Protein AF-A0AAN6ZZ85-F1 (afdb_monomer)

Secondary structure (DSSP, 8-state):
---------PPP-PPPHHHHHHHHHHHHHHHHHHHHHHTTSHHHHHTS-TTS-----S--SS----SS-SSHHHHHHIIIIITTSTTTTTS-HHIIIIIIHHHHHHHHHTTPPPHHHHTS--HHHHHHHHHHHHHHHHHHHHHH-B---PPP-TTS---TT-HHHHHHHHHHHHHHHHTSSHHHHHHHHHHH-S-GGGS-HHHHHHHHHHHHHHHHHHHIIIIISTTHHHHHHHHHHHHHHS-HHHHHHHHT-SSHHHHHHHHHHHHHSPPPHHHHHHHH---S---TT--HHHHHHHHHHHHHHHHHHHHHHHHHH--STTSPPHHHHHHHHHHHTS-HHHHHHHHHHHHHTT--HHHHHHHHHSTTTTTT--HHHHHHHHHHHHHHHHHHHHHHHHHHHHS-SS-HHHHHHHHHHHHTHHHHHHHHHHS-HHHHHHHHHHHHHHHHHHHSPEE----S-------------EEPPPHHHHHHHHHHHHHHHHHHHHHHHHH-HHHHHHHHHHHHHHGGGGBPP-PPPP-------PPP----------TT---HHHHHHHH-

Mean predicted aligned error: 9.8 Å

Nearest PDB structures (foldseek):
  1pw4-assembly1_A  TM=1.313E-01  e=7.975E-02  Escherichia coli
  8t4i-assembly1_B  TM=1.025E-01  e=1.871E+00  Homo sapiens

Organism: NCBI:txid669021

Sequence (564 aa):
MEAQKTPVLNAPETLTSSQLHALFDILTHHETYAEVELFKDPATISKYGYPFAPHATESSAAPSYAADSAAPLLAGVLRSIVLPFPGVRDLPPEFWHLRFQAVLEKLADGGLSESYDKGSLGTRKTLATAASAIHEAVSRGILGGVKNGESSDLHREYDRSKAQDLVRAWEDAVQELVYGNLIKEIFTCAAEKQSLEEHSPGIQAAADYVIIHLATLMHHVFVLSPEGPYLLKLLENVHRLLPYSMIKQTLRIGNAATMLSGMMRLLLTKMGVGAISNWVGLTQNADDGMNLLQRIVWLVLSWDAAEFRKSADAIEKAKGASSPSKEQLAAIKNYINKTRKEHDETRRASSENAGSIVITILERSKPGLSVSLTEPQHTQCLEYLSALLAVRDRDEISNSLCRQNPDLFTQAVKDAVTSFEPMIRAIHQQVDLREHVSAAEGLISDFISVSKAKKSTSGRLAPSEPNKGDGSETRAPSVEDYVLLLRNNRQLLYNWLHQLASQCPEIKDVFCAWAKDTIKVFRQPNQPVPETTEANQQPTPTDKTHRPGAAGALSDDLQHLFTS

Foldseek 3Di:
DDDDDDDDDPAPPQDDLVRLQVVLLVVLLVLLLVLLVCLLALVLQCQQFPLAHNPDDDDDPDGDTHPDHPRVLVSCCCVQPVCLPQLNVLFDSCLRHPQVSLLSSLLSQLNADDCQLLVHHDLVNLVSSLVSVVSSVVSLLLQQFFEQDDQADQADDADLVDPVSLVVLLSNLLNCLQPNCVLVQLLVCLQVDLDSCVSHNSVVSPVLSVLLVVLVSLCCQQPVDPCNVVVLVLLVLLLVLDPLVQLLVLLPPQQLVSSLVSVCCQFQPFDDQVVVCPSPVDDDDDDRGFGSPLVSLLVSLVVQLVVLVVLLVCLVPDDDPLHQDPLLLVLLVVVLPDHSVVVVVLSVVCVVVVHRSSLSSQCVSPNPSCVPHDPSNVVSSSSNSNSSSSSSSSVSSSCSQTVDVVNSNSVSVVSSCVSCSVVSSQCSNQDSVSVLSVLVSVLSVLSSVLSDFAFDPPDDDDDDDDDPDPDRDGHGRDSVSSSVSCVVSVSSVSNVSNSCSNRPVVVSVSVSVSSNSSSNSSHDDDDPDPPPDDDDDDDDPDDPPDDDRGSSPRPPVVSVVVSD

Structure (mmCIF, N/CA/C/O backbone):
data_AF-A0AAN6ZZ85-F1
#
_entry.id   AF-A0AAN6ZZ85-F1
#
loop_
_atom_site.group_PDB
_atom_site.id
_atom_site.type_symbol
_atom_site.label_atom_id
_atom_site.label_alt_id
_atom_site.label_comp_id
_atom_site.label_asym_id
_atom_site.label_entity_id
_atom_site.label_seq_id
_atom_site.pdbx_PDB_ins_code
_atom_site.Cartn_x
_atom_site.Cartn_y
_atom_site.Cartn_z
_atom_site.occupancy
_atom_site.B_iso_or_equiv
_atom_site.auth_seq_id
_atom_site.auth_comp_id
_atom_site.auth_asym_id
_atom_site.auth_atom_id
_atom_site.pdbx_PDB_model_num
ATOM 1 N N . MET A 1 1 ? 11.231 -76.231 5.339 1.00 41.56 1 MET A N 1
ATOM 2 C CA . MET A 1 1 ? 10.189 -75.269 5.748 1.00 41.56 1 MET A CA 1
ATOM 3 C C . MET A 1 1 ? 10.841 -74.256 6.665 1.00 41.56 1 MET A C 1
ATOM 5 O O . MET A 1 1 ? 10.906 -74.488 7.859 1.00 41.56 1 MET A O 1
ATOM 9 N N . GLU A 1 2 ? 11.344 -73.165 6.105 1.00 33.12 2 GLU A N 1
ATOM 10 C CA . GLU A 1 2 ? 11.575 -71.929 6.852 1.00 33.12 2 GLU A CA 1
ATOM 11 C C . GLU A 1 2 ? 10.921 -70.834 6.023 1.00 33.12 2 GLU A C 1
ATOM 13 O O . GLU A 1 2 ? 11.280 -70.606 4.868 1.00 33.12 2 GLU A O 1
ATOM 18 N N . ALA A 1 3 ? 9.842 -70.285 6.574 1.00 35.56 3 ALA A N 1
ATOM 19 C CA . ALA A 1 3 ? 9.058 -69.245 5.945 1.00 35.56 3 ALA A CA 1
ATOM 20 C C . ALA A 1 3 ? 9.892 -67.964 5.890 1.00 35.56 3 ALA A C 1
ATOM 22 O O . ALA A 1 3 ? 10.367 -67.455 6.906 1.00 35.56 3 ALA A O 1
ATOM 23 N N . GLN A 1 4 ? 10.060 -67.468 4.672 1.00 34.88 4 GLN A N 1
ATOM 24 C CA . GLN A 1 4 ? 10.690 -66.204 4.342 1.00 34.88 4 GLN A CA 1
ATOM 25 C C . GLN A 1 4 ? 9.892 -65.078 5.017 1.00 34.88 4 GLN A C 1
ATOM 27 O O . GLN A 1 4 ? 8.732 -64.839 4.685 1.00 34.88 4 GLN A O 1
ATOM 32 N N . LYS A 1 5 ? 10.495 -64.431 6.021 1.00 39.41 5 LYS A N 1
ATOM 33 C CA . LYS A 1 5 ? 9.934 -63.259 6.703 1.00 39.41 5 LYS A CA 1
ATOM 34 C C . LYS A 1 5 ? 9.816 -62.120 5.689 1.00 39.41 5 LYS A C 1
ATOM 36 O O . LYS A 1 5 ? 10.821 -61.553 5.267 1.00 39.41 5 LYS A O 1
ATOM 41 N N . THR A 1 6 ? 8.588 -61.808 5.297 1.00 36.91 6 THR A N 1
ATOM 42 C CA . THR A 1 6 ? 8.219 -60.598 4.561 1.00 36.91 6 THR A CA 1
ATOM 43 C C . THR A 1 6 ? 8.701 -59.370 5.350 1.00 36.91 6 THR A C 1
ATOM 45 O O . THR A 1 6 ? 8.502 -59.344 6.570 1.00 36.91 6 THR A O 1
ATOM 48 N N . PRO A 1 7 ? 9.335 -58.361 4.724 1.00 38.62 7 PRO A N 1
ATOM 49 C CA . PRO A 1 7 ? 9.667 -57.132 5.425 1.00 38.62 7 PRO A CA 1
ATOM 50 C C . PRO A 1 7 ? 8.365 -56.426 5.800 1.00 38.62 7 PRO A C 1
ATOM 52 O O . PRO A 1 7 ? 7.501 -56.200 4.953 1.00 38.62 7 PRO A O 1
ATOM 55 N N . VAL A 1 8 ? 8.223 -56.116 7.085 1.00 41.84 8 VAL A N 1
ATOM 56 C CA . VAL A 1 8 ? 7.162 -55.250 7.595 1.00 41.84 8 VAL A CA 1
ATOM 57 C C . VAL A 1 8 ? 7.364 -53.886 6.935 1.00 41.84 8 VAL A C 1
ATOM 59 O O . VAL A 1 8 ? 8.407 -53.264 7.119 1.00 41.84 8 VAL A O 1
ATOM 62 N N . LEU A 1 9 ? 6.402 -53.457 6.117 1.00 37.97 9 LEU A N 1
ATOM 63 C CA . LEU A 1 9 ? 6.291 -52.068 5.678 1.00 37.97 9 LEU A CA 1
ATOM 64 C C . LEU A 1 9 ? 6.208 -51.210 6.945 1.00 37.97 9 LEU A C 1
ATOM 66 O O . LEU A 1 9 ? 5.246 -51.329 7.704 1.00 37.97 9 LEU A O 1
ATOM 70 N N . ASN A 1 10 ? 7.248 -50.416 7.207 1.00 43.53 10 ASN A N 1
ATOM 71 C CA . ASN A 1 10 ? 7.229 -49.416 8.267 1.00 43.53 10 ASN A CA 1
ATOM 72 C C . ASN A 1 10 ? 5.995 -48.524 8.068 1.00 43.53 10 ASN A C 1
ATOM 74 O O . ASN A 1 10 ? 5.718 -48.097 6.947 1.00 43.53 10 ASN A O 1
ATOM 78 N N . ALA A 1 11 ? 5.252 -48.288 9.151 1.00 46.28 11 ALA A N 1
ATOM 79 C CA . ALA A 1 11 ? 4.158 -47.324 9.189 1.00 46.28 11 ALA A CA 1
ATOM 80 C C . ALA A 1 11 ? 4.624 -45.964 8.626 1.00 46.28 11 ALA A C 1
ATOM 82 O O . ALA A 1 11 ? 5.803 -45.634 8.796 1.00 46.28 11 ALA A O 1
ATOM 83 N N . PRO A 1 12 ? 3.744 -45.184 7.964 1.00 50.00 12 PRO A N 1
ATOM 84 C CA . PRO A 1 12 ? 4.106 -43.849 7.499 1.00 50.00 12 PRO A CA 1
ATOM 85 C C . PRO A 1 12 ? 4.652 -43.046 8.683 1.00 50.00 12 PRO A C 1
ATOM 87 O O . PRO A 1 12 ? 4.042 -43.022 9.754 1.00 50.00 12 PRO A O 1
ATOM 90 N N . GLU A 1 13 ? 5.837 -42.453 8.520 1.00 61.84 13 GLU A N 1
ATOM 91 C CA . GLU A 1 13 ? 6.448 -41.592 9.533 1.00 61.84 13 GLU A CA 1
ATOM 92 C C . GLU A 1 13 ? 5.530 -40.384 9.757 1.00 61.84 13 GLU A C 1
ATOM 94 O O . GLU A 1 13 ? 5.553 -39.410 9.008 1.00 61.84 13 GLU A O 1
ATOM 99 N N . THR A 1 14 ? 4.676 -40.458 10.776 1.00 74.44 14 THR A N 1
ATOM 100 C CA . THR A 1 14 ? 3.820 -39.344 11.176 1.00 74.44 14 THR A CA 1
ATOM 101 C C . THR A 1 14 ? 4.708 -38.191 11.630 1.00 74.44 14 THR A C 1
ATOM 103 O O . THR A 1 14 ? 5.501 -38.350 12.564 1.00 74.44 14 THR A O 1
ATOM 106 N N . LEU A 1 15 ? 4.586 -37.036 10.974 1.00 81.00 15 LEU A N 1
ATOM 107 C CA . LEU A 1 15 ? 5.349 -35.836 11.314 1.00 81.00 15 LEU A CA 1
ATOM 108 C C . LEU A 1 15 ? 5.127 -35.446 12.783 1.00 81.00 15 LEU A C 1
ATOM 110 O O . LEU A 1 15 ? 4.009 -35.482 13.299 1.00 81.00 15 LEU A O 1
ATOM 114 N N . THR A 1 16 ? 6.195 -35.028 13.462 1.00 85.19 16 THR A N 1
ATOM 115 C CA . THR A 1 16 ? 6.087 -34.462 14.815 1.00 85.19 16 THR A CA 1
ATOM 116 C C . THR A 1 16 ? 5.301 -33.148 14.791 1.00 85.19 16 THR A C 1
ATOM 118 O O . THR A 1 16 ? 5.272 -32.448 13.783 1.00 85.19 16 THR A O 1
ATOM 121 N N . SER A 1 17 ? 4.728 -32.743 15.926 1.00 77.00 17 SER A N 1
ATOM 122 C CA . SER A 1 17 ? 3.998 -31.467 16.049 1.00 77.00 17 SER A CA 1
ATOM 123 C C . SER A 1 17 ? 4.823 -30.249 15.598 1.00 77.00 17 SER A C 1
ATOM 125 O O . SER A 1 17 ? 4.325 -29.391 14.874 1.00 77.00 17 SER A O 1
ATOM 127 N N . SER A 1 18 ? 6.117 -30.202 15.937 1.00 80.62 18 SER A N 1
ATOM 128 C CA . SER A 1 18 ? 7.014 -29.133 15.478 1.00 80.62 18 SER A CA 1
ATOM 129 C C . SER A 1 18 ? 7.253 -29.171 13.967 1.00 80.62 18 SER A C 1
ATOM 131 O O . SER A 1 18 ? 7.325 -28.119 13.340 1.00 80.62 18 SER A O 1
ATOM 133 N N . GLN A 1 19 ? 7.352 -30.365 13.374 1.00 86.12 19 GLN A N 1
ATOM 134 C CA . GLN A 1 19 ? 7.463 -30.515 11.921 1.00 86.12 19 GLN A CA 1
ATOM 135 C C . GLN A 1 19 ? 6.162 -30.134 11.211 1.00 86.12 19 GLN A C 1
ATOM 137 O O . GLN A 1 19 ? 6.228 -29.476 10.182 1.00 86.12 19 GLN A O 1
ATOM 142 N N . LEU A 1 20 ? 4.996 -30.484 11.764 1.00 83.44 20 LEU A N 1
ATOM 143 C CA . LEU A 1 20 ? 3.693 -30.077 11.229 1.00 83.44 20 LEU A CA 1
ATOM 144 C C . LEU A 1 20 ? 3.513 -28.559 11.280 1.00 83.44 20 LEU A C 1
ATOM 146 O O . LEU A 1 20 ? 3.081 -27.969 10.296 1.00 83.44 20 LEU A O 1
ATOM 150 N N . HIS A 1 21 ? 3.898 -27.921 12.388 1.00 80.56 21 HIS A N 1
ATOM 151 C CA . HIS A 1 21 ? 3.869 -26.466 12.519 1.00 80.56 21 HIS A CA 1
ATOM 152 C C . HIS A 1 21 ? 4.791 -25.784 11.499 1.00 80.56 21 HIS A C 1
ATOM 154 O O . HIS A 1 21 ? 4.356 -24.904 10.761 1.00 80.56 21 HIS A O 1
ATOM 160 N N . ALA A 1 22 ? 6.040 -26.246 11.388 1.00 87.50 22 ALA A N 1
ATOM 161 C CA . ALA A 1 22 ? 6.978 -25.723 10.400 1.00 87.50 22 ALA A CA 1
ATOM 162 C C . ALA A 1 22 ? 6.487 -25.950 8.960 1.00 87.50 22 ALA A C 1
ATOM 164 O O . ALA A 1 22 ? 6.621 -25.068 8.117 1.00 87.50 22 ALA A O 1
ATOM 165 N N . LEU A 1 23 ? 5.894 -27.113 8.671 1.00 89.44 23 LEU A N 1
ATOM 166 C CA . LEU A 1 23 ? 5.309 -27.409 7.366 1.00 89.44 23 LEU A CA 1
ATOM 167 C C . LEU A 1 23 ? 4.128 -26.482 7.065 1.00 89.44 23 LEU A C 1
ATOM 169 O O . LEU A 1 23 ? 4.053 -25.950 5.964 1.00 89.44 23 LEU A O 1
ATOM 173 N N . PHE A 1 24 ? 3.240 -26.247 8.032 1.00 88.62 24 PHE A N 1
ATOM 174 C CA . PHE A 1 24 ? 2.144 -25.291 7.896 1.00 88.62 24 PHE A CA 1
ATOM 175 C C . PHE A 1 24 ? 2.664 -23.886 7.578 1.00 88.62 24 PHE A C 1
ATOM 177 O O . PHE A 1 24 ? 2.174 -23.250 6.642 1.00 88.62 24 PHE A O 1
ATOM 184 N N . ASP A 1 25 ? 3.697 -23.423 8.282 1.00 89.38 25 ASP A N 1
ATOM 185 C CA . ASP A 1 25 ? 4.319 -22.131 8.006 1.00 89.38 25 ASP A CA 1
ATOM 186 C C . ASP A 1 25 ? 4.907 -22.079 6.590 1.00 89.38 25 ASP A C 1
ATOM 188 O O . ASP A 1 25 ? 4.629 -21.144 5.839 1.00 89.38 25 ASP A O 1
ATOM 192 N N . ILE A 1 26 ? 5.653 -23.104 6.180 1.00 91.31 26 ILE A N 1
ATOM 193 C CA . ILE A 1 26 ? 6.253 -23.181 4.842 1.00 91.31 26 ILE A CA 1
ATOM 194 C C . ILE A 1 26 ? 5.171 -23.194 3.752 1.00 91.31 26 ILE A C 1
ATOM 196 O O . ILE A 1 26 ? 5.252 -22.422 2.798 1.00 91.31 26 ILE A O 1
ATOM 200 N N . LEU A 1 27 ? 4.141 -24.031 3.884 1.00 92.62 27 LEU A N 1
ATOM 201 C CA . LEU A 1 27 ? 3.080 -24.155 2.881 1.00 92.62 27 LEU A CA 1
ATOM 202 C C . LEU A 1 27 ? 2.245 -22.877 2.775 1.00 92.62 27 LEU A C 1
ATOM 204 O O . LEU A 1 27 ? 1.994 -22.410 1.669 1.00 92.62 27 LEU A O 1
ATOM 208 N N . THR A 1 28 ? 1.867 -22.271 3.904 1.00 92.19 28 THR A N 1
ATOM 209 C CA . THR A 1 28 ? 1.123 -20.999 3.902 1.00 92.19 28 THR A CA 1
ATOM 210 C C . THR A 1 28 ? 1.937 -19.858 3.303 1.00 92.19 28 THR A C 1
ATOM 212 O O . THR A 1 28 ? 1.373 -19.024 2.594 1.00 92.19 28 THR A O 1
ATOM 215 N N . HIS A 1 29 ? 3.255 -19.842 3.525 1.00 93.25 29 HIS A N 1
ATOM 216 C CA . HIS A 1 29 ? 4.163 -18.906 2.868 1.00 93.25 29 HIS A CA 1
ATOM 217 C C . HIS A 1 29 ? 4.175 -19.109 1.350 1.00 93.25 29 HIS A C 1
ATOM 219 O O . HIS A 1 29 ? 3.888 -18.178 0.596 1.00 93.25 29 HIS A O 1
ATOM 225 N N . HIS A 1 30 ? 4.454 -20.333 0.892 1.00 93.94 30 HIS A N 1
ATOM 226 C CA . HIS A 1 30 ? 4.508 -20.641 -0.537 1.00 93.94 30 HIS A CA 1
ATOM 227 C C . HIS A 1 30 ? 3.186 -20.343 -1.247 1.00 93.94 30 HIS A C 1
ATOM 229 O O . HIS A 1 30 ? 3.205 -19.703 -2.299 1.00 93.94 30 HIS A O 1
ATOM 235 N N . GLU A 1 31 ? 2.058 -20.740 -0.658 1.00 94.75 31 GLU A N 1
ATOM 236 C CA . GLU A 1 31 ? 0.735 -20.501 -1.230 1.00 94.75 31 GLU A CA 1
ATOM 237 C C . GLU A 1 31 ? 0.406 -19.005 -1.264 1.00 94.75 31 GLU A C 1
ATOM 239 O O . GLU A 1 31 ? 0.029 -18.488 -2.310 1.00 94.75 31 GLU A O 1
ATOM 244 N N . THR A 1 32 ? 0.648 -18.258 -0.177 1.00 94.88 32 THR A N 1
ATOM 245 C CA . THR A 1 32 ? 0.381 -16.806 -0.155 1.00 94.88 32 THR A CA 1
ATOM 246 C C . THR A 1 32 ? 1.167 -16.075 -1.247 1.00 94.88 32 THR A C 1
ATOM 248 O O . THR A 1 32 ? 0.633 -15.191 -1.920 1.00 94.88 32 THR A O 1
ATOM 251 N N . TYR A 1 33 ? 2.439 -16.428 -1.449 1.00 93.81 33 TYR A N 1
ATOM 252 C CA . TYR A 1 33 ? 3.242 -15.837 -2.520 1.00 93.81 33 TYR A CA 1
ATOM 253 C C . TYR A 1 33 ? 2.759 -16.255 -3.908 1.00 93.81 33 TYR A C 1
ATOM 255 O O . TYR A 1 33 ? 2.696 -15.401 -4.794 1.00 93.81 33 TYR A O 1
ATOM 263 N N . ALA A 1 34 ? 2.403 -17.528 -4.100 1.00 94.56 34 ALA A N 1
ATOM 264 C CA . ALA A 1 34 ? 1.853 -18.014 -5.360 1.00 94.56 34 ALA A CA 1
ATOM 265 C C . ALA A 1 34 ? 0.563 -17.263 -5.717 1.00 94.56 34 ALA A C 1
ATOM 267 O O . ALA A 1 34 ? 0.470 -16.704 -6.810 1.00 94.56 34 ALA A O 1
ATOM 268 N N . GLU A 1 35 ? -0.374 -17.145 -4.774 1.00 95.50 35 GLU A N 1
ATOM 269 C CA . GLU A 1 35 ? -1.628 -16.416 -4.959 1.00 95.50 35 GLU A CA 1
ATOM 270 C C . GLU A 1 35 ? -1.403 -14.942 -5.318 1.00 95.50 35 GLU A C 1
ATOM 272 O O . GLU A 1 35 ? -2.017 -14.436 -6.256 1.00 95.50 35 GLU A O 1
ATOM 277 N N . VAL A 1 36 ? -0.492 -14.242 -4.630 1.00 93.31 36 VAL A N 1
ATOM 278 C CA . VAL A 1 36 ? -0.159 -12.842 -4.952 1.00 93.31 36 VAL A CA 1
ATOM 279 C C . VAL A 1 36 ? 0.430 -12.717 -6.361 1.00 93.31 36 VAL A C 1
ATOM 281 O O . VAL A 1 36 ? 0.149 -11.746 -7.068 1.00 93.31 36 VAL A O 1
ATOM 284 N N . GLU A 1 37 ? 1.225 -13.688 -6.812 1.00 91.69 37 GLU A N 1
ATOM 285 C CA . GLU A 1 37 ? 1.765 -13.685 -8.172 1.00 91.69 37 GLU A CA 1
ATOM 286 C C . GLU A 1 37 ? 0.709 -13.977 -9.247 1.00 91.69 37 GLU A C 1
ATOM 288 O O . GLU A 1 37 ? 0.843 -13.459 -10.361 1.00 91.69 37 GLU A O 1
ATOM 293 N N . LEU A 1 38 ? -0.371 -14.700 -8.926 1.00 92.50 38 LEU A N 1
ATOM 294 C CA . LEU A 1 38 ? -1.482 -14.934 -9.856 1.00 92.50 38 LEU A CA 1
ATOM 295 C C . LEU A 1 38 ? -2.167 -13.631 -10.292 1.00 92.50 38 LEU A C 1
ATOM 297 O O . LEU A 1 38 ? -2.670 -13.561 -11.411 1.00 92.50 38 LEU A O 1
ATOM 301 N N . PHE A 1 39 ? -2.126 -12.561 -9.489 1.00 90.69 39 PHE A N 1
ATOM 302 C CA . PHE A 1 39 ? -2.691 -11.247 -9.851 1.00 90.69 39 PHE A CA 1
ATOM 303 C C . PHE A 1 39 ? -1.963 -10.542 -11.002 1.00 90.69 39 PHE A C 1
ATOM 305 O O . PHE A 1 39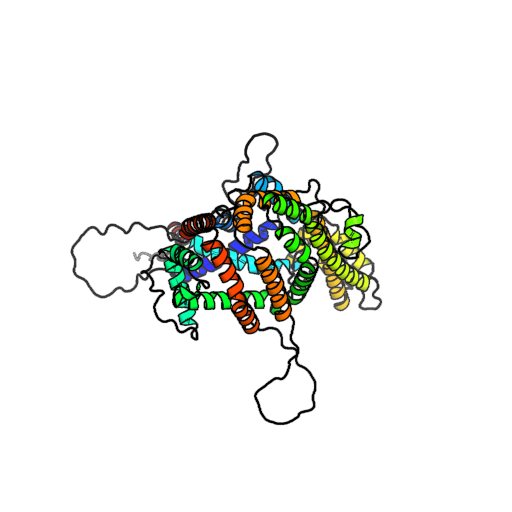 ? -2.410 -9.497 -11.476 1.00 90.69 39 PHE A O 1
ATOM 312 N N . LYS A 1 40 ? -0.851 -11.103 -11.494 1.00 88.38 40 LYS A N 1
ATOM 313 C CA . LYS A 1 40 ? -0.275 -10.695 -12.781 1.00 88.38 40 LYS A CA 1
ATOM 314 C C . LYS A 1 40 ? -1.224 -11.031 -13.940 1.00 88.38 40 LYS A C 1
ATOM 316 O O . LYS A 1 40 ? -1.145 -10.395 -14.988 1.00 88.38 40 LYS A O 1
ATOM 321 N N . ASP A 1 41 ? -2.059 -12.060 -13.812 1.00 89.12 41 ASP A N 1
ATOM 322 C CA . ASP A 1 41 ? -3.024 -12.495 -14.826 1.00 89.12 41 ASP A CA 1
ATOM 323 C C . ASP A 1 41 ? -4.410 -11.876 -14.555 1.00 89.12 41 ASP A C 1
ATOM 325 O O . ASP A 1 41 ? -4.966 -12.097 -13.474 1.00 89.12 41 ASP A O 1
ATOM 329 N N . PRO A 1 42 ? -4.997 -11.124 -15.509 1.00 86.88 42 PRO A N 1
ATOM 330 C CA . PRO A 1 42 ? -6.360 -10.598 -15.378 1.00 86.88 42 PRO A CA 1
ATOM 331 C C . PRO A 1 42 ? -7.396 -11.693 -15.072 1.00 86.88 42 PRO A C 1
ATOM 333 O O . PRO A 1 42 ? -8.344 -11.461 -14.320 1.00 86.88 42 PRO A O 1
ATOM 336 N N . ALA A 1 43 ? -7.207 -12.916 -15.585 1.00 88.88 43 ALA A N 1
ATOM 337 C CA . ALA A 1 43 ? -8.149 -14.012 -15.386 1.00 88.88 43 ALA A CA 1
ATOM 338 C C . ALA A 1 43 ? -8.287 -14.412 -13.909 1.00 88.88 43 ALA A C 1
ATOM 340 O O . ALA A 1 43 ? -9.358 -14.869 -13.502 1.00 88.88 43 ALA A O 1
ATOM 341 N N . THR A 1 44 ? -7.246 -14.211 -13.097 1.00 91.12 44 THR A N 1
ATOM 342 C CA . THR A 1 44 ? -7.263 -14.493 -11.655 1.00 91.12 44 THR A CA 1
ATOM 343 C C . THR A 1 44 ? -8.354 -13.703 -10.944 1.00 91.12 44 THR A C 1
ATOM 345 O O . THR A 1 44 ? -9.051 -14.257 -10.100 1.00 91.12 44 THR A O 1
ATOM 348 N N . ILE A 1 45 ? -8.565 -12.443 -11.329 1.00 91.50 45 ILE A N 1
ATOM 349 C CA . ILE A 1 45 ? -9.554 -11.559 -10.698 1.00 91.50 45 ILE A CA 1
ATOM 350 C C . ILE A 1 45 ? -10.968 -12.080 -10.979 1.00 91.50 45 ILE A C 1
ATOM 352 O O . ILE A 1 45 ? -11.772 -12.236 -10.063 1.00 91.50 45 ILE A O 1
ATOM 356 N N . SER A 1 46 ? -11.237 -12.471 -12.228 1.00 87.62 46 SER A N 1
ATOM 357 C CA . SER A 1 46 ? -12.522 -13.062 -12.625 1.00 87.62 46 SER A CA 1
ATOM 358 C C . SER A 1 46 ? -12.812 -14.421 -11.960 1.00 87.62 46 SER A C 1
ATOM 360 O O . SER A 1 46 ? -13.972 -14.800 -11.796 1.00 87.62 46 SER A O 1
ATOM 362 N N . LYS A 1 47 ? -11.765 -15.153 -11.553 1.00 91.12 47 LYS A N 1
ATOM 363 C CA . LYS A 1 47 ? -11.841 -16.464 -10.881 1.00 91.12 47 LYS A CA 1
ATOM 364 C C . LYS A 1 47 ? -11.669 -16.380 -9.361 1.00 91.12 47 LYS A C 1
ATOM 366 O O . LYS A 1 47 ? -11.646 -17.407 -8.692 1.00 91.12 47 LYS A O 1
ATOM 371 N N . TYR A 1 48 ? -11.553 -15.181 -8.799 1.00 92.94 48 TYR A N 1
ATOM 372 C CA . TYR A 1 48 ? -11.377 -14.980 -7.360 1.00 92.94 48 TYR A CA 1
ATOM 373 C C . TYR A 1 48 ? -12.652 -15.333 -6.562 1.00 92.94 48 TYR A C 1
ATOM 375 O O . TYR A 1 48 ? -12.607 -15.721 -5.394 1.00 92.94 48 TYR A O 1
ATOM 383 N N . GLY A 1 49 ? -13.823 -15.206 -7.192 1.00 91.25 49 GLY A N 1
ATOM 384 C CA . GLY A 1 49 ? -15.119 -15.359 -6.530 1.00 91.25 49 GLY A CA 1
ATOM 385 C C . GLY A 1 49 ? -15.489 -14.138 -5.685 1.00 91.25 49 GLY A C 1
ATOM 386 O O . GLY A 1 49 ? -14.881 -13.077 -5.809 1.00 91.25 49 GLY A O 1
ATOM 387 N N . TYR A 1 50 ? -16.497 -14.273 -4.815 1.00 91.94 50 TYR A N 1
ATOM 388 C CA . TYR A 1 50 ? -17.085 -13.137 -4.088 1.00 91.94 50 TYR A CA 1
ATOM 389 C C . TYR A 1 50 ? -16.016 -12.256 -3.405 1.00 91.94 50 TYR A C 1
ATOM 391 O O . TYR A 1 50 ? -15.190 -12.810 -2.664 1.00 91.94 50 TYR A O 1
ATOM 399 N N . PRO A 1 51 ? -16.021 -10.922 -3.627 1.00 93.06 51 PRO A N 1
ATOM 400 C CA . PRO A 1 51 ? -17.074 -10.117 -4.269 1.00 93.06 51 PRO A CA 1
ATOM 401 C C . PRO A 1 51 ? -16.879 -9.849 -5.779 1.00 93.06 51 PRO A C 1
ATOM 403 O O . PRO A 1 51 ? -17.626 -9.057 -6.356 1.00 93.06 51 PRO A O 1
ATOM 406 N N . PHE A 1 52 ? -15.903 -10.493 -6.422 1.00 93.31 52 PHE A N 1
ATOM 407 C CA . PHE A 1 52 ? -15.616 -10.379 -7.856 1.00 93.31 52 PHE A CA 1
ATOM 408 C C . PHE A 1 52 ? -16.349 -11.449 -8.662 1.00 93.31 52 PHE A C 1
ATOM 410 O O . PHE A 1 52 ? -16.492 -12.591 -8.222 1.00 93.31 52 PHE A O 1
ATOM 417 N N . ALA A 1 53 ? -16.819 -11.084 -9.850 1.00 89.50 53 ALA A N 1
ATOM 418 C CA . ALA A 1 53 ? -17.626 -11.965 -10.683 1.00 89.50 53 ALA A CA 1
ATOM 419 C C . ALA A 1 53 ? -16.833 -12.436 -11.911 1.00 89.50 53 ALA A C 1
ATOM 421 O O . ALA A 1 53 ? -16.061 -11.661 -12.482 1.00 89.50 53 ALA A O 1
ATOM 422 N N . PRO A 1 54 ? -17.049 -13.669 -12.396 1.00 85.88 54 PRO A N 1
ATOM 423 C CA . PRO A 1 54 ? -16.645 -14.033 -13.745 1.00 85.88 54 PRO A CA 1
ATOM 424 C C . PRO A 1 54 ? -17.260 -13.054 -14.751 1.00 85.88 54 PRO A C 1
ATOM 426 O O . PRO A 1 54 ? -18.351 -12.527 -14.521 1.00 85.88 54 PRO A O 1
ATOM 429 N N . HIS A 1 55 ? -16.589 -12.817 -15.880 1.00 77.44 55 HIS A N 1
ATOM 430 C CA . HIS A 1 55 ? -17.175 -12.008 -16.948 1.00 77.44 55 HIS A CA 1
ATOM 431 C C . HIS A 1 55 ? -18.456 -12.693 -17.440 1.00 77.44 55 HIS A C 1
ATOM 433 O O . HIS A 1 55 ? -18.399 -13.727 -18.107 1.00 77.44 55 HIS A O 1
ATOM 439 N N . ALA A 1 56 ? -19.617 -12.149 -17.080 1.00 59.69 56 ALA A N 1
ATOM 440 C CA . ALA A 1 56 ? -20.889 -12.668 -17.548 1.00 59.69 56 ALA A CA 1
ATOM 441 C C . ALA A 1 56 ? -21.035 -12.358 -19.045 1.00 59.69 56 ALA A C 1
ATOM 443 O O . ALA A 1 56 ? -21.016 -11.195 -19.451 1.00 59.69 56 ALA A O 1
ATOM 444 N N . THR A 1 57 ? -21.212 -13.392 -19.872 1.00 49.31 57 THR A N 1
ATOM 445 C CA . THR A 1 57 ? -21.889 -13.237 -21.165 1.00 49.31 57 THR A CA 1
ATOM 446 C C . THR A 1 57 ? -23.281 -12.677 -20.900 1.00 49.31 57 THR A C 1
ATOM 448 O O . THR A 1 57 ? -23.971 -13.156 -20.005 1.00 49.31 57 THR A O 1
ATOM 451 N N . GLU A 1 58 ? -23.629 -11.632 -21.643 1.00 48.91 58 GLU A N 1
ATOM 452 C CA . GLU A 1 58 ? -24.824 -10.796 -21.529 1.00 48.91 58 GLU A CA 1
ATOM 453 C C . GLU A 1 58 ? -26.073 -11.454 -20.905 1.00 48.91 58 GLU A C 1
ATOM 455 O O . GLU A 1 58 ? -26.484 -12.549 -21.278 1.00 48.91 58 GLU A O 1
ATOM 460 N N . SER A 1 59 ? -26.758 -10.663 -20.069 1.00 49.81 59 SER A N 1
ATOM 461 C CA . SER A 1 59 ? -28.133 -10.853 -19.574 1.00 49.81 59 SER A CA 1
ATOM 462 C C . SER A 1 59 ? -28.345 -11.826 -18.406 1.00 49.81 59 SER A C 1
ATOM 464 O O . SER A 1 59 ? -28.704 -12.980 -18.600 1.00 49.81 59 SER A O 1
ATOM 466 N N 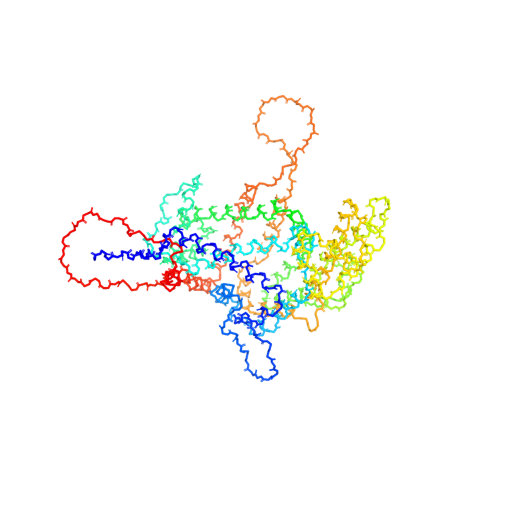. SER A 1 60 ? -28.282 -11.319 -17.167 1.00 48.94 60 SER A N 1
ATOM 467 C CA . SER A 1 60 ? -29.396 -11.364 -16.191 1.00 48.94 60 SER A CA 1
ATOM 468 C C . SER A 1 60 ? -28.987 -10.729 -14.848 1.00 48.94 60 SER A C 1
ATOM 470 O O . SER A 1 60 ? -27.807 -10.537 -14.571 1.00 48.94 60 SER A O 1
ATOM 472 N N . ALA A 1 61 ? -29.985 -10.321 -14.063 1.00 60.47 61 ALA A N 1
ATOM 473 C CA . ALA A 1 61 ? -29.860 -9.564 -12.823 1.00 60.47 61 ALA A CA 1
ATOM 474 C C . ALA A 1 61 ? -29.161 -10.356 -11.695 1.00 60.47 61 ALA A C 1
ATOM 476 O O . ALA A 1 61 ? -29.570 -11.468 -11.382 1.00 60.47 61 ALA A O 1
ATOM 477 N N . ALA A 1 62 ? -28.189 -9.704 -11.047 1.00 67.00 62 ALA A N 1
ATOM 478 C CA . ALA A 1 62 ? -27.283 -10.173 -9.987 1.00 67.00 62 ALA A CA 1
ATOM 479 C C . ALA A 1 62 ? -26.036 -10.965 -10.460 1.00 67.00 62 ALA A C 1
ATOM 481 O O . ALA A 1 62 ? -26.157 -11.927 -11.218 1.00 67.00 62 ALA A O 1
ATOM 482 N N . PRO A 1 63 ? -24.822 -10.581 -10.010 1.00 74.88 63 PRO A N 1
ATOM 483 C CA . PRO A 1 63 ? -23.591 -11.296 -10.345 1.00 74.88 63 PRO A CA 1
ATOM 484 C C . PRO A 1 63 ? -23.584 -12.708 -9.742 1.00 74.88 63 PRO A C 1
ATOM 486 O O . PRO A 1 63 ? -23.894 -12.896 -8.566 1.00 74.88 63 PRO A O 1
ATOM 489 N N . SER A 1 64 ? -23.178 -13.697 -10.540 1.00 82.25 64 SER A N 1
ATOM 490 C CA . SER A 1 64 ? -22.800 -15.021 -10.038 1.00 82.25 64 SER A CA 1
ATOM 491 C C . SER A 1 64 ? -21.330 -15.004 -9.631 1.00 82.25 64 SER A C 1
ATOM 493 O O . SER A 1 64 ? -20.509 -14.398 -10.313 1.00 82.25 64 SER A O 1
ATOM 495 N N . TYR A 1 65 ? -20.980 -15.699 -8.553 1.00 87.69 65 TYR A N 1
ATOM 496 C CA . TYR A 1 65 ? -19.612 -15.762 -8.039 1.00 87.69 65 TYR A CA 1
ATOM 497 C C . TYR A 1 65 ? -19.025 -17.159 -8.244 1.00 87.69 65 TYR A C 1
ATOM 499 O O . TYR A 1 65 ? -19.756 -18.149 -8.201 1.00 87.69 65 TYR A O 1
ATOM 507 N N . ALA A 1 66 ? -17.713 -17.250 -8.472 1.00 83.50 66 ALA A N 1
ATOM 508 C CA . ALA A 1 66 ? -17.028 -18.540 -8.504 1.00 83.50 66 ALA A CA 1
ATOM 509 C C . ALA A 1 66 ? -17.157 -19.241 -7.139 1.00 83.50 66 ALA A C 1
ATOM 511 O O . ALA A 1 66 ? -16.985 -18.596 -6.101 1.00 83.50 66 ALA A O 1
ATOM 512 N N . ALA A 1 67 ? -17.480 -20.540 -7.158 1.00 80.19 67 ALA A N 1
ATOM 513 C CA . ALA A 1 67 ? -17.603 -21.352 -5.947 1.00 80.19 67 ALA A CA 1
ATOM 514 C C . ALA A 1 67 ? -16.239 -21.524 -5.261 1.00 80.19 67 ALA A C 1
ATOM 516 O O . ALA A 1 67 ? -16.109 -21.251 -4.069 1.00 80.19 67 ALA A O 1
ATOM 517 N N . ASP A 1 68 ? -15.221 -21.867 -6.051 1.00 85.94 68 ASP A N 1
ATOM 518 C CA . ASP A 1 68 ? -13.834 -21.975 -5.609 1.00 85.94 68 ASP A CA 1
ATOM 519 C C . ASP A 1 68 ? -13.048 -20.731 -6.036 1.00 85.94 68 ASP A C 1
ATOM 521 O O . ASP A 1 68 ? -13.164 -20.267 -7.174 1.00 85.94 68 ASP A O 1
ATOM 525 N N . SER A 1 69 ? -12.258 -20.176 -5.114 1.00 91.00 69 SER A N 1
ATOM 526 C CA . SER A 1 69 ? -11.385 -19.033 -5.399 1.00 91.00 69 SER A CA 1
ATOM 527 C C . SER A 1 69 ? -10.084 -19.506 -6.038 1.00 91.00 69 SER A C 1
ATOM 529 O O . SER A 1 69 ? -9.456 -20.434 -5.536 1.00 91.00 69 SER A O 1
ATOM 531 N N . ALA A 1 70 ? -9.622 -18.808 -7.077 1.00 90.94 70 ALA A N 1
ATOM 532 C CA . ALA A 1 70 ? -8.257 -18.950 -7.594 1.00 90.94 70 ALA A CA 1
ATOM 533 C C . ALA A 1 70 ? -7.170 -18.483 -6.603 1.00 90.94 70 ALA A C 1
ATOM 535 O O . ALA A 1 70 ? -5.996 -18.759 -6.821 1.00 90.94 70 ALA A O 1
ATOM 536 N N . ALA A 1 71 ? -7.557 -17.760 -5.550 1.00 93.69 71 ALA A N 1
ATOM 537 C CA . ALA A 1 71 ? -6.690 -17.285 -4.478 1.00 93.69 71 ALA A CA 1
ATOM 538 C C . ALA A 1 71 ? -7.405 -17.461 -3.118 1.00 93.69 71 ALA A C 1
ATOM 540 O O . ALA A 1 71 ? -8.029 -16.514 -2.616 1.00 93.69 71 ALA A O 1
ATOM 541 N N . PRO A 1 72 ? -7.489 -18.696 -2.587 1.00 92.88 72 PRO A N 1
ATOM 542 C CA . PRO A 1 72 ? -8.296 -19.016 -1.410 1.00 92.88 72 PRO A CA 1
ATOM 543 C C . PRO A 1 72 ? -7.837 -18.330 -0.118 1.00 92.88 72 PRO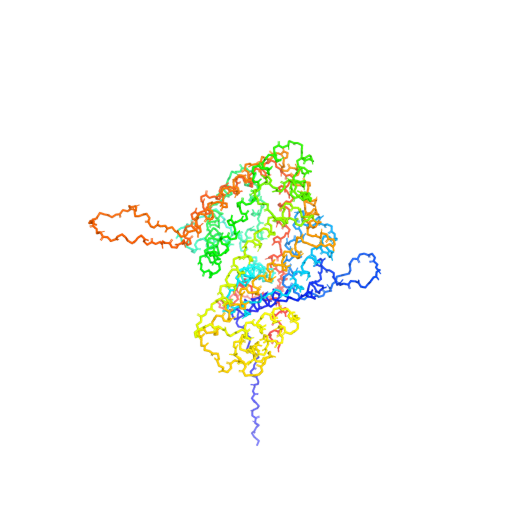 A C 1
ATOM 545 O O . PRO A 1 72 ? -8.701 -17.898 0.648 1.00 92.88 72 PRO A O 1
ATOM 548 N N . LEU A 1 73 ? -6.533 -18.168 0.128 1.00 93.50 73 LEU A N 1
ATOM 549 C CA . LEU A 1 73 ? -6.026 -17.460 1.306 1.00 93.50 73 LEU A CA 1
ATOM 550 C C . LEU A 1 73 ? -6.406 -15.979 1.244 1.00 93.50 73 LEU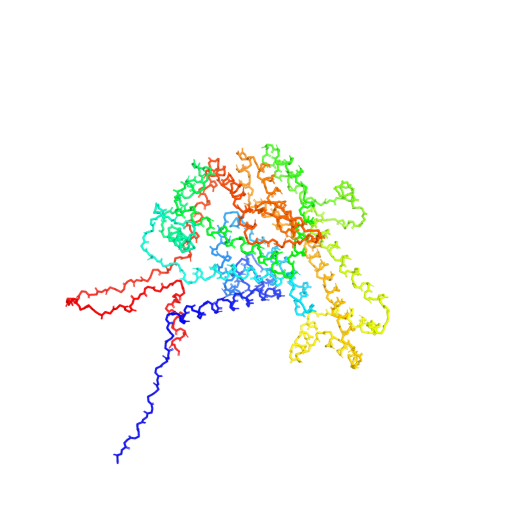 A C 1
ATOM 552 O O . LEU A 1 73 ? -6.998 -15.454 2.191 1.00 93.50 73 LEU A O 1
ATOM 556 N N . LEU A 1 74 ? -6.132 -15.315 0.113 1.00 94.12 74 LEU A N 1
ATOM 557 C CA . LEU A 1 74 ? -6.493 -13.909 -0.101 1.00 94.12 74 LEU A CA 1
ATOM 558 C C . LEU A 1 74 ? -8.002 -13.696 0.012 1.00 94.12 74 LEU A C 1
ATOM 560 O O . LEU A 1 74 ? -8.450 -12.750 0.666 1.00 94.12 74 LEU A O 1
ATOM 564 N N . ALA A 1 75 ? -8.794 -14.586 -0.587 1.00 93.44 75 ALA A N 1
ATOM 565 C CA . ALA A 1 75 ? -10.249 -14.527 -0.509 1.00 93.44 75 ALA A CA 1
ATOM 566 C C . ALA A 1 75 ? -10.760 -14.750 0.917 1.00 93.44 75 ALA A C 1
ATOM 568 O O . ALA A 1 75 ? -11.697 -14.072 1.340 1.00 93.44 75 ALA A O 1
ATOM 569 N N . GLY A 1 76 ? -10.137 -15.657 1.672 1.00 92.00 76 GLY A N 1
ATOM 570 C CA . GLY A 1 76 ? -10.446 -15.903 3.077 1.00 92.00 76 GLY A CA 1
ATOM 571 C C . GLY A 1 76 ? -10.271 -14.648 3.929 1.00 92.00 76 GLY A C 1
ATOM 572 O O . GLY A 1 76 ? -11.194 -14.271 4.656 1.00 92.00 76 GLY A O 1
ATOM 573 N N . VAL A 1 77 ? -9.141 -13.949 3.784 1.00 94.25 77 VAL A N 1
ATOM 574 C CA . VAL A 1 77 ? -8.876 -12.691 4.502 1.00 94.25 77 VAL A CA 1
ATOM 575 C C . VAL A 1 77 ? -9.832 -11.583 4.061 1.00 94.25 77 VAL A C 1
ATOM 577 O O . VAL A 1 77 ? -10.427 -10.921 4.915 1.00 94.25 77 VAL A O 1
ATOM 580 N N . LEU A 1 78 ? -10.046 -11.399 2.752 1.00 94.88 78 LEU A N 1
ATOM 581 C CA . LEU A 1 78 ? -10.983 -10.393 2.239 1.00 94.88 78 LEU A CA 1
ATOM 582 C C . LEU A 1 78 ? -12.386 -10.608 2.821 1.00 94.88 78 LEU A C 1
ATOM 584 O O . LEU A 1 78 ? -12.963 -9.683 3.388 1.00 94.88 78 LEU A O 1
ATOM 588 N N . ARG A 1 79 ? -12.920 -11.830 2.738 1.00 94.19 79 ARG A N 1
ATOM 589 C CA . ARG A 1 79 ? -14.287 -12.153 3.181 1.00 94.19 79 ARG A CA 1
ATOM 590 C C . ARG A 1 79 ? -14.459 -12.090 4.693 1.00 94.19 79 ARG A C 1
ATOM 592 O O . ARG A 1 79 ? -15.506 -11.647 5.152 1.00 94.19 79 ARG A O 1
ATOM 599 N N . SER A 1 80 ? -13.453 -12.521 5.448 1.00 93.38 80 SER A N 1
ATOM 600 C CA . SER A 1 80 ? -13.562 -12.656 6.904 1.00 93.38 80 SER A CA 1
ATOM 601 C C . SER A 1 80 ? -13.226 -11.368 7.651 1.00 93.38 80 SER A C 1
ATOM 603 O O . SER A 1 80 ? -13.771 -11.136 8.724 1.00 93.38 80 SER A O 1
ATOM 605 N N . ILE A 1 81 ? -12.340 -10.530 7.100 1.00 93.31 81 ILE A N 1
ATOM 606 C CA . ILE A 1 81 ? -11.812 -9.340 7.785 1.00 93.31 81 ILE A CA 1
ATOM 607 C C . ILE A 1 81 ? -12.262 -8.045 7.107 1.00 93.31 81 ILE A C 1
ATOM 609 O O . ILE A 1 81 ? -12.731 -7.123 7.774 1.00 93.31 81 ILE A O 1
ATOM 613 N N . VAL A 1 82 ? -12.112 -7.958 5.784 1.00 95.44 82 VAL A N 1
ATOM 614 C CA . VAL A 1 82 ? -12.250 -6.690 5.052 1.00 95.44 82 VAL A CA 1
ATOM 615 C C . VAL A 1 82 ? -13.705 -6.404 4.683 1.00 95.44 82 VAL A C 1
ATOM 617 O O . VAL A 1 82 ? -14.182 -5.302 4.930 1.00 95.44 82 VAL A O 1
ATOM 620 N N . LEU A 1 83 ? -14.442 -7.374 4.134 1.00 96.31 83 LEU A N 1
ATOM 621 C CA . LEU A 1 83 ? -15.841 -7.172 3.734 1.00 96.31 83 LEU A CA 1
ATOM 622 C C . LEU A 1 83 ? -16.787 -6.841 4.896 1.00 96.31 83 LEU A C 1
ATOM 624 O O . LEU A 1 83 ? -17.666 -6.013 4.685 1.00 96.31 83 LEU A O 1
ATOM 628 N N . PRO A 1 84 ? -16.632 -7.397 6.115 1.00 96.94 84 PRO A N 1
ATOM 629 C CA . PRO A 1 84 ? -17.476 -7.024 7.251 1.00 96.94 84 PRO A CA 1
ATOM 630 C C . PRO A 1 84 ? -17.174 -5.631 7.823 1.00 96.94 84 PRO A C 1
ATOM 632 O O . PRO A 1 84 ? -17.950 -5.142 8.648 1.00 96.94 84 PRO A O 1
ATOM 635 N N . PHE A 1 85 ? -16.058 -5.003 7.428 1.00 97.12 85 PHE A N 1
ATOM 636 C CA . PHE A 1 85 ? -15.607 -3.723 7.974 1.00 97.12 85 PHE A CA 1
ATOM 637 C C . PHE A 1 85 ? -16.672 -2.622 7.780 1.00 97.12 85 PHE A C 1
ATOM 639 O O . PHE A 1 85 ? -17.198 -2.472 6.669 1.00 97.12 85 PHE A O 1
ATOM 646 N N . PRO A 1 86 ? -17.010 -1.829 8.820 1.00 96.25 86 PRO A N 1
ATOM 647 C CA . PRO A 1 86 ? -18.008 -0.763 8.720 1.00 96.25 86 PRO A CA 1
ATOM 648 C C . PRO A 1 86 ? -17.675 0.239 7.605 1.00 96.25 86 PRO A C 1
ATOM 650 O O . PRO A 1 86 ? -16.559 0.750 7.546 1.00 96.25 86 PRO A O 1
ATOM 653 N N . GLY A 1 87 ? -18.626 0.522 6.712 1.00 94.75 87 GLY A N 1
ATOM 654 C CA . GLY A 1 87 ? -18.411 1.344 5.515 1.00 94.75 87 GLY A CA 1
ATOM 655 C C . GLY A 1 87 ? -17.935 0.559 4.286 1.00 94.75 87 GLY A C 1
ATOM 656 O O . GLY A 1 87 ? -18.314 0.909 3.171 1.00 94.75 87 GLY A O 1
ATOM 657 N N . VAL A 1 88 ? -17.183 -0.538 4.450 1.00 97.00 88 VAL A N 1
ATOM 658 C CA . VAL A 1 88 ? -16.834 -1.454 3.340 1.00 97.00 88 VAL A CA 1
ATOM 659 C C . VAL A 1 88 ? -17.985 -2.416 3.058 1.00 97.00 88 VAL A C 1
ATOM 661 O O . VAL A 1 88 ? -18.346 -2.614 1.900 1.00 97.00 88 VAL A O 1
ATOM 664 N N . ARG A 1 89 ? -18.619 -2.952 4.108 1.00 95.88 89 ARG A N 1
ATOM 665 C CA . ARG A 1 89 ? -19.813 -3.811 3.989 1.00 95.88 89 ARG A CA 1
ATOM 666 C C . ARG A 1 89 ? -20.992 -3.127 3.290 1.00 95.88 89 ARG A C 1
ATOM 668 O O . ARG A 1 89 ? -21.878 -3.798 2.777 1.00 95.88 89 ARG A O 1
ATOM 675 N N . ASP A 1 90 ? -20.993 -1.795 3.312 1.00 95.81 90 ASP A N 1
ATOM 676 C CA . ASP A 1 90 ? -22.047 -0.930 2.784 1.00 95.81 90 ASP A CA 1
ATOM 677 C C . ASP A 1 90 ? -21.746 -0.466 1.342 1.00 95.81 90 ASP A C 1
ATOM 679 O O . ASP A 1 90 ? -22.516 0.294 0.753 1.00 95.81 90 ASP A O 1
ATOM 683 N N . LEU A 1 91 ? -20.620 -0.901 0.758 1.00 96.69 91 LEU A N 1
ATOM 684 C CA . LEU A 1 91 ? -20.289 -0.623 -0.639 1.00 96.69 91 LEU A CA 1
ATOM 685 C C . LEU A 1 91 ? -21.300 -1.295 -1.580 1.00 96.69 91 LEU A C 1
ATOM 687 O O . LEU A 1 91 ? -21.661 -2.457 -1.372 1.00 96.69 91 LEU A O 1
ATOM 691 N N . PRO A 1 92 ? -21.719 -0.610 -2.659 1.00 94.75 92 PRO A N 1
ATOM 692 C CA . PRO A 1 92 ? -22.632 -1.199 -3.628 1.00 94.75 92 PRO A CA 1
ATOM 693 C C . PRO A 1 92 ? -21.966 -2.397 -4.326 1.00 94.75 92 PRO A C 1
ATOM 695 O O . PRO A 1 92 ? -20.762 -2.346 -4.588 1.00 94.75 92 PRO A O 1
ATOM 698 N N . PRO A 1 93 ? -22.699 -3.463 -4.694 1.00 91.88 93 PRO A N 1
ATOM 699 C CA . PRO A 1 93 ? -22.114 -4.609 -5.390 1.00 91.88 93 PRO A CA 1
ATOM 700 C C . PRO A 1 93 ? -21.305 -4.216 -6.633 1.00 91.88 93 PRO A C 1
ATOM 702 O O . PRO A 1 93 ? -20.239 -4.782 -6.873 1.00 91.88 93 PRO A O 1
ATOM 705 N N . GLU A 1 94 ? -21.771 -3.224 -7.396 1.00 92.75 94 GLU A N 1
ATOM 706 C CA . GLU A 1 94 ? -21.120 -2.690 -8.600 1.00 92.75 94 GLU A CA 1
ATOM 707 C C . GLU A 1 94 ? -19.757 -2.049 -8.307 1.00 92.75 94 GLU A C 1
ATOM 709 O O . GLU A 1 94 ? -18.899 -2.004 -9.191 1.00 92.75 94 GLU A O 1
ATOM 714 N N . PHE A 1 95 ? -19.503 -1.593 -7.075 1.00 95.50 95 PHE A N 1
ATOM 715 C CA . PHE A 1 95 ? -18.158 -1.171 -6.687 1.00 95.50 95 PHE A CA 1
ATOM 716 C C . PHE A 1 95 ? -17.162 -2.311 -6.903 1.00 95.50 95 PHE A C 1
ATOM 718 O O . PHE A 1 95 ? -16.107 -2.086 -7.485 1.00 95.50 95 PHE A O 1
ATOM 725 N N . TRP A 1 96 ? -17.512 -3.532 -6.497 1.00 94.44 96 TRP A N 1
ATOM 726 C CA . TRP A 1 96 ? -16.613 -4.679 -6.550 1.00 94.44 96 TRP A CA 1
ATOM 727 C C . TRP A 1 96 ? -16.477 -5.249 -7.957 1.00 94.44 96 TRP A C 1
ATOM 729 O O . TRP A 1 96 ? -15.401 -5.162 -8.543 1.00 94.44 96 TRP A O 1
ATOM 739 N N . HIS A 1 97 ? -17.559 -5.801 -8.510 1.00 92.25 97 HIS A N 1
ATOM 740 C CA . HIS A 1 97 ? -17.504 -6.599 -9.741 1.00 92.25 97 HIS A CA 1
ATOM 741 C C . HIS A 1 97 ? -17.473 -5.770 -11.033 1.00 92.25 97 HIS A C 1
ATOM 743 O O . HIS A 1 97 ? -17.166 -6.312 -12.090 1.00 92.25 97 HIS A O 1
ATOM 749 N N . LEU A 1 98 ? -17.794 -4.471 -10.974 1.00 91.12 98 LEU A N 1
ATOM 750 C CA . LEU A 1 98 ? -17.773 -3.594 -12.148 1.00 91.12 98 LEU A CA 1
ATOM 751 C C . LEU A 1 98 ? -16.611 -2.602 -12.087 1.00 91.12 98 LEU A C 1
ATOM 753 O O . LEU A 1 98 ? -15.834 -2.508 -13.031 1.00 91.12 98 LEU A O 1
ATOM 757 N N . ARG A 1 99 ? -16.477 -1.842 -10.995 1.00 93.94 99 ARG A N 1
ATOM 758 C CA . ARG A 1 99 ? -15.507 -0.736 -10.929 1.00 93.94 99 ARG A CA 1
ATOM 759 C C . ARG A 1 99 ? -14.129 -1.211 -10.484 1.00 93.94 99 ARG A C 1
ATOM 761 O O . ARG A 1 99 ? -13.165 -1.061 -11.229 1.00 93.94 99 ARG A O 1
ATOM 768 N N . PHE A 1 100 ? -14.029 -1.784 -9.288 1.00 94.62 100 PHE A N 1
ATOM 769 C CA . PHE A 1 100 ? -12.761 -2.207 -8.702 1.00 94.62 100 PHE A CA 1
ATOM 770 C C . PHE A 1 100 ? -12.146 -3.364 -9.491 1.00 94.62 100 PHE A C 1
ATOM 772 O O . PHE A 1 100 ? -10.976 -3.284 -9.858 1.00 94.62 100 PHE A O 1
ATOM 779 N N . GLN A 1 101 ? -12.953 -4.362 -9.857 1.00 94.31 101 GLN A N 1
ATOM 780 C CA . GLN A 1 101 ? -12.553 -5.457 -10.739 1.00 94.31 101 GLN A CA 1
ATOM 781 C C . GLN A 1 101 ? -11.938 -4.956 -12.051 1.00 94.31 101 GLN A C 1
ATOM 783 O O . GLN A 1 101 ? -10.797 -5.288 -12.346 1.00 94.31 101 GLN A O 1
ATOM 788 N N . ALA A 1 102 ? -12.631 -4.089 -12.794 1.00 92.75 102 ALA A N 1
ATOM 789 C CA . ALA A 1 102 ? -12.127 -3.589 -14.072 1.00 92.75 102 ALA A CA 1
ATOM 790 C C . ALA A 1 102 ? -10.865 -2.716 -13.929 1.00 92.75 102 ALA A C 1
ATOM 792 O O . ALA A 1 102 ? -10.039 -2.665 -14.840 1.00 92.75 102 ALA A O 1
ATOM 793 N N . VAL A 1 103 ? -10.691 -2.011 -12.802 1.00 94.25 103 VAL A N 1
ATOM 794 C CA . VAL A 1 103 ? -9.435 -1.301 -12.502 1.00 94.25 103 VAL A CA 1
ATOM 795 C C . VAL A 1 103 ? -8.294 -2.295 -12.285 1.00 94.25 103 VAL A C 1
ATOM 797 O O . VAL A 1 103 ? -7.220 -2.101 -12.854 1.00 94.25 103 VAL A O 1
ATOM 800 N N . LEU A 1 104 ? -8.518 -3.358 -11.506 1.00 94.12 104 LEU A N 1
ATOM 801 C CA . LEU A 1 104 ? -7.522 -4.408 -11.279 1.00 94.12 104 LEU A CA 1
ATOM 802 C C . LEU A 1 104 ? -7.176 -5.153 -12.577 1.00 94.12 104 LEU A C 1
ATOM 804 O O . LEU A 1 104 ? -6.000 -5.365 -12.858 1.00 94.12 104 LEU A O 1
ATOM 808 N N . GLU A 1 105 ? -8.176 -5.491 -13.391 1.00 93.25 105 GLU A N 1
ATOM 809 C CA . GLU A 1 105 ? -7.991 -6.198 -14.662 1.00 93.25 105 GLU A CA 1
ATOM 810 C C . GLU A 1 105 ? -7.198 -5.353 -15.653 1.00 93.25 105 GLU A C 1
ATOM 812 O O . GLU A 1 105 ? -6.231 -5.845 -16.218 1.00 93.25 105 GLU A O 1
ATOM 817 N N . LYS A 1 106 ? -7.491 -4.051 -15.773 1.00 92.44 106 LYS A N 1
ATOM 818 C CA . LYS A 1 106 ? -6.691 -3.144 -16.612 1.00 92.44 106 LYS A CA 1
ATOM 819 C C . LYS A 1 106 ? -5.245 -3.012 -16.140 1.00 92.44 106 LYS A C 1
ATOM 821 O O . LYS A 1 106 ? -4.337 -2.974 -16.967 1.00 92.44 106 LYS A O 1
ATOM 826 N N . LEU A 1 107 ? -5.012 -2.965 -14.826 1.00 92.94 107 LEU A N 1
ATOM 827 C CA . LEU A 1 107 ? -3.652 -2.959 -14.279 1.00 92.94 107 LEU A CA 1
ATOM 828 C C . LEU A 1 107 ? -2.909 -4.269 -14.591 1.00 92.94 107 LEU A C 1
ATOM 830 O O . LEU A 1 107 ? -1.712 -4.229 -14.882 1.00 92.94 107 LEU A O 1
ATOM 834 N N . ALA A 1 108 ? -3.601 -5.411 -14.560 1.00 91.69 108 ALA A N 1
ATOM 835 C CA . ALA A 1 108 ? -3.041 -6.708 -14.938 1.00 91.69 108 ALA A CA 1
ATOM 836 C C . ALA A 1 108 ? -2.795 -6.816 -16.459 1.00 91.69 108 ALA A C 1
ATOM 838 O O . ALA A 1 108 ? -1.739 -7.295 -16.885 1.00 91.69 108 ALA A O 1
ATOM 839 N N . ASP A 1 109 ? -3.718 -6.309 -17.279 1.00 91.56 109 ASP A N 1
ATOM 840 C CA . ASP A 1 109 ? -3.625 -6.248 -18.743 1.00 91.56 109 ASP A CA 1
ATOM 841 C C . ASP A 1 109 ? -2.501 -5.333 -19.228 1.00 91.56 109 ASP A C 1
ATOM 843 O O . ASP A 1 109 ? -1.875 -5.617 -20.250 1.00 91.56 109 ASP A O 1
ATOM 847 N N . GLY A 1 110 ? -2.176 -4.285 -18.461 1.00 91.31 110 GLY A N 1
ATOM 848 C CA . GLY A 1 110 ? -1.043 -3.398 -18.733 1.00 91.31 110 GLY A CA 1
ATOM 849 C C . GLY A 1 110 ? 0.302 -4.133 -18.826 1.00 91.31 110 GLY A C 1
ATOM 850 O O . GLY A 1 110 ? 1.264 -3.600 -19.386 1.00 91.31 110 GLY A O 1
ATOM 851 N N . GLY A 1 111 ? 0.385 -5.374 -18.323 1.00 89.81 111 GLY A N 1
ATOM 852 C CA . GLY A 1 111 ? 1.540 -6.250 -18.514 1.00 89.81 111 GLY A CA 1
ATOM 853 C C . GLY A 1 111 ? 2.818 -5.652 -17.933 1.00 89.81 111 GLY A C 1
ATOM 854 O O . GLY A 1 111 ? 3.848 -5.629 -18.612 1.00 89.81 111 GLY A O 1
ATOM 855 N N . LEU A 1 112 ? 2.715 -5.114 -16.712 1.00 92.25 112 LEU A N 1
ATOM 856 C CA . LEU A 1 112 ? 3.795 -4.409 -16.022 1.00 92.25 112 LEU A CA 1
ATOM 857 C C . LEU A 1 112 ? 5.012 -5.316 -15.826 1.00 92.25 112 LEU A C 1
ATOM 859 O O . LEU A 1 112 ? 4.889 -6.460 -15.371 1.00 92.25 112 LEU A O 1
ATOM 863 N N . SER A 1 113 ? 6.194 -4.773 -16.105 1.00 91.88 113 SER A N 1
ATOM 864 C CA . SER A 1 113 ? 7.439 -5.539 -16.101 1.00 91.88 113 SER A CA 1
ATOM 865 C C . SER A 1 113 ? 7.815 -6.103 -14.726 1.00 91.88 113 SER A C 1
ATOM 867 O O . SER A 1 113 ? 7.481 -5.555 -13.664 1.00 91.88 113 SER A O 1
ATOM 869 N N . GLU A 1 114 ? 8.514 -7.235 -14.730 1.00 89.69 114 GLU A N 1
ATOM 870 C CA . GLU A 1 114 ? 8.950 -7.952 -13.532 1.00 89.69 114 GLU A CA 1
ATOM 871 C C . GLU A 1 114 ? 10.372 -7.560 -13.107 1.00 89.69 114 GLU A C 1
ATOM 873 O O . GLU A 1 114 ? 11.163 -7.052 -13.900 1.00 89.69 114 GLU A O 1
ATOM 878 N N . SER A 1 115 ? 10.728 -7.841 -11.847 1.00 90.56 115 SER A N 1
ATOM 879 C CA . SER A 1 115 ? 12.108 -7.682 -11.355 1.00 90.56 115 SER A CA 1
ATOM 880 C C . SER A 1 115 ? 13.116 -8.453 -12.216 1.00 90.56 115 SER A C 1
ATOM 882 O O . SER A 1 115 ? 14.218 -7.972 -12.464 1.00 90.56 115 SER A O 1
ATOM 884 N N . TYR A 1 116 ? 12.715 -9.621 -12.734 1.00 91.06 116 TYR A N 1
ATOM 885 C CA . TYR A 1 116 ? 13.532 -10.404 -13.662 1.00 91.06 116 TYR A CA 1
ATOM 886 C C . TYR A 1 116 ? 13.860 -9.625 -14.945 1.00 91.06 116 TYR A C 1
ATOM 888 O O . TYR A 1 116 ? 15.013 -9.598 -15.365 1.00 91.06 116 TYR A O 1
ATOM 896 N N . ASP A 1 117 ? 12.874 -8.934 -15.530 1.00 89.50 117 ASP A N 1
ATOM 897 C CA . ASP A 1 117 ? 13.052 -8.187 -16.785 1.00 89.50 117 ASP A CA 1
ATOM 898 C C . ASP A 1 117 ? 14.043 -7.022 -16.629 1.00 89.50 117 ASP A C 1
ATOM 900 O O . ASP A 1 117 ? 14.705 -6.626 -17.587 1.00 89.50 117 ASP A O 1
ATOM 904 N N . LYS A 1 118 ? 14.148 -6.484 -15.410 1.00 88.31 118 LYS A N 1
ATOM 905 C CA . LYS A 1 118 ? 15.024 -5.362 -15.049 1.00 88.31 118 LYS A CA 1
ATOM 906 C C . LYS A 1 118 ? 16.389 -5.803 -14.513 1.00 88.31 118 LYS A C 1
ATOM 908 O O . LYS A 1 118 ? 17.274 -4.965 -14.374 1.00 88.31 118 LYS A O 1
ATOM 913 N N . GLY A 1 119 ? 16.563 -7.091 -14.204 1.00 85.31 119 GLY A N 1
ATOM 914 C CA . GLY A 1 119 ? 17.782 -7.632 -13.594 1.00 85.31 119 GLY A CA 1
ATOM 915 C C . GLY A 1 119 ? 18.033 -7.165 -12.154 1.00 85.31 119 GLY A C 1
ATOM 916 O O . GLY A 1 119 ? 19.142 -7.320 -11.650 1.00 85.31 119 GLY A O 1
ATOM 917 N N . SER A 1 120 ? 17.030 -6.588 -11.486 1.00 85.19 120 SER A N 1
ATOM 918 C CA . SER A 1 120 ? 17.130 -6.076 -10.117 1.00 85.19 120 SER A CA 1
ATOM 919 C C . SER A 1 120 ? 15.790 -6.174 -9.384 1.00 85.19 120 SER A C 1
ATOM 921 O O . SER A 1 120 ? 14.722 -6.263 -9.996 1.00 85.19 120 SER A O 1
ATOM 923 N N . LEU A 1 121 ? 15.829 -6.182 -8.048 1.00 85.19 121 LEU A N 1
ATOM 924 C CA . LEU A 1 121 ? 14.619 -6.204 -7.229 1.00 85.19 121 LEU A CA 1
ATOM 925 C C . LEU A 1 121 ? 13.894 -4.854 -7.335 1.00 85.19 121 LEU A C 1
ATOM 927 O O . LEU A 1 121 ? 14.304 -3.886 -6.712 1.00 85.19 121 LEU A O 1
ATOM 931 N N . GLY A 1 122 ? 12.808 -4.797 -8.106 1.00 86.19 122 GLY A N 1
ATOM 932 C CA . GLY A 1 122 ? 12.032 -3.569 -8.262 1.00 86.19 122 GLY A CA 1
ATOM 933 C C . GLY A 1 122 ? 11.053 -3.309 -7.115 1.00 86.19 122 GLY A C 1
ATOM 934 O O . GLY A 1 122 ? 10.577 -4.237 -6.453 1.00 86.19 122 GLY A O 1
ATOM 935 N N . THR A 1 123 ? 10.650 -2.044 -6.974 1.00 86.94 123 THR A N 1
ATOM 936 C CA . THR A 1 123 ? 9.704 -1.556 -5.954 1.00 86.94 123 THR A CA 1
ATOM 937 C C . THR A 1 123 ? 8.453 -2.434 -5.801 1.00 86.94 123 THR A C 1
ATOM 939 O O . THR A 1 123 ? 8.051 -2.752 -4.683 1.00 86.94 123 THR A O 1
ATOM 942 N N . ARG A 1 124 ? 7.848 -2.886 -6.912 1.00 88.44 124 ARG A N 1
ATOM 943 C CA . ARG A 1 124 ? 6.653 -3.748 -6.879 1.00 88.44 124 ARG A CA 1
ATOM 944 C C . ARG A 1 124 ? 6.906 -5.064 -6.138 1.00 88.44 124 ARG A C 1
ATOM 946 O O . ARG A 1 124 ? 6.061 -5.468 -5.350 1.00 88.44 124 ARG A O 1
ATOM 953 N N . LYS A 1 125 ? 8.051 -5.722 -6.360 1.00 89.38 125 LYS A N 1
ATOM 954 C CA . LYS A 1 125 ? 8.388 -6.986 -5.683 1.00 89.38 125 LYS A CA 1
ATOM 955 C C . LYS A 1 125 ? 8.689 -6.746 -4.209 1.00 89.38 125 LYS A C 1
ATOM 957 O O . LYS A 1 125 ? 8.222 -7.529 -3.391 1.00 89.38 125 LYS A O 1
ATOM 962 N N . THR A 1 126 ? 9.387 -5.664 -3.860 1.00 88.00 126 THR A N 1
ATOM 963 C CA . THR A 1 126 ? 9.606 -5.276 -2.457 1.00 88.00 126 THR A CA 1
ATOM 964 C C . THR A 1 126 ? 8.279 -5.078 -1.722 1.00 88.00 126 THR A C 1
ATOM 966 O O . THR A 1 126 ? 8.047 -5.709 -0.694 1.00 88.00 126 THR A O 1
ATOM 969 N N . LEU A 1 127 ? 7.380 -4.251 -2.267 1.00 88.88 127 LEU A N 1
ATOM 970 C CA . LEU A 1 127 ? 6.090 -3.967 -1.635 1.00 88.88 127 LEU A CA 1
ATOM 971 C C . LEU A 1 127 ? 5.185 -5.202 -1.591 1.00 88.88 127 LEU A C 1
ATOM 973 O O . LEU A 1 127 ? 4.569 -5.457 -0.562 1.00 88.88 127 LEU A O 1
ATOM 977 N N . ALA A 1 128 ? 5.143 -5.996 -2.667 1.00 90.44 128 ALA A N 1
ATOM 978 C CA . ALA A 1 128 ? 4.390 -7.248 -2.692 1.00 90.44 128 ALA A CA 1
ATOM 979 C C . ALA A 1 128 ? 4.910 -8.243 -1.648 1.00 90.44 128 ALA A C 1
ATOM 981 O O . ALA A 1 128 ? 4.113 -8.854 -0.959 1.00 90.44 128 ALA A O 1
ATOM 982 N N . THR A 1 129 ? 6.229 -8.351 -1.469 1.00 88.94 129 THR A N 1
ATOM 983 C CA . THR A 1 129 ? 6.847 -9.230 -0.460 1.00 88.94 129 THR A CA 1
ATOM 984 C C . THR A 1 129 ? 6.461 -8.796 0.957 1.00 88.94 129 THR A C 1
ATOM 986 O O . THR A 1 129 ? 6.068 -9.628 1.771 1.00 88.94 129 THR A O 1
ATOM 989 N N . ALA A 1 130 ? 6.506 -7.492 1.249 1.00 87.69 130 ALA A N 1
ATOM 990 C CA . ALA A 1 130 ? 6.062 -6.961 2.538 1.00 87.69 130 ALA A CA 1
ATOM 991 C C . ALA A 1 130 ? 4.556 -7.193 2.776 1.00 87.69 130 ALA A C 1
ATOM 993 O O . ALA A 1 130 ? 4.157 -7.586 3.871 1.00 87.69 130 ALA A O 1
ATOM 994 N N . ALA A 1 131 ? 3.721 -6.990 1.750 1.00 90.12 131 ALA A N 1
ATOM 995 C CA . ALA A 1 131 ? 2.284 -7.245 1.825 1.00 90.12 131 ALA A CA 1
ATOM 996 C C . ALA A 1 131 ? 1.966 -8.740 2.010 1.00 90.12 131 ALA A C 1
ATOM 998 O O . ALA A 1 131 ? 1.127 -9.073 2.844 1.00 90.12 131 ALA A O 1
ATOM 999 N N . SER A 1 132 ? 2.664 -9.632 1.298 1.00 92.50 132 SER A N 1
ATOM 1000 C CA . SER A 1 132 ? 2.546 -11.086 1.450 1.00 92.50 132 SER A CA 1
ATOM 1001 C C . SER A 1 132 ? 2.860 -11.522 2.875 1.00 92.50 132 SER A C 1
ATOM 1003 O O . SER A 1 132 ? 2.086 -12.284 3.433 1.00 92.50 132 SER A O 1
ATOM 1005 N N . ALA A 1 133 ? 3.910 -10.985 3.504 1.00 90.00 133 ALA A N 1
ATOM 1006 C CA . ALA A 1 133 ? 4.254 -11.328 4.885 1.00 90.00 133 ALA A CA 1
ATOM 1007 C C . ALA A 1 133 ? 3.138 -10.968 5.888 1.00 90.00 133 ALA A C 1
ATOM 1009 O O . ALA A 1 133 ? 2.828 -11.749 6.787 1.00 90.00 133 ALA A O 1
ATOM 1010 N N . ILE A 1 134 ? 2.494 -9.806 5.720 1.00 89.94 134 ILE A N 1
ATOM 1011 C CA . ILE A 1 134 ? 1.342 -9.404 6.548 1.00 89.94 134 ILE A CA 1
ATOM 1012 C C . ILE A 1 134 ? 0.151 -10.328 6.275 1.00 89.94 134 ILE A C 1
ATOM 1014 O O . ILE A 1 134 ? -0.496 -10.812 7.203 1.00 89.94 134 ILE A O 1
ATOM 1018 N N . HIS A 1 135 ? -0.134 -10.576 4.999 1.00 92.69 135 HIS A N 1
ATOM 1019 C CA . HIS A 1 135 ? -1.257 -11.400 4.577 1.00 92.69 135 HIS A CA 1
ATOM 1020 C C . HIS A 1 135 ? -1.144 -12.845 5.082 1.00 92.69 135 HIS A C 1
ATOM 1022 O O . HIS A 1 135 ? -2.104 -13.414 5.601 1.00 92.69 135 HIS A O 1
ATOM 1028 N N . GLU A 1 136 ? 0.046 -13.418 4.965 1.00 92.44 136 GLU A N 1
ATOM 1029 C CA . GLU A 1 136 ? 0.423 -14.742 5.444 1.00 92.44 136 GLU A CA 1
ATOM 1030 C C . GLU A 1 136 ? 0.249 -14.848 6.963 1.00 92.44 136 GLU A C 1
ATOM 1032 O O . GLU A 1 136 ? -0.345 -15.811 7.438 1.00 92.44 136 GLU A O 1
ATOM 1037 N N . ALA A 1 137 ? 0.668 -13.834 7.732 1.00 90.56 137 ALA A N 1
ATOM 1038 C CA . ALA A 1 137 ? 0.469 -13.810 9.182 1.00 90.56 137 ALA A CA 1
ATOM 1039 C C . ALA A 1 137 ? -1.022 -13.844 9.570 1.00 90.56 137 ALA A C 1
ATOM 1041 O O . ALA A 1 137 ? -1.418 -14.611 10.450 1.00 90.56 137 ALA A O 1
ATOM 1042 N N . VAL A 1 138 ? -1.867 -13.064 8.885 1.00 92.38 138 VAL A N 1
ATOM 1043 C CA . VAL A 1 138 ? -3.323 -13.076 9.113 1.00 92.38 138 VAL A CA 1
ATOM 1044 C C . VAL A 1 138 ? -3.933 -14.412 8.688 1.00 92.38 138 VAL A C 1
ATOM 1046 O O . VAL A 1 138 ? -4.722 -14.988 9.435 1.00 92.38 138 VAL A O 1
ATOM 1049 N N . SER A 1 139 ? -3.536 -14.937 7.528 1.00 91.69 139 SER A N 1
ATOM 1050 C CA . SER A 1 139 ? -4.023 -16.218 6.999 1.00 91.69 139 SER A CA 1
ATOM 1051 C C . SER A 1 139 ? -3.687 -17.376 7.935 1.00 91.69 139 SER A C 1
ATOM 1053 O O . SER A 1 139 ? -4.553 -18.194 8.237 1.00 91.69 139 SER A O 1
ATOM 1055 N N . ARG A 1 140 ? -2.463 -17.409 8.477 1.00 90.19 140 ARG A N 1
ATOM 1056 C CA . ARG A 1 140 ? -2.064 -18.372 9.512 1.00 90.19 140 ARG A CA 1
ATOM 1057 C C . ARG A 1 140 ? -2.913 -18.251 10.766 1.00 90.19 140 ARG A C 1
ATOM 1059 O O . ARG A 1 140 ? -3.297 -19.270 11.327 1.00 90.19 140 ARG A O 1
ATOM 1066 N N . GLY A 1 141 ? -3.224 -17.026 11.188 1.00 90.06 141 GLY A N 1
ATOM 1067 C CA . GLY A 1 141 ? -4.119 -16.784 12.314 1.00 90.06 141 GLY A CA 1
ATOM 1068 C C . GLY A 1 141 ? -5.526 -17.342 12.077 1.00 90.06 141 GLY A C 1
ATOM 1069 O O . GLY A 1 141 ? -6.079 -17.969 12.974 1.00 90.06 141 GLY A O 1
ATOM 1070 N N . ILE A 1 142 ? -6.089 -17.147 10.882 1.00 89.69 142 ILE A N 1
ATOM 1071 C CA . ILE A 1 142 ? -7.426 -17.648 10.520 1.00 89.69 142 ILE A CA 1
ATOM 1072 C C . ILE A 1 142 ? -7.437 -19.179 10.431 1.00 89.69 142 ILE A C 1
ATOM 1074 O O . ILE A 1 142 ? -8.343 -19.823 10.947 1.00 89.69 142 ILE A O 1
ATOM 1078 N N . LEU A 1 143 ? -6.433 -19.772 9.782 1.00 89.12 143 LEU A N 1
ATOM 1079 C CA . LEU A 1 143 ? -6.374 -21.219 9.557 1.00 89.12 143 LEU A CA 1
ATOM 1080 C C . LEU A 1 143 ? -5.961 -22.001 10.808 1.00 89.12 143 LEU A C 1
ATOM 1082 O O . LEU A 1 143 ? -6.514 -23.060 11.089 1.00 89.12 143 LEU A O 1
ATOM 1086 N N . GLY A 1 144 ? -4.962 -21.504 11.537 1.00 84.69 144 GLY A N 1
ATOM 1087 C CA . GLY A 1 144 ? -4.411 -22.173 12.712 1.00 84.69 144 GLY A CA 1
ATOM 1088 C C . GLY A 1 144 ? -5.161 -21.853 14.003 1.00 84.69 144 GLY A C 1
ATOM 1089 O O . GLY A 1 144 ? -5.186 -22.685 14.912 1.00 84.69 144 GLY A O 1
ATOM 1090 N N . GLY A 1 145 ? -5.760 -20.664 14.093 1.00 89.00 145 GLY A N 1
ATOM 1091 C CA . GLY A 1 145 ? -6.429 -20.161 15.286 1.00 89.00 145 GLY A CA 1
ATOM 1092 C C . GLY A 1 145 ? -5.500 -19.939 16.488 1.00 89.00 145 GLY A C 1
ATOM 1093 O O . GLY A 1 145 ? -4.402 -20.487 16.606 1.00 89.00 145 GLY A O 1
ATOM 1094 N N . VAL A 1 146 ? -5.977 -19.136 17.427 1.00 89.06 146 VAL A N 1
ATOM 1095 C CA . VAL A 1 146 ? -5.451 -18.982 18.780 1.00 89.06 146 VAL A CA 1
ATOM 1096 C C . VAL A 1 146 ? -6.124 -20.035 19.649 1.00 89.06 146 VAL A C 1
ATOM 1098 O O . VAL A 1 146 ? -7.323 -20.278 19.531 1.00 89.06 146 VAL A O 1
ATOM 1101 N N . LYS A 1 147 ? -5.346 -20.695 20.502 1.00 85.50 147 LYS A N 1
ATOM 1102 C CA . LYS A 1 147 ? -5.844 -21.713 21.432 1.00 85.50 147 LYS A CA 1
ATOM 1103 C C . LYS A 1 147 ? -6.624 -21.055 22.558 1.00 85.50 147 LYS A C 1
ATOM 1105 O O . LYS A 1 147 ? -6.206 -20.020 23.060 1.00 85.50 147 LYS A O 1
ATOM 1110 N N . ASN A 1 148 ? -7.695 -21.693 23.023 1.00 87.00 148 ASN A N 1
ATOM 1111 C CA . ASN A 1 148 ? -8.346 -21.252 24.251 1.00 87.00 148 ASN A CA 1
ATOM 1112 C C . ASN A 1 148 ? -7.477 -21.634 25.465 1.00 87.00 148 ASN A C 1
ATOM 1114 O O . ASN A 1 148 ? -7.556 -22.759 25.958 1.00 87.00 148 ASN A O 1
ATOM 1118 N N . GLY A 1 149 ? -6.584 -20.732 25.872 1.00 81.00 149 GLY A N 1
ATOM 1119 C CA . GLY A 1 149 ? -5.791 -20.836 27.094 1.00 81.00 149 GLY A CA 1
ATOM 1120 C C . GLY A 1 149 ? -6.528 -20.338 28.340 1.00 81.00 149 GLY A C 1
ATOM 1121 O O . GLY A 1 149 ? -7.685 -19.919 28.283 1.00 81.00 149 GLY A O 1
ATOM 1122 N N . GLU A 1 150 ? -5.836 -20.375 29.480 1.00 77.88 150 GLU A N 1
ATOM 1123 C CA . GLU A 1 150 ? -6.302 -19.728 30.712 1.00 77.88 150 GLU A CA 1
ATOM 1124 C C . GLU A 1 150 ? -6.445 -18.211 30.499 1.00 77.88 150 GLU A C 1
ATOM 1126 O O . GLU A 1 150 ? -5.729 -17.626 29.685 1.00 77.88 150 GLU A O 1
ATOM 1131 N N . SER A 1 151 ? -7.381 -17.578 31.215 1.00 77.31 151 SER A N 1
ATOM 1132 C CA . SER A 1 151 ? -7.530 -16.118 31.171 1.00 77.31 151 SER A CA 1
ATOM 1133 C C . SER A 1 151 ? -6.247 -15.447 31.660 1.00 77.31 151 SER A C 1
ATOM 1135 O O . SER A 1 151 ? -5.641 -15.874 32.648 1.00 77.31 151 SER A O 1
ATOM 1137 N N . SER A 1 152 ? -5.835 -14.408 30.943 1.00 85.19 152 SER A N 1
ATOM 1138 C CA . SER A 1 152 ? -4.565 -13.726 31.138 1.00 85.19 152 SER A CA 1
ATOM 1139 C C . SER A 1 152 ? -4.750 -12.463 31.977 1.00 85.19 152 SER A C 1
ATOM 1141 O O . SER A 1 152 ? -5.550 -11.589 31.650 1.00 85.19 152 SER A O 1
ATOM 1143 N N . ASP A 1 153 ? -3.965 -12.324 33.048 1.00 90.00 153 ASP A N 1
ATOM 1144 C CA . ASP A 1 153 ? -3.956 -11.105 33.862 1.00 90.00 153 ASP A CA 1
ATOM 1145 C C . ASP A 1 153 ? -3.075 -10.016 33.226 1.00 90.00 153 ASP A C 1
ATOM 1147 O O . ASP A 1 153 ? -1.846 -10.004 33.357 1.00 90.00 153 ASP A O 1
ATOM 1151 N N . LEU A 1 154 ? -3.715 -9.053 32.562 1.00 94.69 154 LEU A N 1
ATOM 1152 C CA . LEU A 1 154 ? -3.047 -7.893 31.966 1.00 94.69 154 LEU A CA 1
ATOM 1153 C C . LEU A 1 154 ? -2.576 -6.851 32.996 1.00 94.69 154 LEU A C 1
ATOM 1155 O O . LEU A 1 154 ? -1.847 -5.930 32.617 1.00 94.69 154 LEU A O 1
ATOM 1159 N N . HIS A 1 155 ? -2.976 -6.960 34.266 1.00 95.50 155 HIS A N 1
ATOM 1160 C CA . HIS A 1 155 ? -2.578 -6.044 35.339 1.00 95.50 155 HIS A CA 1
ATOM 1161 C C . HIS A 1 155 ? -1.308 -6.463 36.081 1.00 95.50 155 HIS A C 1
ATOM 1163 O O . HIS A 1 155 ? -0.794 -5.679 36.884 1.00 95.50 155 HIS A O 1
ATOM 1169 N N . ARG A 1 156 ? -0.762 -7.646 35.785 1.00 93.75 156 ARG A N 1
ATOM 1170 C CA . ARG A 1 156 ? 0.535 -8.076 36.316 1.00 93.75 156 ARG A CA 1
ATOM 1171 C C . ARG A 1 156 ? 1.680 -7.157 35.871 1.00 93.75 156 ARG A C 1
ATOM 1173 O O . ARG A 1 156 ? 1.551 -6.355 34.945 1.00 93.75 156 ARG A O 1
ATOM 1180 N N . GLU A 1 157 ? 2.825 -7.296 36.528 1.00 94.56 157 GLU A N 1
ATOM 1181 C CA . GLU A 1 157 ? 4.032 -6.542 36.188 1.00 94.56 157 GLU A CA 1
ATOM 1182 C C . GLU A 1 157 ? 4.702 -7.096 34.919 1.00 94.56 157 GLU A C 1
ATOM 1184 O O . GLU A 1 157 ? 4.824 -8.310 34.747 1.00 94.56 157 GLU A O 1
ATOM 1189 N N . TYR A 1 158 ? 5.145 -6.190 34.042 1.00 95.38 158 TYR A N 1
ATOM 1190 C CA . TYR A 1 158 ? 5.874 -6.496 32.811 1.00 95.38 158 TYR A CA 1
ATOM 1191 C C . TYR A 1 158 ? 7.133 -5.632 32.734 1.00 95.38 158 TYR A C 1
ATOM 1193 O O . TYR A 1 158 ? 7.046 -4.400 32.722 1.00 95.38 158 TYR A O 1
ATOM 1201 N N . ASP A 1 159 ? 8.306 -6.254 32.633 1.00 94.19 159 ASP A N 1
ATOM 1202 C CA . ASP A 1 159 ? 9.563 -5.534 32.463 1.00 94.19 159 ASP A CA 1
ATOM 1203 C C . ASP A 1 159 ? 9.760 -5.140 30.993 1.00 94.19 159 ASP A C 1
ATOM 1205 O O . ASP A 1 159 ? 10.225 -5.916 30.158 1.00 94.19 159 ASP A O 1
ATOM 1209 N N . ARG A 1 160 ? 9.450 -3.882 30.674 1.00 94.50 160 ARG A N 1
ATOM 1210 C CA . ARG A 1 160 ? 9.544 -3.322 29.313 1.00 94.50 160 ARG A CA 1
ATOM 1211 C C . ARG A 1 160 ? 10.975 -3.246 28.764 1.00 94.50 160 ARG A C 1
ATOM 1213 O O . ARG A 1 160 ? 11.155 -2.936 27.588 1.00 94.50 160 ARG A O 1
ATOM 1220 N N . SER A 1 161 ? 11.991 -3.520 29.586 1.00 92.00 161 SER A N 1
ATOM 1221 C CA . SER A 1 161 ? 13.381 -3.655 29.134 1.00 92.00 161 SER A CA 1
ATOM 1222 C C . SER A 1 161 ? 13.722 -5.068 28.640 1.00 92.00 161 SER A C 1
ATOM 1224 O O . SER A 1 161 ? 14.757 -5.261 27.999 1.00 92.00 161 SER A O 1
ATOM 1226 N N . LYS A 1 162 ? 12.852 -6.060 28.887 1.00 92.88 162 LYS A N 1
ATOM 1227 C CA . LYS A 1 162 ? 13.050 -7.460 28.499 1.00 92.88 162 LYS A CA 1
ATOM 1228 C C . LYS A 1 162 ? 12.141 -7.849 27.340 1.00 92.88 162 LYS A C 1
ATOM 1230 O O . LYS A 1 162 ? 10.921 -7.851 27.455 1.00 92.88 162 LYS A O 1
ATOM 1235 N N . ALA A 1 163 ? 12.743 -8.304 26.241 1.00 92.50 163 ALA A N 1
ATOM 1236 C CA . ALA A 1 163 ? 12.000 -8.768 25.066 1.00 92.50 163 ALA A CA 1
ATOM 1237 C C . ALA A 1 163 ? 11.004 -9.901 25.388 1.00 92.50 163 ALA A C 1
ATOM 1239 O O . ALA A 1 163 ? 9.912 -9.928 24.833 1.00 92.50 163 ALA A O 1
ATOM 1240 N N . GLN A 1 164 ? 11.356 -10.803 26.312 1.00 94.44 164 GLN A N 1
ATOM 1241 C CA . GLN A 1 164 ? 10.486 -11.906 26.739 1.00 94.44 164 GLN A CA 1
ATOM 1242 C C . GLN A 1 164 ? 9.182 -11.413 27.378 1.00 94.44 164 GLN A C 1
ATOM 1244 O O . GLN A 1 164 ? 8.130 -12.002 27.143 1.00 94.44 164 GLN A O 1
ATOM 1249 N N . ASP A 1 165 ? 9.236 -10.324 28.143 1.00 94.31 165 ASP A N 1
ATOM 1250 C CA . ASP A 1 165 ? 8.057 -9.763 28.803 1.00 94.31 165 ASP A CA 1
ATOM 1251 C C . ASP A 1 165 ? 7.182 -8.994 27.809 1.00 94.31 165 ASP A C 1
ATOM 1253 O O . ASP A 1 165 ? 5.961 -9.040 27.919 1.00 94.31 165 ASP A O 1
ATOM 1257 N N . LEU A 1 166 ? 7.779 -8.363 26.790 1.00 95.12 166 LEU A N 1
ATOM 1258 C CA . LEU A 1 166 ? 7.032 -7.748 25.687 1.00 95.12 166 LEU A CA 1
ATOM 1259 C C . LEU A 1 166 ? 6.280 -8.796 24.853 1.00 95.12 166 LEU A C 1
ATOM 1261 O O . LEU A 1 166 ? 5.109 -8.600 24.541 1.00 95.12 166 LEU A O 1
ATOM 1265 N N . VAL A 1 167 ? 6.936 -9.918 24.528 1.00 94.00 167 VAL A N 1
ATOM 1266 C CA . VAL A 1 167 ? 6.301 -11.057 23.838 1.00 94.00 167 VAL A CA 1
ATOM 1267 C C . VAL A 1 167 ? 5.147 -11.597 24.676 1.00 94.00 167 VAL A C 1
ATOM 1269 O O . VAL A 1 167 ? 4.038 -11.737 24.174 1.00 94.00 167 VAL A O 1
ATOM 1272 N N . ARG A 1 168 ? 5.376 -11.821 25.973 1.00 94.12 168 ARG A N 1
ATOM 1273 C CA . ARG A 1 168 ? 4.343 -12.341 26.868 1.00 94.12 168 ARG A CA 1
ATOM 1274 C C . ARG A 1 168 ? 3.160 -11.382 27.018 1.00 94.12 168 ARG A C 1
ATOM 1276 O O . ARG A 1 168 ? 2.020 -11.821 27.062 1.00 94.12 168 ARG A O 1
ATOM 1283 N N . ALA A 1 169 ? 3.410 -10.074 27.089 1.00 95.94 169 ALA A N 1
ATOM 1284 C CA . ALA A 1 169 ? 2.349 -9.068 27.127 1.00 95.94 169 ALA A CA 1
ATOM 1285 C C . ALA A 1 169 ? 1.498 -9.081 25.854 1.00 95.94 169 ALA A C 1
ATOM 1287 O O . ALA A 1 169 ? 0.279 -8.946 25.927 1.00 95.94 169 ALA A O 1
ATOM 1288 N N . TRP A 1 170 ? 2.139 -9.253 24.696 1.00 95.50 170 TRP A N 1
ATOM 1289 C CA . TRP A 1 170 ? 1.446 -9.403 23.423 1.00 95.50 170 TRP A CA 1
ATOM 1290 C C . TRP A 1 170 ? 0.596 -10.679 23.382 1.00 95.50 170 TRP A C 1
ATOM 1292 O O . TRP A 1 170 ? -0.568 -10.610 23.004 1.00 95.50 170 TRP A O 1
ATOM 1302 N N . GLU A 1 171 ? 1.136 -11.819 23.817 1.00 93.25 171 GLU A N 1
ATOM 1303 C CA . GLU A 1 171 ? 0.406 -13.095 23.879 1.00 93.25 171 GLU A CA 1
ATOM 1304 C C . GLU A 1 171 ? -0.812 -13.022 24.810 1.00 93.25 171 GLU A C 1
ATOM 1306 O O . GLU A 1 171 ? -1.916 -13.388 24.406 1.00 93.25 171 GLU A O 1
ATOM 1311 N N . ASP A 1 172 ? -0.643 -12.476 26.016 1.00 94.94 172 ASP A N 1
ATOM 1312 C CA . ASP A 1 172 ? -1.740 -12.246 26.960 1.00 94.94 172 ASP A CA 1
ATOM 1313 C C . ASP A 1 172 ? -2.806 -11.301 26.380 1.00 94.94 172 ASP A C 1
ATOM 1315 O O . ASP A 1 172 ? -4.006 -11.549 26.511 1.00 94.94 172 ASP A O 1
ATOM 1319 N N . ALA A 1 173 ? -2.389 -10.227 25.699 1.00 96.12 173 ALA A N 1
ATOM 1320 C CA . ALA A 1 173 ? -3.316 -9.313 25.039 1.00 96.12 173 ALA A CA 1
ATOM 1321 C C . ALA A 1 173 ? -4.081 -10.011 23.906 1.00 96.12 173 ALA A C 1
ATOM 1323 O O . ALA A 1 173 ? -5.289 -9.828 23.786 1.00 96.12 173 ALA A O 1
ATOM 1324 N N . VAL A 1 174 ? -3.422 -10.844 23.097 1.00 94.75 174 VAL A N 1
ATOM 1325 C CA . VAL A 1 174 ? -4.080 -11.637 22.047 1.00 94.75 174 VAL A CA 1
ATOM 1326 C C . VAL A 1 174 ? -5.098 -12.608 22.650 1.00 94.75 174 VAL A C 1
ATOM 1328 O O . VAL A 1 174 ? -6.215 -12.697 22.139 1.00 94.75 174 VAL A O 1
ATOM 1331 N N . GLN A 1 175 ? -4.766 -13.281 23.755 1.00 95.06 175 GLN A N 1
ATOM 1332 C CA . GLN A 1 175 ? -5.688 -14.188 24.442 1.00 95.06 175 GLN A CA 1
ATOM 1333 C C . GLN A 1 175 ? -6.953 -13.454 24.909 1.00 95.06 175 GLN A C 1
ATOM 1335 O O . GLN A 1 175 ? -8.073 -13.889 24.621 1.00 95.06 175 GLN A O 1
ATOM 1340 N N . GLU A 1 176 ? -6.796 -12.294 25.546 1.00 96.00 176 GLU A N 1
ATOM 1341 C CA . GLU A 1 176 ? -7.925 -11.489 26.024 1.00 96.00 176 GLU A CA 1
ATOM 1342 C C . GLU A 1 176 ? -8.683 -10.763 24.893 1.00 96.00 176 GLU A C 1
ATOM 1344 O O . GLU A 1 176 ? -9.878 -10.492 25.031 1.00 96.00 176 GLU A O 1
ATOM 1349 N N . LEU A 1 177 ? -8.046 -10.486 23.748 1.00 95.94 177 LEU A N 1
ATOM 1350 C CA . LEU A 1 177 ? -8.723 -9.993 22.540 1.00 95.94 177 LEU A CA 1
ATOM 1351 C C . LEU A 1 177 ? -9.622 -11.071 21.925 1.00 95.94 177 LEU A C 1
ATOM 1353 O O . LEU A 1 177 ? -10.757 -10.782 21.543 1.00 95.94 177 LEU A O 1
ATOM 1357 N N . VAL A 1 178 ? -9.115 -12.301 21.803 1.00 95.38 178 VAL A N 1
ATOM 1358 C CA . VAL A 1 178 ? -9.797 -13.394 21.097 1.00 95.38 178 VAL A CA 1
ATOM 1359 C C . VAL A 1 178 ? -10.857 -14.060 21.973 1.00 95.38 178 VAL A C 1
ATOM 1361 O O . VAL A 1 178 ? -11.970 -14.314 21.498 1.00 95.38 178 VAL A O 1
ATOM 1364 N N . TYR A 1 179 ? -10.541 -14.348 23.235 1.00 95.00 179 TYR A N 1
ATOM 1365 C CA . TYR A 1 179 ? -11.399 -15.108 24.152 1.00 95.00 179 TYR A CA 1
ATOM 1366 C C . TYR A 1 179 ? -11.974 -14.274 25.302 1.00 95.00 179 TYR A C 1
ATOM 1368 O O . TYR A 1 179 ? -13.044 -14.615 25.808 1.00 95.00 179 TYR A O 1
ATOM 1376 N N . GLY A 1 180 ? -11.306 -13.183 25.675 1.00 93.69 180 GLY A N 1
ATOM 1377 C CA . GLY A 1 180 ? -11.686 -12.317 26.789 1.00 93.69 180 GLY A CA 1
ATOM 1378 C C . GLY A 1 180 ? -12.588 -11.136 26.420 1.00 93.69 180 GLY A C 1
ATOM 1379 O O . GLY A 1 180 ? -13.339 -11.150 25.437 1.00 93.69 180 GLY A O 1
ATOM 1380 N N . ASN A 1 181 ? -12.531 -10.092 27.254 1.00 94.56 181 ASN A N 1
ATOM 1381 C CA . ASN A 1 181 ? -13.319 -8.863 27.101 1.00 94.56 181 ASN A CA 1
ATOM 1382 C C . ASN A 1 181 ? -12.498 -7.652 26.641 1.00 94.56 181 ASN A C 1
ATOM 1384 O O . ASN A 1 181 ? -13.067 -6.561 26.508 1.00 94.56 181 ASN A O 1
ATOM 1388 N N . LEU A 1 182 ? -11.212 -7.836 26.323 1.00 97.12 182 LEU A N 1
ATOM 1389 C CA . LEU A 1 182 ? -10.277 -6.733 26.107 1.00 97.12 182 LEU A CA 1
ATOM 1390 C C . LEU A 1 182 ? -10.716 -5.769 25.001 1.00 97.12 182 LEU A C 1
ATOM 1392 O O . LEU A 1 182 ? -10.517 -4.566 25.129 1.00 97.12 182 LEU A O 1
ATOM 1396 N N . ILE A 1 183 ? -11.387 -6.243 23.945 1.00 97.50 183 ILE A N 1
ATOM 1397 C CA . ILE A 1 183 ? -11.947 -5.344 22.919 1.00 97.50 183 ILE A CA 1
ATOM 1398 C C . ILE A 1 183 ? -12.899 -4.329 23.560 1.00 97.50 183 ILE A C 1
ATOM 1400 O O . ILE A 1 183 ? -12.764 -3.128 23.356 1.00 97.50 183 ILE A O 1
ATOM 1404 N N . LYS A 1 184 ? -13.852 -4.785 24.380 1.00 97.38 184 LYS A N 1
ATOM 1405 C CA . LYS A 1 184 ? -14.797 -3.875 25.040 1.00 97.38 184 LYS A CA 1
ATOM 1406 C C . LYS A 1 184 ? -14.065 -2.922 25.987 1.00 97.38 184 LYS A C 1
ATOM 1408 O O . LYS A 1 184 ? -14.411 -1.743 26.050 1.00 97.38 184 LYS A O 1
ATOM 1413 N N . GLU A 1 185 ? -13.077 -3.429 26.712 1.00 97.56 185 GLU A N 1
ATOM 1414 C CA . GLU A 1 185 ? -12.324 -2.661 27.702 1.00 97.56 185 GLU A CA 1
ATOM 1415 C C . GLU A 1 185 ? -11.448 -1.585 27.051 1.00 97.56 185 GLU A C 1
ATOM 1417 O O . GLU A 1 185 ? -11.481 -0.442 27.493 1.00 97.56 185 GLU A O 1
ATOM 1422 N N . ILE A 1 186 ? -10.767 -1.883 25.939 1.00 97.50 186 ILE A N 1
ATOM 1423 C CA . ILE A 1 186 ? -9.991 -0.901 25.166 1.00 97.50 186 ILE A CA 1
ATOM 1424 C C . ILE A 1 186 ? -10.904 0.178 24.578 1.00 97.50 186 ILE A C 1
ATOM 1426 O O . ILE A 1 186 ? -10.573 1.357 24.665 1.00 97.50 186 ILE A O 1
ATOM 1430 N N . PHE A 1 187 ? -12.068 -0.179 24.022 1.00 98.00 187 PHE A N 1
ATOM 1431 C CA . PHE A 1 187 ? -13.028 0.818 23.521 1.00 98.00 187 PHE A CA 1
ATOM 1432 C C . PHE A 1 187 ? -13.612 1.688 24.648 1.00 98.00 187 PHE A C 1
ATOM 1434 O O . PHE A 1 187 ? -13.885 2.870 24.438 1.00 98.00 187 PHE A O 1
ATOM 1441 N N . THR A 1 188 ? -13.784 1.127 25.848 1.00 97.81 188 THR A N 1
ATOM 1442 C CA . THR A 1 188 ? -14.199 1.882 27.043 1.00 97.81 188 THR A CA 1
ATOM 1443 C C . THR A 1 188 ? -13.079 2.815 27.501 1.00 97.81 188 THR A C 1
ATOM 1445 O O . THR A 1 188 ? -13.305 4.007 27.680 1.00 97.81 188 THR A O 1
ATOM 1448 N N . CYS A 1 189 ? -11.846 2.309 27.572 1.00 97.69 189 CYS A N 1
ATOM 1449 C CA . CYS A 1 189 ? -10.655 3.089 27.882 1.00 97.69 189 CYS A CA 1
ATOM 1450 C C . CYS A 1 189 ? -10.456 4.236 26.888 1.00 97.69 189 CYS A C 1
ATOM 1452 O O . CYS A 1 189 ? -10.149 5.340 27.314 1.00 97.69 189 CYS A O 1
ATOM 1454 N N . ALA A 1 190 ? -10.672 4.012 25.588 1.00 97.44 190 ALA A N 1
ATOM 1455 C CA . ALA A 1 190 ? -10.618 5.066 24.579 1.00 97.44 190 ALA A CA 1
ATOM 1456 C C . ALA A 1 190 ? -11.647 6.168 24.867 1.00 97.44 190 ALA A C 1
ATOM 1458 O O . ALA A 1 190 ? -11.334 7.345 24.758 1.00 97.44 190 ALA A O 1
ATOM 1459 N N . ALA A 1 191 ? -12.868 5.814 25.270 1.00 97.56 191 ALA A N 1
ATOM 1460 C CA . ALA A 1 191 ? -13.897 6.805 25.578 1.00 97.56 191 ALA A CA 1
ATOM 1461 C C . ALA A 1 191 ? -13.600 7.603 26.863 1.00 97.56 191 ALA A C 1
ATOM 1463 O O . ALA A 1 191 ? -13.957 8.775 26.947 1.00 97.56 191 ALA A O 1
ATOM 1464 N N . GLU A 1 192 ? -12.951 6.987 27.853 1.00 97.62 192 GLU A N 1
ATOM 1465 C CA . GLU A 1 192 ? -12.752 7.572 29.187 1.00 97.62 192 GLU A CA 1
ATOM 1466 C C . GLU A 1 192 ? -11.380 8.229 29.387 1.00 97.62 192 GLU A C 1
ATOM 1468 O O . GLU A 1 192 ? -11.255 9.155 30.188 1.00 97.62 192 GLU A O 1
ATOM 1473 N N . LYS A 1 193 ? -10.347 7.760 28.681 1.00 96.69 193 LYS A N 1
ATOM 1474 C CA . LYS A 1 193 ? -8.944 8.137 28.891 1.00 96.69 193 LYS A CA 1
ATOM 1475 C C . LYS A 1 193 ? -8.303 8.622 27.596 1.00 96.69 193 LYS A C 1
ATOM 1477 O O . LYS A 1 193 ? -8.659 8.183 26.505 1.00 96.69 193 LYS A O 1
ATOM 1482 N N . GLN A 1 194 ? -7.318 9.509 27.725 1.00 93.94 194 GLN A N 1
ATOM 1483 C CA . GLN A 1 194 ? -6.618 10.095 26.577 1.00 93.94 194 GLN A CA 1
ATOM 1484 C C . GLN A 1 194 ? -5.570 9.156 25.974 1.00 93.94 194 GLN A C 1
ATOM 1486 O O . GLN A 1 194 ? -5.119 9.388 24.856 1.00 93.94 194 GLN A O 1
ATOM 1491 N N . SER A 1 195 ? -5.184 8.100 26.695 1.00 95.56 195 SER A N 1
ATOM 1492 C CA . SER A 1 195 ? -4.214 7.110 26.248 1.00 95.56 195 SER A CA 1
ATOM 1493 C C . SER A 1 195 ? -4.703 5.687 26.517 1.00 95.56 195 SER A C 1
ATOM 1495 O O . SER A 1 195 ? -5.089 5.346 27.635 1.00 95.56 195 SER A O 1
ATOM 1497 N N . LEU A 1 196 ? -4.622 4.813 25.506 1.00 94.56 196 LEU A N 1
ATOM 1498 C CA . LEU A 1 196 ? -4.968 3.389 25.659 1.00 94.56 196 LEU A CA 1
ATOM 1499 C C . LEU A 1 196 ? -4.022 2.657 26.617 1.00 94.56 196 LEU A C 1
ATOM 1501 O O . LEU A 1 196 ? -4.392 1.673 27.249 1.00 94.56 196 LEU A O 1
ATOM 1505 N N . GLU A 1 197 ? -2.803 3.169 26.760 1.00 94.75 197 GLU A N 1
ATOM 1506 C CA . GLU A 1 197 ? -1.792 2.663 27.689 1.00 94.75 197 GLU A CA 1
ATOM 1507 C C . GLU A 1 197 ? -2.190 2.826 29.162 1.00 94.75 197 GLU A C 1
ATOM 1509 O O . GLU A 1 197 ? -1.601 2.195 30.037 1.00 94.75 197 GLU A O 1
ATOM 1514 N N . GLU A 1 198 ? -3.202 3.637 29.464 1.00 95.75 198 GLU A N 1
ATOM 1515 C CA . GLU A 1 198 ? -3.747 3.757 30.816 1.00 95.75 198 GLU A CA 1
ATOM 1516 C C . GLU A 1 198 ? -4.685 2.597 31.186 1.00 95.75 198 GLU A C 1
ATOM 1518 O O . GLU A 1 198 ? -5.169 2.544 32.318 1.00 95.75 198 GLU A O 1
ATOM 1523 N N . HIS A 1 199 ? -4.977 1.683 30.255 1.00 96.81 199 HIS A N 1
ATOM 1524 C CA . HIS A 1 199 ? -5.767 0.485 30.521 1.00 96.81 199 HIS A CA 1
ATOM 1525 C C . HIS A 1 199 ? -5.076 -0.428 31.543 1.00 96.81 199 HIS A C 1
ATOM 1527 O O . HIS A 1 199 ? -5.608 -0.670 32.625 1.00 96.81 199 HIS A O 1
ATOM 1533 N N . SER A 1 200 ? -3.874 -0.912 31.215 1.00 97.19 200 SER A N 1
ATOM 1534 C CA . SER A 1 200 ? -3.107 -1.830 32.059 1.00 97.19 200 SER A CA 1
ATOM 1535 C C . SER A 1 200 ? -1.618 -1.866 31.667 1.00 97.19 200 SER A C 1
ATOM 1537 O O . SER A 1 200 ? -1.277 -1.534 30.526 1.00 97.19 200 SER A O 1
ATOM 1539 N N . PRO A 1 201 ? -0.713 -2.303 32.569 1.00 97.50 201 PRO A N 1
ATOM 1540 C CA . PRO A 1 201 ? 0.696 -2.545 32.247 1.00 97.50 201 PRO A CA 1
ATOM 1541 C C . PRO A 1 201 ? 0.902 -3.499 31.060 1.00 97.50 201 PRO A C 1
ATOM 1543 O O . PRO A 1 201 ? 1.789 -3.265 30.239 1.00 97.50 201 PRO A O 1
ATOM 1546 N N . GLY A 1 202 ? 0.052 -4.523 30.915 1.00 97.12 202 GLY A N 1
ATOM 1547 C CA . GLY A 1 202 ? 0.080 -5.431 29.767 1.00 97.12 202 GLY A CA 1
ATOM 1548 C C . GLY A 1 202 ? -0.154 -4.711 28.439 1.00 97.12 202 GLY A C 1
ATOM 1549 O O . GLY A 1 202 ? 0.590 -4.932 27.488 1.00 97.12 202 GLY A O 1
ATOM 1550 N N . ILE A 1 203 ? -1.104 -3.770 28.378 1.00 97.12 203 ILE A N 1
ATOM 1551 C CA . ILE A 1 203 ? -1.342 -2.970 27.165 1.00 97.12 203 ILE A CA 1
ATOM 1552 C C . ILE A 1 203 ? -0.186 -2.008 26.872 1.00 97.12 203 ILE A C 1
ATOM 1554 O O . ILE A 1 203 ? 0.147 -1.801 25.708 1.00 97.12 203 ILE A O 1
ATOM 1558 N N . GLN A 1 204 ? 0.495 -1.481 27.894 1.00 96.50 204 GLN A N 1
ATOM 1559 C CA . GLN A 1 204 ? 1.715 -0.684 27.697 1.00 96.50 204 GLN A CA 1
ATOM 1560 C C . GLN A 1 204 ? 2.839 -1.492 27.053 1.00 96.50 204 GLN A C 1
ATOM 1562 O O . GLN A 1 204 ? 3.455 -1.045 26.084 1.00 96.50 204 GLN A O 1
ATOM 1567 N N . ALA A 1 205 ? 3.101 -2.685 27.586 1.00 97.25 205 ALA A N 1
ATOM 1568 C CA . ALA A 1 205 ? 4.121 -3.579 27.058 1.00 97.25 205 ALA A CA 1
ATOM 1569 C C . ALA A 1 205 ? 3.748 -4.108 25.658 1.00 97.25 205 ALA A C 1
ATOM 1571 O O . ALA A 1 205 ? 4.594 -4.126 24.765 1.00 97.25 205 ALA A O 1
ATOM 1572 N N . ALA A 1 206 ? 2.476 -4.441 25.417 1.00 96.38 206 ALA A N 1
ATOM 1573 C CA . ALA A 1 206 ? 1.988 -4.834 24.096 1.00 96.38 206 ALA A CA 1
ATOM 1574 C C . ALA A 1 206 ? 2.109 -3.692 23.067 1.00 96.38 206 ALA A C 1
ATOM 1576 O O . ALA A 1 206 ? 2.513 -3.928 21.929 1.00 96.38 206 ALA A O 1
ATOM 1577 N N . ALA A 1 207 ? 1.833 -2.442 23.454 1.00 96.25 207 ALA A N 1
ATOM 1578 C CA . ALA A 1 207 ? 2.030 -1.283 22.582 1.00 96.25 207 ALA A CA 1
ATOM 1579 C C . ALA A 1 207 ? 3.511 -1.093 22.206 1.00 96.25 207 ALA A C 1
ATOM 1581 O O . ALA A 1 207 ? 3.821 -0.843 21.041 1.00 96.25 207 ALA A O 1
ATOM 1582 N N . ASP A 1 208 ? 4.438 -1.267 23.156 1.00 95.81 208 ASP A N 1
ATOM 1583 C CA . ASP A 1 208 ? 5.879 -1.255 22.870 1.00 95.81 208 ASP A CA 1
ATOM 1584 C C . ASP A 1 208 ? 6.286 -2.376 21.905 1.00 95.81 208 ASP A C 1
ATOM 1586 O O . ASP A 1 208 ? 7.049 -2.130 20.968 1.00 95.81 208 ASP A O 1
ATOM 1590 N N . TYR A 1 209 ? 5.752 -3.586 22.098 1.00 96.12 209 TYR A N 1
ATOM 1591 C CA . TYR A 1 209 ? 5.974 -4.713 21.193 1.00 96.12 209 TYR A CA 1
ATOM 1592 C C . TYR A 1 209 ? 5.545 -4.369 19.757 1.00 96.12 209 TYR A C 1
ATOM 1594 O O . TYR A 1 209 ? 6.331 -4.540 18.820 1.00 96.12 209 TYR A O 1
ATOM 1602 N N . VAL A 1 210 ? 4.340 -3.812 19.581 1.00 95.44 210 VAL A N 1
ATOM 1603 C CA . VAL A 1 210 ? 3.815 -3.385 18.272 1.00 95.44 210 VAL A CA 1
ATOM 1604 C C . VAL A 1 210 ? 4.685 -2.290 17.651 1.00 95.44 210 VAL A C 1
ATOM 1606 O O . VAL A 1 210 ? 5.040 -2.385 16.476 1.00 95.44 210 VAL A O 1
ATOM 1609 N N . ILE A 1 211 ? 5.082 -1.277 18.428 1.00 96.56 211 ILE A N 1
ATOM 1610 C CA . ILE A 1 211 ? 5.937 -0.181 17.948 1.00 96.56 211 ILE A CA 1
ATOM 1611 C C . ILE A 1 211 ? 7.270 -0.711 17.404 1.00 96.56 211 ILE A C 1
ATOM 1613 O O . ILE A 1 211 ? 7.705 -0.278 16.337 1.00 96.56 211 ILE A O 1
ATOM 1617 N N . ILE A 1 212 ? 7.909 -1.659 18.095 1.00 96.00 212 ILE A N 1
ATOM 1618 C CA . ILE A 1 212 ? 9.187 -2.245 17.658 1.00 96.00 212 ILE A CA 1
ATOM 1619 C C . ILE A 1 212 ? 9.028 -2.988 16.323 1.00 96.00 212 ILE A C 1
ATOM 1621 O O . ILE A 1 212 ? 9.867 -2.838 15.430 1.00 96.00 212 ILE A O 1
ATOM 1625 N N . HIS A 1 213 ? 7.944 -3.746 16.149 1.00 93.94 213 HIS A N 1
ATOM 1626 C CA . HIS A 1 213 ? 7.691 -4.482 14.907 1.00 93.94 213 HIS A CA 1
ATOM 1627 C C . HIS A 1 213 ? 7.368 -3.542 13.739 1.00 93.94 213 HIS A C 1
ATOM 1629 O O . HIS A 1 213 ? 7.926 -3.705 12.652 1.00 93.94 213 HIS A O 1
ATOM 1635 N N . LEU A 1 214 ? 6.554 -2.506 13.967 1.00 94.69 214 LEU A N 1
ATOM 1636 C CA . LEU A 1 214 ? 6.274 -1.477 12.960 1.00 94.69 214 LEU A CA 1
ATOM 1637 C C . LEU A 1 214 ? 7.546 -0.723 12.551 1.00 94.69 214 LEU A C 1
ATOM 1639 O O . LEU A 1 214 ? 7.797 -0.545 11.359 1.00 94.69 214 LEU A O 1
ATOM 1643 N N . ALA A 1 215 ? 8.384 -0.336 13.516 1.00 96.25 215 ALA A N 1
ATOM 1644 C CA . ALA A 1 215 ? 9.666 0.314 13.253 1.00 96.25 215 ALA A CA 1
ATOM 1645 C C . ALA A 1 215 ? 10.616 -0.583 12.446 1.00 96.25 215 ALA A C 1
ATOM 1647 O O . ALA A 1 215 ? 11.287 -0.115 11.525 1.00 96.25 215 ALA A O 1
ATOM 1648 N N . THR A 1 216 ? 10.645 -1.882 12.754 1.00 94.19 216 THR A N 1
ATOM 1649 C CA . THR A 1 216 ? 11.451 -2.867 12.020 1.00 94.19 216 THR A CA 1
ATOM 1650 C C . THR A 1 216 ? 10.985 -2.995 10.571 1.00 94.19 216 THR A C 1
ATOM 1652 O O . THR A 1 216 ? 11.813 -2.981 9.660 1.00 94.19 216 THR A O 1
ATOM 1655 N N . LEU A 1 217 ? 9.670 -3.048 10.339 1.00 91.69 217 LEU A N 1
ATOM 1656 C CA . LEU A 1 217 ? 9.096 -3.086 8.995 1.00 91.69 217 LEU A CA 1
ATOM 1657 C C . LEU A 1 217 ? 9.404 -1.802 8.207 1.00 91.69 217 LEU A C 1
ATOM 1659 O O . LEU A 1 217 ? 9.838 -1.880 7.059 1.00 91.69 217 LEU A O 1
ATOM 1663 N N . MET A 1 218 ? 9.244 -0.627 8.826 1.00 93.44 218 MET A N 1
ATOM 1664 C CA . MET A 1 218 ? 9.599 0.660 8.212 1.00 93.44 218 MET A CA 1
ATOM 1665 C C . MET A 1 218 ? 11.081 0.705 7.818 1.00 93.44 218 MET A C 1
ATOM 1667 O O . MET A 1 218 ? 11.408 1.020 6.675 1.00 93.44 218 MET A O 1
ATOM 1671 N N . HIS A 1 219 ? 11.979 0.322 8.727 1.00 93.88 219 HIS A N 1
ATOM 1672 C CA . HIS A 1 219 ? 13.412 0.252 8.450 1.00 93.88 219 HIS A CA 1
ATOM 1673 C C . HIS A 1 219 ? 13.732 -0.736 7.316 1.00 93.88 219 HIS A C 1
ATOM 1675 O O . HIS A 1 219 ? 14.532 -0.430 6.432 1.00 93.88 219 HIS A O 1
ATOM 1681 N N . HIS A 1 220 ? 13.076 -1.898 7.286 1.00 91.44 220 HIS A N 1
ATOM 1682 C CA . HIS A 1 220 ? 13.260 -2.866 6.210 1.00 91.44 220 HIS A CA 1
ATOM 1683 C C . HIS A 1 220 ? 12.871 -2.287 4.839 1.00 91.44 220 HIS A C 1
ATOM 1685 O O . HIS A 1 220 ? 13.650 -2.368 3.891 1.00 91.44 220 HIS A O 1
ATOM 1691 N N . VAL A 1 221 ? 11.700 -1.651 4.740 1.00 90.06 221 VAL A N 1
ATOM 1692 C CA . VAL A 1 221 ? 11.173 -1.124 3.470 1.00 90.06 221 VAL A CA 1
ATOM 1693 C C . VAL A 1 221 ? 11.936 0.110 2.981 1.00 90.06 221 VAL A C 1
ATOM 1695 O O . VAL A 1 221 ? 12.188 0.223 1.783 1.00 90.06 221 VAL A O 1
ATOM 1698 N N . PHE A 1 222 ? 12.308 1.032 3.873 1.00 91.94 222 PHE A N 1
ATOM 1699 C CA . PHE A 1 222 ? 12.854 2.340 3.483 1.00 91.94 222 PHE A CA 1
ATOM 1700 C C . PHE A 1 222 ? 14.376 2.465 3.611 1.00 91.94 222 PHE A C 1
ATOM 1702 O O . PHE A 1 222 ? 14.947 3.374 3.010 1.00 91.94 222 PHE A O 1
ATOM 1709 N N . VAL A 1 223 ? 15.038 1.570 4.353 1.00 91.44 223 VAL A N 1
ATOM 1710 C CA . VAL A 1 223 ? 16.497 1.615 4.562 1.00 91.44 223 VAL A CA 1
ATOM 1711 C C . VAL A 1 223 ? 17.195 0.381 3.999 1.00 91.44 223 VAL A C 1
ATOM 1713 O O . VAL A 1 223 ? 18.161 0.526 3.257 1.00 91.44 223 VAL A O 1
ATOM 1716 N N . LEU A 1 224 ? 16.730 -0.828 4.337 1.00 90.25 224 LEU A N 1
ATOM 1717 C CA . LEU A 1 224 ? 17.408 -2.066 3.919 1.00 90.25 224 LEU A CA 1
ATOM 1718 C C . LEU A 1 224 ? 17.094 -2.470 2.477 1.00 90.25 224 LEU A C 1
ATOM 1720 O O . LEU A 1 224 ? 17.936 -3.064 1.806 1.00 90.25 224 LEU A O 1
ATOM 1724 N N . SER A 1 225 ? 15.886 -2.173 2.000 1.00 88.38 225 SER A N 1
ATOM 1725 C CA . SER A 1 225 ? 15.507 -2.417 0.612 1.00 88.38 225 SER A CA 1
ATOM 1726 C C . SER A 1 225 ? 16.327 -1.534 -0.337 1.00 88.38 225 SER A C 1
ATOM 1728 O O . SER A 1 225 ? 16.417 -0.324 -0.105 1.00 88.38 225 SER A O 1
ATOM 1730 N N . PRO A 1 226 ? 16.831 -2.076 -1.464 1.00 88.00 226 PRO A N 1
ATOM 1731 C CA . PRO A 1 226 ? 17.531 -1.279 -2.477 1.00 88.00 226 PRO A CA 1
ATOM 1732 C C . PRO A 1 226 ? 16.655 -0.149 -3.046 1.00 88.00 226 PRO A C 1
ATOM 1734 O O . PRO A 1 226 ? 17.160 0.889 -3.463 1.00 88.00 226 PRO A O 1
ATOM 1737 N N . GLU A 1 227 ? 15.333 -0.322 -2.998 1.00 87.44 227 GLU A N 1
ATOM 1738 C CA . GLU A 1 227 ? 14.341 0.625 -3.512 1.00 87.44 227 GLU A CA 1
ATOM 1739 C C . GLU A 1 227 ? 13.929 1.686 -2.475 1.00 87.44 227 GLU A C 1
ATOM 1741 O O . GLU A 1 227 ? 13.149 2.583 -2.788 1.00 87.44 227 GLU A O 1
ATOM 1746 N N . GLY A 1 228 ? 14.425 1.604 -1.236 1.00 90.44 228 GLY A N 1
ATOM 1747 C CA . GLY A 1 228 ? 14.032 2.479 -0.126 1.00 90.44 228 GLY A CA 1
ATOM 1748 C C . GLY A 1 228 ? 14.207 3.980 -0.410 1.00 90.44 228 GLY A C 1
ATOM 1749 O O . GLY A 1 228 ? 13.231 4.731 -0.298 1.00 90.44 228 GLY A O 1
ATOM 1750 N N . PRO A 1 229 ? 15.392 4.444 -0.863 1.00 90.31 229 PRO A N 1
ATOM 1751 C CA . PRO A 1 229 ? 15.609 5.851 -1.212 1.00 90.31 229 PRO A CA 1
ATOM 1752 C C . PRO A 1 229 ? 14.681 6.347 -2.328 1.00 90.31 229 PRO A C 1
ATOM 1754 O O . PRO A 1 229 ? 14.230 7.494 -2.318 1.00 90.31 229 PRO A O 1
ATOM 1757 N N . TYR A 1 230 ? 14.379 5.472 -3.286 1.00 90.25 230 TYR A N 1
ATOM 1758 C CA . TYR A 1 230 ? 13.478 5.767 -4.390 1.00 90.25 230 TYR A CA 1
ATOM 1759 C C . TYR A 1 230 ? 12.018 5.884 -3.919 1.00 90.25 230 TYR A C 1
ATOM 1761 O O . TYR A 1 230 ? 11.347 6.872 -4.223 1.00 90.25 230 TYR A O 1
ATOM 1769 N N . LEU A 1 231 ? 11.549 4.939 -3.097 1.00 91.81 231 LEU A N 1
ATOM 1770 C CA . LEU A 1 231 ? 10.236 4.985 -2.448 1.00 91.81 231 LEU A CA 1
ATOM 1771 C C . LEU A 1 231 ? 10.047 6.261 -1.622 1.00 91.81 231 LEU A C 1
ATOM 1773 O O . LEU A 1 231 ? 8.991 6.892 -1.684 1.00 91.81 231 LEU A O 1
ATOM 1777 N N . LEU A 1 232 ? 11.084 6.672 -0.891 1.00 93.69 232 LEU A N 1
ATOM 1778 C CA . LEU A 1 232 ? 11.067 7.900 -0.105 1.00 93.69 232 LEU A CA 1
ATOM 1779 C C . LEU A 1 232 ? 10.908 9.148 -0.989 1.00 93.69 232 LEU A C 1
ATOM 1781 O O . LEU A 1 232 ? 10.123 10.036 -0.660 1.00 93.69 232 LEU A O 1
ATOM 1785 N N . LYS A 1 233 ? 11.595 9.195 -2.138 1.00 93.56 233 LYS A N 1
ATOM 1786 C CA . LYS A 1 233 ? 11.455 10.277 -3.128 1.00 93.56 233 LYS A CA 1
ATOM 1787 C C . LYS A 1 233 ? 10.038 10.339 -3.706 1.00 93.56 233 LYS A C 1
ATOM 1789 O O . LYS A 1 233 ? 9.486 11.429 -3.850 1.00 93.56 233 LYS A O 1
ATOM 1794 N N . LEU A 1 234 ? 9.434 9.190 -4.025 1.00 92.81 234 LEU A N 1
ATOM 1795 C CA . LEU A 1 234 ? 8.044 9.133 -4.493 1.00 92.81 234 LEU A CA 1
ATOM 1796 C C . LEU A 1 234 ? 7.068 9.643 -3.426 1.00 92.81 234 LEU A C 1
ATOM 1798 O O . LEU A 1 234 ? 6.203 10.461 -3.739 1.00 92.81 234 LEU A O 1
ATOM 1802 N N . LEU A 1 235 ? 7.238 9.212 -2.171 1.00 94.50 235 LEU A N 1
ATOM 1803 C CA . LEU A 1 235 ? 6.422 9.675 -1.049 1.00 94.50 235 LEU A CA 1
ATOM 1804 C C . LEU A 1 235 ? 6.545 11.192 -0.849 1.00 94.50 235 LEU A C 1
ATOM 1806 O O . LEU A 1 235 ? 5.531 11.871 -0.707 1.00 94.50 235 LEU A O 1
ATOM 1810 N N . GLU A 1 236 ? 7.762 11.739 -0.901 1.00 95.19 236 GLU A N 1
ATOM 1811 C CA . GLU A 1 236 ? 8.012 13.181 -0.797 1.00 95.19 236 GLU A CA 1
ATOM 1812 C C . GLU A 1 236 ? 7.330 13.971 -1.925 1.00 95.19 236 GLU A C 1
ATOM 1814 O O . GLU A 1 236 ? 6.726 15.018 -1.675 1.00 95.19 236 GLU A O 1
ATOM 1819 N N . ASN A 1 237 ? 7.359 13.454 -3.157 1.00 93.88 237 ASN A N 1
ATOM 1820 C CA . ASN A 1 237 ? 6.677 14.077 -4.290 1.00 93.88 237 ASN A CA 1
ATOM 1821 C C . ASN A 1 237 ? 5.153 14.104 -4.107 1.00 93.88 237 ASN A C 1
ATOM 1823 O O . ASN A 1 237 ? 4.535 15.136 -4.368 1.00 93.88 237 ASN A O 1
ATOM 1827 N N . VAL A 1 238 ? 4.547 13.005 -3.641 1.00 94.44 238 VAL A N 1
ATOM 1828 C CA . VAL A 1 238 ? 3.104 12.954 -3.343 1.00 94.44 238 VAL A CA 1
ATOM 1829 C C . VAL A 1 238 ? 2.759 13.919 -2.208 1.00 94.44 238 VAL A C 1
ATOM 1831 O O . VAL A 1 238 ? 1.859 14.741 -2.366 1.00 94.44 238 VAL A O 1
ATOM 1834 N N . HIS A 1 239 ? 3.507 13.865 -1.101 1.00 95.38 239 HIS A N 1
ATOM 1835 C CA . HIS A 1 239 ? 3.313 14.715 0.080 1.00 95.38 239 HIS A CA 1
ATOM 1836 C C . HIS A 1 239 ? 3.310 16.203 -0.282 1.00 95.38 239 HIS A C 1
ATOM 1838 O O . HIS A 1 239 ? 2.418 16.947 0.114 1.00 95.38 239 HIS A O 1
ATOM 1844 N N . ARG A 1 240 ? 4.252 16.632 -1.131 1.00 93.31 240 ARG A N 1
ATOM 1845 C CA . ARG A 1 240 ? 4.356 18.022 -1.598 1.00 93.31 240 ARG A CA 1
ATOM 1846 C C . ARG A 1 240 ? 3.175 18.477 -2.464 1.00 93.31 240 ARG A C 1
ATOM 1848 O O . ARG A 1 240 ? 2.895 19.673 -2.526 1.00 93.31 240 ARG A O 1
ATOM 1855 N N . LEU A 1 241 ? 2.527 17.558 -3.176 1.00 91.19 241 LEU A N 1
ATOM 1856 C CA . LEU A 1 241 ? 1.430 17.873 -4.094 1.00 91.19 241 LEU A CA 1
ATOM 1857 C C . LEU A 1 241 ? 0.057 17.900 -3.412 1.00 91.19 241 LEU A C 1
ATOM 1859 O O . LEU A 1 241 ? -0.889 18.449 -3.980 1.00 91.19 241 LEU A O 1
ATOM 1863 N N . LEU A 1 242 ? -0.073 17.332 -2.212 1.00 92.06 242 LEU A N 1
ATOM 1864 C CA . LEU A 1 242 ? -1.334 17.328 -1.478 1.00 92.06 242 LEU A CA 1
ATOM 1865 C C . LEU A 1 242 ? -1.698 18.750 -1.007 1.00 92.06 242 LEU A C 1
ATOM 1867 O O . LEU A 1 242 ? -0.914 19.401 -0.314 1.00 92.06 242 LEU A O 1
ATOM 1871 N N . PRO A 1 243 ? -2.900 19.268 -1.332 1.00 92.19 243 PRO A N 1
ATOM 1872 C CA . PRO A 1 243 ? -3.282 20.628 -0.974 1.00 92.19 243 PRO A CA 1
ATOM 1873 C C . PRO A 1 243 ? -3.851 20.685 0.449 1.00 92.19 243 PRO A C 1
ATOM 1875 O O . PRO A 1 243 ? -5.025 21.009 0.649 1.00 92.19 243 PRO A O 1
ATOM 1878 N N . TYR A 1 244 ? -3.016 20.397 1.453 1.00 95.25 244 TYR A N 1
ATOM 1879 C CA . TYR A 1 244 ? -3.417 20.338 2.865 1.00 95.25 244 TYR A CA 1
ATOM 1880 C C . TYR A 1 244 ? -4.196 21.576 3.318 1.00 95.25 244 TYR A C 1
ATOM 1882 O O . TYR A 1 244 ? -5.221 21.456 3.987 1.00 95.25 244 TYR A O 1
ATOM 1890 N N . SER A 1 245 ? -3.779 22.774 2.906 1.00 94.12 245 SER A N 1
ATOM 1891 C CA . SER A 1 245 ? -4.483 24.020 3.237 1.00 94.12 245 SER A CA 1
ATOM 1892 C C . SER A 1 245 ? -5.916 24.066 2.695 1.00 94.12 245 SER A C 1
ATOM 1894 O 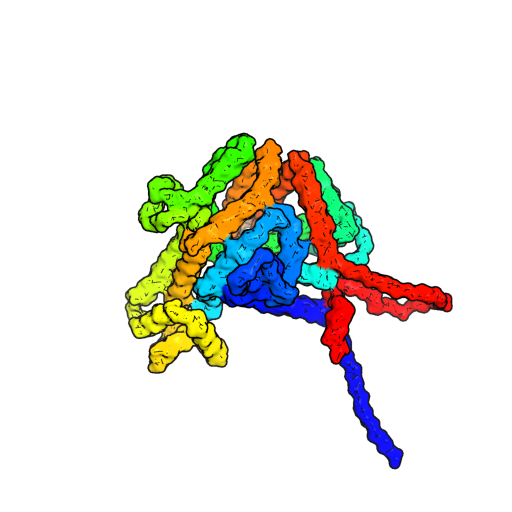O . SER A 1 245 ? -6.821 24.487 3.413 1.00 94.12 245 SER A O 1
ATOM 1896 N N . MET A 1 246 ? -6.151 23.596 1.465 1.00 94.81 246 MET A N 1
ATOM 1897 C CA . MET A 1 246 ? -7.492 23.572 0.861 1.00 94.81 246 MET A CA 1
ATOM 1898 C C . MET A 1 246 ? -8.369 22.491 1.495 1.00 94.81 246 MET A C 1
ATOM 1900 O O . MET A 1 246 ? -9.553 22.724 1.741 1.00 94.81 246 MET A O 1
ATOM 1904 N N . ILE A 1 247 ? -7.781 21.333 1.814 1.00 96.19 247 ILE A N 1
ATOM 1905 C CA . ILE A 1 247 ? -8.452 20.253 2.550 1.00 96.19 247 ILE A CA 1
ATOM 1906 C C . ILE A 1 247 ? -8.914 20.785 3.912 1.00 96.19 247 ILE A C 1
ATOM 1908 O O . ILE A 1 247 ? -10.103 20.736 4.225 1.00 96.19 247 ILE A O 1
ATOM 1912 N N . LYS A 1 248 ? -8.010 21.403 4.684 1.00 96.75 248 LYS A N 1
ATOM 1913 C CA . LYS A 1 248 ? -8.318 22.004 5.993 1.00 96.75 248 LYS A CA 1
ATOM 1914 C C . LYS A 1 248 ? -9.351 23.131 5.896 1.00 96.75 248 LYS A C 1
ATOM 1916 O O . LYS A 1 248 ? -10.226 23.237 6.754 1.00 96.75 248 LYS A O 1
ATOM 1921 N N . GLN A 1 249 ? -9.294 23.956 4.850 1.00 96.31 249 GLN A N 1
ATOM 1922 C CA . GLN A 1 249 ? -10.294 24.999 4.607 1.00 96.31 249 GLN A CA 1
ATOM 1923 C C . GLN A 1 249 ? -11.676 24.409 4.308 1.00 96.31 249 GLN A C 1
ATOM 1925 O O . GLN A 1 249 ? -12.676 24.918 4.808 1.00 96.31 249 GLN A O 1
ATOM 1930 N N . THR A 1 250 ? -11.737 23.331 3.531 1.00 96.31 250 THR A N 1
ATOM 1931 C CA . THR A 1 250 ? -12.996 22.652 3.205 1.00 96.31 250 THR A CA 1
ATOM 1932 C C . THR A 1 250 ? -13.597 21.998 4.448 1.00 96.31 250 THR A C 1
ATOM 1934 O O . THR A 1 250 ? -14.785 22.163 4.708 1.00 96.31 250 THR A O 1
ATOM 1937 N N . LEU A 1 251 ? -12.772 21.359 5.284 1.00 96.88 251 LEU A N 1
ATOM 1938 C CA . LEU A 1 251 ? -13.191 20.777 6.565 1.00 96.88 251 LEU A CA 1
ATOM 1939 C C . LEU A 1 251 ? -13.720 21.818 7.568 1.00 96.88 251 LEU A C 1
ATOM 1941 O O . LEU A 1 251 ? -14.490 21.469 8.458 1.00 96.88 251 LEU A O 1
ATOM 1945 N N . ARG A 1 252 ? -13.362 23.103 7.416 1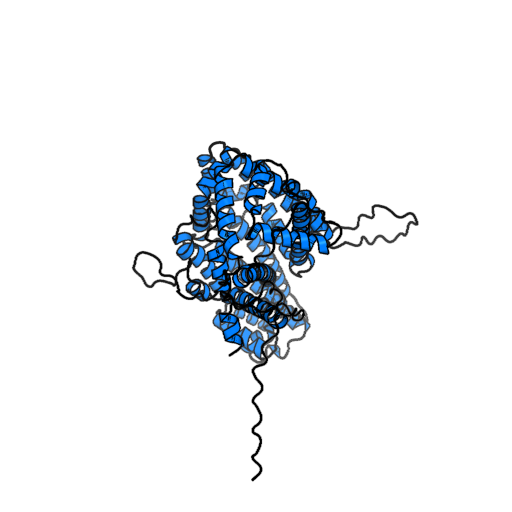.00 94.75 252 ARG A N 1
ATOM 1946 C CA . ARG A 1 252 ? -13.884 24.201 8.255 1.00 94.75 252 ARG A CA 1
ATOM 1947 C C . ARG A 1 252 ? -15.376 24.476 8.020 1.00 94.75 252 ARG A C 1
ATOM 1949 O O . ARG A 1 252 ? -16.004 25.152 8.832 1.00 94.75 252 ARG A O 1
ATOM 1956 N N . ILE A 1 253 ? -15.947 24.014 6.908 1.00 96.06 253 ILE A N 1
ATOM 1957 C CA . ILE A 1 253 ? -17.369 24.196 6.605 1.00 96.06 253 ILE A CA 1
ATOM 1958 C C . ILE A 1 253 ? -18.186 23.395 7.622 1.00 96.06 253 ILE A C 1
ATOM 1960 O O . ILE A 1 253 ? -18.142 22.176 7.591 1.00 96.06 253 ILE A O 1
ATOM 1964 N N . GLY A 1 254 ? -18.951 24.063 8.492 1.00 92.25 254 GLY A N 1
ATOM 1965 C CA . GLY A 1 254 ? -19.671 23.393 9.587 1.00 92.25 254 GLY A CA 1
ATOM 1966 C C . GLY A 1 254 ? -20.818 22.472 9.148 1.00 92.25 254 GLY A C 1
ATOM 1967 O O . GLY A 1 254 ? -21.123 21.503 9.831 1.00 92.25 254 GLY A O 1
ATOM 1968 N N . ASN A 1 255 ? -21.456 22.727 8.000 1.00 95.19 255 ASN A N 1
ATOM 1969 C CA . ASN A 1 255 ? -22.461 21.805 7.470 1.00 95.19 255 ASN A CA 1
ATOM 1970 C C . ASN A 1 255 ? -21.780 20.626 6.756 1.00 95.19 255 ASN A C 1
ATOM 1972 O O . ASN A 1 255 ? -21.189 20.814 5.693 1.00 95.19 255 ASN A O 1
ATOM 1976 N N . ALA A 1 256 ? -21.933 19.418 7.299 1.00 94.75 256 ALA A N 1
ATOM 1977 C CA . ALA A 1 256 ? -21.298 18.205 6.782 1.00 94.75 256 ALA A CA 1
ATOM 1978 C C . ALA A 1 256 ? -21.640 17.885 5.313 1.00 94.75 256 ALA A C 1
ATOM 1980 O O . ALA A 1 256 ? -20.765 17.457 4.567 1.00 94.75 256 ALA A O 1
ATOM 1981 N N . ALA A 1 257 ? -22.876 18.127 4.856 1.00 94.81 257 ALA A N 1
ATOM 1982 C CA . ALA A 1 257 ? -23.258 17.858 3.464 1.00 94.81 257 ALA A CA 1
ATOM 1983 C C . ALA A 1 257 ? -22.564 18.824 2.487 1.00 94.81 257 ALA A C 1
ATOM 1985 O O . ALA A 1 257 ? -22.058 18.412 1.439 1.00 94.81 257 ALA A O 1
ATOM 1986 N N . THR A 1 258 ? -22.491 20.109 2.849 1.00 96.88 258 THR A N 1
ATOM 1987 C CA . THR A 1 258 ? -21.748 21.121 2.087 1.00 96.88 258 THR A CA 1
ATOM 1988 C C . THR A 1 258 ? -20.245 20.859 2.134 1.00 96.88 258 THR A C 1
ATOM 1990 O O . THR A 1 258 ? -19.586 20.981 1.104 1.00 96.88 258 THR A O 1
ATOM 1993 N N . MET A 1 259 ? -19.708 20.466 3.295 1.00 97.06 259 MET A N 1
ATOM 1994 C CA . MET A 1 259 ? -18.305 20.074 3.461 1.00 97.06 259 MET A CA 1
ATOM 1995 C C . MET A 1 259 ? -17.963 18.904 2.540 1.00 97.06 259 MET A C 1
ATOM 1997 O O . MET A 1 259 ? -17.039 19.018 1.737 1.00 97.06 259 MET A O 1
ATOM 2001 N N . LEU A 1 260 ? -18.749 17.826 2.584 1.00 95.75 260 LEU A N 1
ATOM 2002 C CA . LEU A 1 260 ? -18.525 16.630 1.779 1.00 95.75 260 LEU A CA 1
ATOM 2003 C C . LEU A 1 260 ? -18.634 16.936 0.285 1.00 95.75 260 LEU A C 1
ATOM 2005 O O . LEU A 1 260 ? -17.760 16.562 -0.492 1.00 95.75 260 LEU A O 1
ATOM 2009 N N . SER A 1 261 ? -19.651 17.702 -0.119 1.00 95.25 261 SER A N 1
ATOM 2010 C CA . SER A 1 261 ? -19.790 18.174 -1.501 1.00 95.25 261 SER A CA 1
ATOM 2011 C C . SER A 1 261 ? -18.597 19.030 -1.933 1.00 95.25 261 SER A C 1
ATOM 2013 O O . SER A 1 261 ? -18.121 18.900 -3.059 1.00 95.25 261 SER A O 1
ATOM 2015 N N . GLY A 1 262 ? -18.096 19.895 -1.048 1.00 95.56 262 GLY A N 1
ATOM 2016 C CA . GLY A 1 262 ? -16.893 20.692 -1.266 1.00 95.56 262 GLY A CA 1
ATOM 2017 C C . GLY A 1 262 ? -15.647 19.824 -1.426 1.00 95.56 262 GLY A C 1
ATOM 2018 O O . GLY A 1 262 ? -14.884 20.037 -2.362 1.00 95.56 262 GLY A O 1
ATOM 2019 N N . MET A 1 263 ? -15.483 18.802 -0.582 1.00 95.38 263 MET A N 1
ATOM 2020 C CA . MET A 1 263 ? -14.344 17.881 -0.618 1.00 95.38 263 MET A CA 1
ATOM 2021 C C . MET A 1 263 ? -14.359 17.030 -1.887 1.00 95.38 263 MET A C 1
ATOM 2023 O O . MET A 1 263 ? -13.359 16.935 -2.594 1.00 95.38 263 MET A O 1
ATOM 2027 N N . MET A 1 264 ? -15.523 16.488 -2.241 1.00 94.69 264 MET A N 1
ATOM 2028 C CA . MET A 1 264 ? -15.724 15.756 -3.489 1.00 94.69 264 MET A CA 1
ATOM 2029 C C . MET A 1 264 ? -15.469 16.642 -4.700 1.00 94.69 264 MET A C 1
ATOM 2031 O O . MET A 1 264 ? -14.878 16.192 -5.681 1.00 94.69 264 MET A O 1
ATOM 2035 N N . ARG A 1 265 ? -15.855 17.921 -4.634 1.00 92.56 265 ARG A N 1
ATOM 2036 C CA . ARG A 1 265 ? -15.540 18.865 -5.701 1.00 92.56 265 ARG A CA 1
ATOM 2037 C C . ARG A 1 265 ? -14.048 19.166 -5.783 1.00 92.56 265 ARG A C 1
ATOM 2039 O O . ARG A 1 265 ? -13.526 19.195 -6.892 1.00 92.56 265 ARG A O 1
ATOM 2046 N N . LEU A 1 266 ? -13.378 19.358 -4.650 1.00 91.94 266 LEU A N 1
ATOM 2047 C CA . LEU A 1 266 ? -11.941 19.612 -4.583 1.00 91.94 266 LEU A CA 1
ATOM 2048 C C . LEU A 1 266 ? -11.143 18.448 -5.183 1.00 91.94 266 LEU A C 1
ATOM 2050 O O . LEU A 1 266 ? -10.252 18.678 -5.991 1.00 91.94 266 LEU A O 1
ATOM 2054 N N . LEU A 1 267 ? -11.472 17.211 -4.801 1.00 91.62 267 LEU A N 1
ATOM 2055 C CA . LEU A 1 267 ? -10.695 16.029 -5.172 1.00 91.62 267 LEU A CA 1
ATOM 2056 C C . LEU A 1 267 ? -11.086 15.449 -6.539 1.00 91.62 267 LEU A C 1
ATOM 2058 O O . LEU A 1 267 ? -10.214 15.026 -7.296 1.00 91.62 267 LEU A O 1
ATOM 2062 N N . LEU A 1 268 ? -12.387 15.400 -6.850 1.00 92.50 268 LEU A N 1
ATOM 2063 C CA . LEU A 1 268 ? -12.937 14.580 -7.939 1.00 92.50 268 LEU A CA 1
ATOM 2064 C C . LEU A 1 268 ? -13.592 15.379 -9.073 1.00 92.50 268 LEU A C 1
ATOM 2066 O O . LEU A 1 268 ? -14.032 14.781 -10.059 1.00 92.50 268 LEU A O 1
ATOM 2070 N N . THR A 1 269 ? -13.672 16.712 -8.980 1.00 88.19 269 THR A N 1
ATOM 2071 C CA . THR A 1 269 ? -14.110 17.511 -10.136 1.00 88.19 269 THR A CA 1
ATOM 2072 C C . THR A 1 269 ? -13.027 17.487 -11.197 1.00 88.19 269 THR A C 1
ATOM 2074 O O . THR A 1 269 ? -11.855 17.730 -10.908 1.00 88.19 269 THR A O 1
ATOM 2077 N N . LYS A 1 270 ? -13.432 17.229 -12.442 1.00 82.62 270 LYS A N 1
ATOM 2078 C CA . LYS A 1 270 ? -12.544 17.341 -13.597 1.00 82.62 270 LYS A CA 1
ATOM 2079 C C . LYS A 1 270 ? -12.038 18.775 -13.685 1.00 82.62 270 LYS A C 1
ATOM 2081 O O . LYS A 1 270 ? -12.834 19.710 -13.770 1.00 82.62 270 LYS A O 1
ATOM 2086 N N . MET A 1 271 ? -10.726 18.949 -13.622 1.00 69.56 271 MET A N 1
ATOM 2087 C CA . MET A 1 271 ? -10.137 20.279 -13.666 1.00 69.56 271 MET A CA 1
ATOM 2088 C C . MET A 1 271 ? -10.043 20.757 -15.113 1.00 69.56 271 MET A C 1
ATOM 2090 O O . MET A 1 271 ? -9.562 20.032 -15.978 1.00 69.56 271 MET A O 1
ATOM 2094 N N . GLY A 1 272 ? -10.486 21.989 -15.371 1.00 63.03 272 GLY A N 1
ATOM 2095 C CA . GLY A 1 272 ? -10.228 22.662 -16.643 1.00 63.03 272 GLY A CA 1
ATOM 2096 C C . GLY A 1 272 ? -8.815 23.247 -16.692 1.00 63.03 272 GLY A C 1
ATOM 2097 O O . GLY A 1 272 ? -8.250 23.603 -15.656 1.00 63.03 272 GLY A O 1
ATOM 2098 N N . VAL A 1 273 ? -8.274 23.418 -17.901 1.00 54.03 273 VAL A N 1
ATOM 2099 C CA . VAL A 1 273 ? -6.901 23.890 -18.183 1.00 54.03 273 VAL A CA 1
ATOM 2100 C C . VAL A 1 273 ? -6.491 25.147 -17.387 1.00 54.03 273 VAL A C 1
ATOM 2102 O O . VAL A 1 273 ? -5.347 25.254 -16.950 1.00 54.03 273 VAL A O 1
ATOM 2105 N N . GLY A 1 274 ? -7.419 26.078 -17.127 1.00 56.12 274 GLY A N 1
ATOM 2106 C CA . GLY A 1 274 ? -7.144 27.340 -16.420 1.00 56.12 274 GLY A CA 1
ATOM 2107 C C . GLY A 1 274 ? -7.050 27.259 -14.887 1.00 56.12 274 GLY A C 1
ATOM 2108 O O . GLY A 1 274 ? -6.350 28.062 -14.279 1.00 56.12 274 GLY A O 1
ATOM 2109 N N . ALA A 1 275 ? -7.701 26.289 -14.235 1.00 58.62 275 ALA A N 1
ATOM 2110 C CA . ALA A 1 275 ? -7.545 26.090 -12.784 1.00 58.62 275 ALA A CA 1
ATOM 2111 C C . ALA A 1 275 ? -6.172 25.469 -12.443 1.00 58.62 275 ALA A C 1
ATOM 2113 O O . ALA A 1 275 ? -5.646 25.634 -11.343 1.00 58.62 275 ALA A O 1
ATOM 2114 N N . ILE A 1 276 ? -5.580 24.790 -13.430 1.00 51.59 276 ILE A N 1
ATOM 2115 C CA . ILE A 1 276 ? -4.367 23.975 -13.328 1.00 51.59 276 ILE A CA 1
ATOM 2116 C C . ILE A 1 276 ? -3.095 24.835 -13.347 1.00 51.59 276 ILE A C 1
ATOM 2118 O O . ILE A 1 276 ? -2.136 24.516 -12.642 1.00 51.59 276 ILE A O 1
ATOM 2122 N N . SER A 1 277 ? -3.081 25.952 -14.085 1.00 54.19 277 SER A N 1
ATOM 2123 C CA . SER A 1 277 ? -1.915 26.850 -14.145 1.00 54.19 277 SER A CA 1
ATOM 2124 C C . SER A 1 277 ? -1.602 27.509 -12.800 1.00 54.19 277 SER A C 1
ATOM 2126 O O . SER A 1 277 ? -0.441 27.778 -12.503 1.00 54.19 277 SER A O 1
ATOM 2128 N N . ASN A 1 278 ? -2.622 27.727 -11.966 1.00 55.62 278 ASN A N 1
ATOM 2129 C CA . ASN A 1 278 ? -2.491 28.467 -10.711 1.00 55.62 278 ASN A CA 1
ATOM 2130 C C . ASN A 1 278 ? -2.152 27.580 -9.506 1.00 55.62 278 ASN A C 1
ATOM 2132 O O . ASN A 1 278 ? -1.607 28.083 -8.529 1.00 55.62 278 ASN A O 1
ATOM 2136 N N . TRP A 1 279 ? -2.459 26.279 -9.550 1.00 60.72 279 TRP A N 1
ATOM 2137 C CA . TRP A 1 279 ? -2.283 25.403 -8.387 1.00 60.72 279 TRP A CA 1
ATOM 2138 C C . TRP A 1 279 ? -0.821 24.978 -8.164 1.00 60.72 279 TRP A C 1
ATOM 2140 O O . TRP A 1 279 ? -0.375 24.922 -7.022 1.00 60.72 279 TRP A O 1
ATOM 2150 N N . VAL A 1 280 ? -0.047 24.729 -9.228 1.00 60.00 280 VAL A N 1
ATOM 2151 C CA . VAL A 1 280 ? 1.362 24.281 -9.098 1.00 60.00 280 VAL A CA 1
ATOM 2152 C C . VAL A 1 280 ? 2.316 25.019 -10.056 1.00 60.00 280 VAL A C 1
ATOM 2154 O O . VAL A 1 280 ? 3.503 24.719 -10.104 1.00 60.00 280 VAL A O 1
ATOM 2157 N N . GLY A 1 281 ? 1.839 25.995 -10.841 1.00 55.59 281 GLY A N 1
ATOM 2158 C CA . GLY A 1 281 ? 2.689 26.741 -11.787 1.00 55.59 281 GLY A CA 1
ATOM 2159 C C . GLY A 1 281 ? 3.257 25.899 -12.941 1.00 55.59 281 GLY A C 1
ATOM 2160 O O . GLY A 1 281 ? 4.103 26.370 -13.697 1.00 55.59 281 GLY A O 1
ATOM 2161 N N . LEU A 1 282 ? 2.801 24.652 -13.094 1.00 57.28 282 LEU A N 1
ATOM 2162 C CA . LEU A 1 282 ? 3.245 23.718 -14.124 1.00 57.28 282 LEU A CA 1
ATOM 2163 C C . LEU A 1 282 ? 2.286 23.791 -15.309 1.00 57.28 282 LEU A C 1
ATOM 2165 O O . LEU A 1 282 ? 1.260 23.112 -15.353 1.00 57.28 282 LEU A O 1
ATOM 2169 N N . THR A 1 283 ? 2.620 24.648 -16.269 1.00 49.78 283 THR A N 1
ATOM 2170 C CA . THR A 1 283 ? 1.934 24.707 -17.559 1.00 49.78 283 THR A CA 1
ATOM 2171 C C . THR A 1 283 ? 2.722 23.901 -18.580 1.00 49.78 283 THR A C 1
ATOM 2173 O O . THR A 1 283 ? 3.857 24.237 -18.896 1.00 49.78 283 THR A O 1
ATOM 2176 N N . GLN A 1 284 ? 2.124 22.803 -19.044 1.00 45.12 284 GLN A N 1
ATOM 2177 C CA . GLN A 1 284 ? 2.052 22.367 -20.445 1.00 45.12 284 GLN A CA 1
ATOM 2178 C C . GLN A 1 284 ? 1.442 20.955 -20.491 1.00 45.12 284 GLN A C 1
ATOM 2180 O O . GLN A 1 284 ? 1.880 20.051 -19.784 1.00 45.12 284 GLN A O 1
ATOM 2185 N N . ASN A 1 285 ? 0.403 20.802 -21.317 1.00 49.28 285 ASN A N 1
ATOM 2186 C CA . ASN A 1 285 ? -0.268 19.546 -21.683 1.00 49.28 285 ASN A CA 1
ATOM 2187 C C . ASN A 1 285 ? -1.011 18.834 -20.535 1.00 49.28 285 ASN A C 1
ATOM 2189 O O . ASN A 1 285 ? -0.660 17.731 -20.119 1.00 49.28 285 ASN A O 1
ATOM 2193 N N . ALA A 1 286 ? -2.057 19.469 -19.999 1.00 48.53 286 ALA A N 1
ATOM 2194 C CA . ALA A 1 286 ? -3.069 18.739 -19.240 1.00 48.53 286 ALA A CA 1
ATOM 2195 C C . ALA A 1 286 ? -4.040 18.085 -20.231 1.00 48.53 286 ALA A C 1
ATOM 2197 O O . ALA A 1 286 ? -4.658 18.797 -21.017 1.00 48.53 286 ALA A O 1
ATOM 2198 N N . ASP A 1 287 ? -4.155 16.756 -20.204 1.00 53.12 287 ASP A N 1
ATOM 2199 C CA . ASP A 1 287 ? -5.248 16.067 -20.890 1.00 53.12 287 ASP A CA 1
ATOM 2200 C C . ASP A 1 287 ? -6.571 16.509 -20.253 1.00 53.12 287 ASP A C 1
ATOM 2202 O O . ASP A 1 287 ? -6.752 16.391 -19.034 1.00 53.12 287 ASP A O 1
ATOM 2206 N N . ASP A 1 288 ? -7.480 17.037 -21.074 1.00 57.38 288 ASP A N 1
ATOM 2207 C CA . ASP A 1 288 ? -8.817 17.451 -20.659 1.00 57.38 288 ASP A CA 1
ATOM 2208 C C . ASP A 1 288 ? -9.556 16.260 -20.026 1.00 57.38 288 ASP A C 1
ATOM 2210 O O . ASP A 1 288 ? -9.975 15.327 -20.711 1.00 57.38 288 ASP A O 1
ATOM 2214 N N . GLY A 1 289 ? -9.736 16.280 -18.700 1.00 73.69 289 GLY A N 1
ATOM 2215 C CA . GLY A 1 289 ? -10.665 15.369 -18.026 1.00 73.69 289 GLY A CA 1
ATOM 2216 C C . GLY A 1 289 ? -10.206 14.689 -16.737 1.00 73.69 289 GLY A C 1
ATOM 2217 O O . GLY A 1 289 ? -11.034 13.997 -16.148 1.00 73.69 289 GLY A O 1
ATOM 2218 N N . MET A 1 290 ? -8.967 14.887 -16.274 1.00 86.44 290 MET A N 1
ATOM 2219 C CA . MET A 1 290 ? -8.513 14.358 -14.977 1.00 86.44 290 MET A CA 1
ATOM 2220 C C . MET A 1 290 ? -9.026 15.198 -13.802 1.00 86.44 290 MET A C 1
ATOM 2222 O O . MET A 1 290 ? -9.094 16.430 -13.872 1.00 86.44 290 MET A O 1
ATOM 2226 N N . ASN A 1 291 ? -9.345 14.539 -12.690 1.00 90.88 291 ASN A N 1
ATOM 2227 C CA . ASN A 1 291 ? -9.546 15.223 -11.414 1.00 90.88 291 ASN A CA 1
ATOM 2228 C C . ASN A 1 291 ? -8.225 15.454 -10.657 1.00 90.88 291 ASN A C 1
ATOM 2230 O O . ASN A 1 291 ? -7.149 15.074 -11.120 1.00 90.88 291 ASN A O 1
ATOM 2234 N N . LEU A 1 292 ? -8.306 16.090 -9.488 1.00 90.62 292 LEU A N 1
ATOM 2235 C CA . LEU A 1 292 ? -7.162 16.425 -8.644 1.00 90.62 292 LEU A CA 1
ATOM 2236 C C . LEU A 1 292 ? -6.333 15.193 -8.251 1.00 90.62 292 LEU A C 1
ATOM 2238 O O . LEU A 1 292 ? -5.113 15.199 -8.399 1.00 90.62 292 LEU A O 1
ATOM 2242 N N . LEU A 1 293 ? -6.998 14.134 -7.782 1.00 91.38 293 LEU A N 1
ATOM 2243 C CA . LEU A 1 293 ? -6.354 12.900 -7.330 1.00 91.38 293 LEU A CA 1
ATOM 2244 C C . LEU A 1 293 ? -5.613 12.213 -8.483 1.00 91.38 293 LEU A C 1
ATOM 2246 O O . LEU A 1 293 ? -4.426 11.911 -8.371 1.00 91.38 293 LEU A O 1
ATOM 2250 N N . GLN A 1 294 ? -6.292 12.041 -9.619 1.00 92.81 294 GLN A N 1
ATOM 2251 C CA . GLN A 1 294 ? -5.698 11.498 -10.842 1.00 92.81 294 GLN A CA 1
ATOM 2252 C C . GLN A 1 294 ? -4.538 12.364 -11.333 1.00 92.81 294 GLN A C 1
ATOM 2254 O O . GLN A 1 294 ? -3.524 11.839 -11.783 1.00 92.81 294 GLN A O 1
ATOM 2259 N N . ARG A 1 295 ? -4.638 13.692 -11.205 1.00 88.31 295 ARG A N 1
ATOM 2260 C CA . ARG A 1 295 ? -3.569 14.606 -11.608 1.00 88.31 295 ARG A CA 1
ATOM 2261 C C . ARG A 1 295 ? -2.322 14.453 -10.744 1.00 88.31 295 ARG A C 1
ATOM 2263 O O . ARG A 1 295 ? -1.230 14.484 -11.302 1.00 88.31 295 ARG A O 1
ATOM 2270 N N . ILE A 1 296 ? -2.465 14.281 -9.428 1.00 91.06 296 ILE A N 1
ATOM 2271 C CA . ILE A 1 296 ? -1.329 14.017 -8.529 1.00 91.06 296 ILE A CA 1
ATOM 2272 C C . ILE A 1 296 ? -0.648 12.706 -8.932 1.00 91.06 296 ILE A C 1
ATOM 2274 O O . ILE A 1 296 ? 0.563 12.699 -9.146 1.00 91.06 296 ILE A O 1
ATOM 2278 N N . VAL A 1 297 ? -1.425 11.630 -9.111 1.00 92.31 297 VAL A N 1
ATOM 2279 C CA . VAL A 1 297 ? -0.910 10.321 -9.548 1.00 92.31 297 VAL A CA 1
ATOM 2280 C C . VAL A 1 297 ? -0.176 10.446 -10.885 1.00 92.31 297 VAL A C 1
ATOM 2282 O O . VAL A 1 297 ? 0.991 10.074 -10.986 1.00 92.31 297 VAL A O 1
ATOM 2285 N N . TRP A 1 298 ? -0.819 11.036 -11.895 1.00 92.00 298 TRP A N 1
ATOM 2286 C CA . TRP A 1 298 ? -0.223 11.269 -13.211 1.00 92.00 298 TRP A CA 1
ATOM 2287 C C . TRP A 1 298 ? 1.065 12.092 -13.125 1.00 92.00 298 TRP A C 1
ATOM 2289 O O . TRP A 1 298 ? 2.053 11.738 -13.759 1.00 92.00 298 TRP A O 1
ATOM 2299 N N . LEU A 1 299 ? 1.088 13.167 -12.332 1.00 91.38 299 LEU A N 1
ATOM 2300 C CA . LEU A 1 299 ? 2.232 14.075 -12.267 1.00 91.38 299 LEU A CA 1
ATOM 2301 C C . LEU A 1 299 ? 3.459 13.377 -11.677 1.00 91.38 299 LEU A C 1
ATOM 2303 O O . LEU A 1 299 ? 4.530 13.432 -12.281 1.00 91.38 299 LEU A O 1
ATOM 2307 N N . VAL A 1 300 ? 3.286 12.667 -10.560 1.00 92.69 300 VAL A N 1
ATOM 2308 C CA . VAL A 1 300 ? 4.367 11.899 -9.925 1.00 92.69 300 VAL A CA 1
ATOM 2309 C C . VAL A 1 300 ? 4.906 10.834 -10.879 1.00 92.69 300 VAL A C 1
ATOM 2311 O O . VAL A 1 300 ? 6.118 10.761 -11.076 1.00 92.69 300 VAL A O 1
ATOM 2314 N N . LEU A 1 301 ? 4.025 10.074 -11.537 1.00 93.81 301 LEU A N 1
ATOM 2315 C CA . LEU A 1 301 ? 4.428 9.060 -12.518 1.00 93.81 301 LEU A CA 1
ATOM 2316 C C . LEU A 1 301 ? 5.111 9.677 -13.748 1.00 93.81 301 LEU A C 1
ATOM 2318 O O . LEU A 1 301 ? 6.066 9.108 -14.268 1.00 93.81 301 LEU A O 1
ATOM 2322 N N . SER A 1 302 ? 4.670 10.854 -14.200 1.00 92.19 302 SER A N 1
ATOM 2323 C CA . SER A 1 302 ? 5.248 11.537 -15.364 1.00 92.19 302 SER A CA 1
ATOM 2324 C C . SER A 1 302 ? 6.654 12.079 -15.094 1.00 92.19 302 SER A C 1
ATOM 2326 O O . SER A 1 302 ? 7.530 11.972 -15.954 1.00 92.19 302 SER A O 1
ATOM 2328 N N . TRP A 1 303 ? 6.895 12.638 -13.902 1.00 92.44 303 TRP A N 1
ATOM 2329 C CA . TRP A 1 303 ? 8.221 13.098 -13.484 1.00 92.44 303 TRP A CA 1
ATOM 2330 C C . TRP A 1 303 ? 9.200 11.941 -13.399 1.00 92.44 303 TRP A C 1
ATOM 2332 O O . TRP A 1 303 ? 10.328 12.039 -13.880 1.00 92.44 303 TRP A O 1
ATOM 2342 N N . ASP A 1 304 ? 8.730 10.840 -12.832 1.00 91.94 304 ASP A N 1
ATOM 2343 C CA . ASP A 1 304 ? 9.486 9.614 -12.689 1.00 91.94 304 ASP A CA 1
ATOM 2344 C C . ASP A 1 304 ? 9.822 8.988 -14.056 1.00 91.94 304 ASP A C 1
ATOM 2346 O O . ASP A 1 304 ? 10.987 8.744 -14.373 1.00 91.94 304 ASP A O 1
ATOM 2350 N N . ALA A 1 305 ? 8.835 8.861 -14.949 1.00 94.69 305 ALA A N 1
ATOM 2351 C CA . ALA A 1 305 ? 9.054 8.425 -16.327 1.00 94.69 305 ALA A CA 1
ATOM 2352 C C . ALA A 1 305 ? 10.022 9.351 -17.085 1.00 94.69 305 ALA A C 1
ATOM 2354 O O . ALA A 1 305 ? 10.827 8.892 -17.894 1.00 94.69 305 ALA A O 1
ATOM 2355 N N . ALA A 1 306 ? 9.983 10.665 -16.842 1.00 95.25 306 ALA A N 1
ATOM 2356 C CA . ALA A 1 306 ? 10.918 11.600 -17.462 1.00 95.25 306 ALA A CA 1
ATOM 2357 C C . ALA A 1 306 ? 12.371 11.385 -16.999 1.00 95.25 306 ALA A C 1
ATOM 2359 O O . ALA A 1 306 ? 13.288 11.584 -17.795 1.00 95.25 306 ALA A O 1
ATOM 2360 N N . GLU A 1 307 ? 12.602 10.968 -15.753 1.00 93.38 307 GLU A N 1
ATOM 2361 C CA . GLU A 1 307 ? 13.936 10.631 -15.239 1.00 93.38 307 GLU A CA 1
ATOM 2362 C C . GLU A 1 307 ? 14.495 9.370 -15.910 1.00 93.38 307 GLU A C 1
ATOM 2364 O O . GLU A 1 307 ? 15.609 9.399 -16.438 1.00 93.38 307 GLU A O 1
ATOM 2369 N N . PHE A 1 308 ? 13.691 8.308 -16.018 1.00 94.81 308 PHE A N 1
ATOM 2370 C CA . PHE A 1 308 ? 14.086 7.098 -16.748 1.00 94.81 308 PHE A CA 1
ATOM 2371 C C . PHE A 1 308 ? 14.293 7.355 -18.243 1.00 94.81 308 PHE A C 1
ATOM 2373 O O . PHE A 1 308 ? 15.263 6.872 -18.826 1.00 94.81 308 PHE A O 1
ATOM 2380 N N . ARG A 1 309 ? 13.450 8.186 -18.868 1.00 97.19 309 ARG A N 1
ATOM 2381 C CA . ARG A 1 309 ? 13.616 8.576 -20.276 1.00 97.19 309 ARG A CA 1
ATOM 2382 C C . ARG A 1 309 ? 14.936 9.314 -20.507 1.00 97.19 309 ARG A C 1
ATOM 2384 O O . ARG A 1 309 ? 15.618 9.031 -21.484 1.00 97.19 309 ARG A O 1
ATOM 2391 N N . LYS A 1 310 ? 15.348 10.195 -19.586 1.00 97.06 310 LYS A N 1
ATOM 2392 C CA . LYS A 1 310 ? 16.669 10.849 -19.646 1.00 97.06 310 LYS A CA 1
ATOM 2393 C C . LYS A 1 310 ? 17.818 9.843 -19.545 1.00 97.06 310 LYS A C 1
ATOM 2395 O O . LYS A 1 310 ? 18.806 10.004 -20.255 1.00 97.06 310 LYS A O 1
ATOM 2400 N N . SER A 1 311 ? 17.694 8.829 -18.686 1.00 94.94 311 SER A N 1
ATOM 2401 C CA . SER A 1 311 ? 18.685 7.749 -18.574 1.00 94.94 311 SER A CA 1
ATOM 2402 C C . SER A 1 311 ? 18.793 6.954 -19.882 1.00 94.94 311 SER A C 1
ATOM 2404 O O . SER A 1 311 ? 19.891 6.803 -20.418 1.00 94.94 311 SER A O 1
ATOM 2406 N N . ALA A 1 312 ? 17.660 6.559 -20.470 1.00 96.69 312 ALA A N 1
ATOM 2407 C CA . ALA A 1 312 ? 17.628 5.874 -21.760 1.00 96.69 312 ALA A CA 1
ATOM 2408 C C . ALA A 1 312 ? 18.233 6.730 -22.894 1.00 96.69 312 ALA A C 1
ATOM 2410 O O . ALA A 1 312 ? 19.088 6.257 -23.643 1.00 96.69 312 ALA A O 1
ATOM 2411 N N . ASP A 1 313 ? 17.865 8.014 -22.974 1.00 97.00 313 ASP A N 1
ATOM 2412 C CA . ASP A 1 313 ? 18.399 8.963 -23.960 1.00 97.00 313 ASP A CA 1
ATOM 2413 C C . ASP A 1 313 ? 19.917 9.160 -23.831 1.00 97.00 313 ASP A C 1
ATOM 2415 O O . ASP A 1 313 ? 20.603 9.393 -24.831 1.00 97.00 313 ASP A O 1
ATOM 2419 N N . ALA A 1 314 ? 20.452 9.111 -22.606 1.00 96.31 314 ALA A N 1
ATOM 2420 C CA . ALA A 1 314 ? 21.886 9.213 -22.362 1.00 96.31 314 ALA A CA 1
ATOM 2421 C C . ALA A 1 314 ? 22.635 8.002 -22.938 1.00 96.31 314 ALA A C 1
ATOM 2423 O O . ALA A 1 314 ? 23.669 8.188 -23.580 1.00 96.31 314 ALA A O 1
ATOM 2424 N N . ILE A 1 315 ? 22.083 6.792 -22.786 1.00 95.75 315 ILE A N 1
ATOM 2425 C CA . ILE A 1 315 ? 22.651 5.562 -23.358 1.00 95.75 315 ILE A CA 1
ATOM 2426 C C . ILE A 1 315 ? 22.581 5.594 -24.892 1.00 95.75 315 ILE A C 1
ATOM 2428 O O . ILE A 1 315 ? 23.564 5.279 -25.556 1.00 95.75 315 ILE A O 1
ATOM 2432 N N . GLU A 1 316 ? 21.475 6.064 -25.478 1.00 95.38 316 GLU A N 1
ATOM 2433 C CA . GLU A 1 316 ? 21.343 6.191 -26.942 1.00 95.38 316 GLU A CA 1
ATOM 2434 C C . GLU A 1 316 ? 22.348 7.158 -27.574 1.00 95.38 316 GLU A C 1
ATOM 2436 O O . GLU A 1 316 ? 22.764 6.979 -28.721 1.00 95.38 316 GLU A O 1
ATOM 2441 N N . LYS A 1 317 ? 22.709 8.216 -26.843 1.00 94.69 317 LYS A N 1
ATOM 2442 C CA . LYS A 1 317 ? 23.649 9.249 -27.299 1.00 94.69 317 LYS A CA 1
ATOM 2443 C C . LYS A 1 317 ? 25.100 8.921 -26.958 1.00 94.69 317 LYS A C 1
ATOM 2445 O O . LYS A 1 317 ? 25.992 9.612 -27.462 1.00 94.69 317 LYS A O 1
ATOM 2450 N N . ALA A 1 318 ? 25.340 7.914 -26.118 1.00 92.50 318 ALA A N 1
ATOM 2451 C CA . ALA A 1 318 ? 26.676 7.500 -25.728 1.00 92.50 318 ALA A CA 1
ATOM 2452 C C . ALA A 1 318 ? 27.488 7.058 -26.957 1.00 92.50 318 ALA A C 1
ATOM 2454 O O . ALA A 1 318 ? 26.969 6.482 -27.915 1.00 92.50 318 ALA A O 1
ATOM 2455 N N . LYS A 1 319 ? 28.783 7.378 -26.944 1.00 89.44 319 LYS A N 1
ATOM 2456 C CA . LYS A 1 319 ? 29.730 7.024 -28.003 1.00 89.44 319 LYS A CA 1
ATOM 2457 C C . LYS A 1 319 ? 30.945 6.364 -27.376 1.00 89.44 319 LYS A C 1
ATOM 2459 O O . LYS A 1 319 ? 31.417 6.805 -26.333 1.00 89.44 319 LYS A O 1
ATOM 2464 N N . GLY A 1 320 ? 31.504 5.387 -28.075 1.00 86.50 320 GLY A N 1
ATOM 2465 C CA . GLY A 1 320 ? 32.733 4.713 -27.676 1.00 86.50 320 GLY A CA 1
ATOM 2466 C C . GLY A 1 320 ? 32.635 3.209 -27.873 1.00 86.50 320 GLY A C 1
ATOM 2467 O O . GLY A 1 320 ? 31.587 2.688 -28.245 1.00 86.50 320 GLY A O 1
ATOM 2468 N N . ALA A 1 321 ? 33.743 2.517 -27.612 1.00 81.56 321 ALA A N 1
ATOM 2469 C CA . ALA A 1 321 ? 33.815 1.061 -27.731 1.00 81.56 321 ALA A CA 1
ATOM 2470 C C . ALA A 1 321 ? 32.874 0.334 -26.749 1.00 81.56 321 ALA A C 1
ATOM 2472 O O . ALA A 1 321 ? 32.419 -0.764 -27.044 1.00 81.56 321 ALA A O 1
ATOM 2473 N N . SER A 1 322 ? 32.551 0.965 -25.615 1.00 84.56 322 SER A N 1
ATOM 2474 C CA . SER A 1 322 ? 31.668 0.408 -24.581 1.00 84.56 322 SER A CA 1
ATOM 2475 C C . SER A 1 322 ? 30.180 0.694 -24.807 1.00 84.56 322 SER A C 1
ATOM 2477 O O . SER A 1 322 ? 29.360 0.232 -24.021 1.00 84.56 322 SER A O 1
ATOM 2479 N N . SER A 1 323 ? 29.816 1.459 -25.843 1.00 91.56 323 SER A N 1
ATOM 2480 C CA . SER A 1 323 ? 28.419 1.793 -26.135 1.00 91.56 323 SER A CA 1
ATOM 2481 C C . SER A 1 323 ? 27.751 0.703 -26.983 1.00 91.56 323 SER A C 1
ATOM 2483 O O . SER A 1 323 ? 28.384 0.193 -27.916 1.00 91.56 323 SER A O 1
ATOM 2485 N N . PRO A 1 324 ? 26.483 0.344 -26.703 1.00 93.75 324 PRO A N 1
ATOM 2486 C CA . PRO A 1 324 ? 25.716 -0.559 -27.548 1.00 93.75 324 PRO A CA 1
ATOM 2487 C C . PRO A 1 324 ? 25.604 -0.054 -28.987 1.00 93.75 324 PRO A C 1
ATOM 2489 O O . PRO A 1 324 ? 25.512 1.146 -29.255 1.00 93.75 324 PRO A O 1
ATOM 2492 N N . SER A 1 325 ? 25.566 -0.985 -29.935 1.00 93.06 325 SER A N 1
ATOM 2493 C CA . SER A 1 325 ? 25.302 -0.654 -31.335 1.00 93.06 325 SER A CA 1
ATOM 2494 C C . SER A 1 325 ? 23.856 -0.183 -31.534 1.00 93.06 325 SER A C 1
ATOM 2496 O O . SER A 1 325 ? 22.941 -0.563 -30.802 1.00 93.06 325 SER A O 1
ATOM 2498 N N . LYS A 1 326 ? 23.615 0.599 -32.594 1.00 93.44 326 LYS A N 1
ATOM 2499 C CA . LYS A 1 326 ? 22.255 1.037 -32.957 1.00 93.44 326 LYS A CA 1
ATOM 2500 C C . LYS A 1 326 ? 21.307 -0.137 -33.219 1.00 93.44 326 LYS A C 1
ATOM 2502 O O . LYS A 1 326 ? 20.126 -0.028 -32.910 1.00 93.44 326 LYS A O 1
ATOM 2507 N N . GLU A 1 327 ? 21.817 -1.241 -33.767 1.00 93.62 327 GLU A N 1
ATOM 2508 C CA . GLU A 1 327 ? 21.035 -2.461 -34.005 1.00 93.62 327 GLU A CA 1
ATOM 2509 C C . GLU A 1 327 ? 20.594 -3.109 -32.685 1.00 93.62 327 GLU A C 1
ATOM 2511 O O . GLU A 1 327 ? 19.428 -3.473 -32.548 1.00 93.62 327 GLU A O 1
ATOM 2516 N N . GLN A 1 328 ? 21.484 -3.175 -31.687 1.00 95.12 328 GLN A N 1
ATOM 2517 C CA . GLN A 1 328 ? 21.159 -3.697 -30.353 1.00 95.12 328 GLN A CA 1
ATOM 2518 C C . GLN A 1 328 ? 20.107 -2.832 -29.646 1.00 95.12 328 GLN A C 1
ATOM 2520 O O . GLN A 1 328 ? 19.114 -3.355 -29.143 1.00 95.12 328 GLN A O 1
ATOM 2525 N N . LEU A 1 329 ? 20.267 -1.504 -29.668 1.00 96.44 329 LEU A N 1
ATOM 2526 C CA . LEU A 1 329 ? 19.287 -0.585 -29.074 1.00 96.44 329 LEU A CA 1
ATOM 2527 C C . LEU A 1 329 ? 17.924 -0.657 -29.782 1.00 96.44 329 LEU A C 1
ATOM 2529 O O . LEU A 1 329 ? 16.882 -0.635 -29.127 1.00 96.44 329 LEU A O 1
ATOM 2533 N N . ALA A 1 330 ? 17.912 -0.785 -31.113 1.00 96.19 330 ALA A N 1
ATOM 2534 C CA . ALA A 1 330 ? 16.682 -0.946 -31.886 1.00 96.19 330 ALA A CA 1
ATOM 2535 C C . ALA A 1 330 ? 15.959 -2.264 -31.561 1.00 96.19 330 ALA A C 1
ATOM 2537 O O . ALA A 1 330 ? 14.738 -2.263 -31.413 1.00 96.19 330 ALA A O 1
ATOM 2538 N N . ALA A 1 331 ? 16.694 -3.369 -31.392 1.00 96.62 331 ALA A N 1
ATOM 2539 C CA . ALA A 1 331 ? 16.124 -4.650 -30.975 1.00 96.62 331 ALA A CA 1
ATOM 2540 C C . ALA A 1 331 ? 15.434 -4.546 -29.602 1.00 96.62 331 ALA A C 1
ATOM 2542 O O . ALA A 1 331 ? 14.305 -5.013 -29.442 1.00 96.62 331 ALA A O 1
ATOM 2543 N N . ILE A 1 332 ? 16.065 -3.861 -28.642 1.00 97.19 332 ILE A N 1
ATOM 2544 C CA . ILE A 1 332 ? 15.489 -3.627 -27.309 1.00 97.19 332 ILE A CA 1
ATOM 2545 C C . ILE A 1 332 ? 14.238 -2.744 -27.397 1.00 97.19 332 ILE A C 1
ATOM 2547 O O . ILE A 1 332 ? 13.202 -3.102 -26.843 1.00 97.19 332 ILE A O 1
ATOM 2551 N N . LYS A 1 333 ? 14.278 -1.634 -28.144 1.00 96.94 333 LYS A N 1
ATOM 2552 C CA . LYS A 1 333 ? 13.098 -0.778 -28.380 1.00 96.94 333 LYS A CA 1
ATOM 2553 C C . LYS A 1 333 ? 11.928 -1.545 -28.991 1.00 96.94 333 LYS A C 1
ATOM 2555 O O . LYS A 1 333 ? 10.788 -1.368 -28.569 1.00 96.94 333 LYS A O 1
ATOM 2560 N N . ASN A 1 334 ? 12.205 -2.406 -29.968 1.00 96.38 334 ASN A N 1
ATOM 2561 C CA . ASN A 1 334 ? 11.181 -3.234 -30.598 1.00 96.38 334 ASN A CA 1
ATOM 2562 C C . ASN A 1 334 ? 10.583 -4.236 -29.605 1.00 96.38 334 ASN A C 1
ATOM 2564 O O . ASN A 1 334 ? 9.373 -4.444 -29.619 1.00 96.38 334 ASN A O 1
ATOM 2568 N N . TYR A 1 335 ? 11.402 -4.812 -28.717 1.00 95.75 335 TYR A N 1
ATOM 2569 C CA . TYR A 1 335 ? 10.933 -5.720 -27.672 1.00 95.75 335 TYR A CA 1
ATOM 2570 C C . TYR A 1 335 ? 9.895 -5.075 -26.745 1.00 95.75 335 TYR A C 1
ATOM 2572 O O . TYR A 1 335 ? 8.899 -5.721 -26.434 1.00 95.75 335 TYR A O 1
ATOM 2580 N N . ILE A 1 336 ? 10.060 -3.804 -26.359 1.00 95.00 336 ILE A N 1
ATOM 2581 C CA . ILE A 1 336 ? 9.121 -3.108 -25.454 1.00 95.00 336 ILE A CA 1
ATOM 2582 C C . ILE A 1 336 ? 7.677 -3.135 -25.971 1.00 95.00 336 ILE A C 1
ATOM 2584 O O . ILE A 1 336 ? 6.752 -3.275 -25.175 1.00 95.00 336 ILE A O 1
ATOM 2588 N N . ASN A 1 337 ? 7.497 -3.048 -27.291 1.00 91.94 337 ASN A N 1
ATOM 2589 C CA . ASN A 1 337 ? 6.186 -2.983 -27.944 1.00 91.94 337 ASN A CA 1
ATOM 2590 C C . ASN A 1 337 ? 5.608 -4.360 -28.311 1.00 91.94 337 ASN A C 1
ATOM 2592 O O . ASN A 1 337 ? 4.562 -4.433 -28.955 1.00 91.94 337 ASN A O 1
ATOM 2596 N N . LYS A 1 338 ? 6.297 -5.452 -27.960 1.00 93.56 338 LYS A N 1
ATOM 2597 C CA . LYS A 1 338 ? 5.803 -6.812 -28.198 1.00 93.56 338 LYS A CA 1
ATOM 2598 C C . LYS A 1 338 ? 4.618 -7.155 -27.302 1.00 93.56 338 LYS A C 1
ATOM 2600 O O . LYS A 1 338 ? 4.362 -6.509 -26.288 1.00 93.56 338 LYS A O 1
ATOM 2605 N N . THR A 1 339 ? 3.898 -8.202 -27.689 1.00 92.12 339 THR A N 1
ATOM 2606 C CA . THR A 1 339 ? 2.757 -8.701 -26.918 1.00 92.12 339 THR A CA 1
ATOM 2607 C C . THR A 1 339 ? 3.201 -9.344 -25.602 1.00 92.12 339 THR A C 1
ATOM 2609 O O . THR A 1 339 ? 4.312 -9.865 -25.493 1.00 92.12 339 THR A O 1
ATOM 2612 N N . ARG A 1 340 ? 2.294 -9.398 -24.616 1.00 88.75 340 ARG A N 1
ATOM 2613 C CA . ARG A 1 340 ? 2.520 -10.097 -23.339 1.00 88.75 340 ARG A CA 1
ATOM 2614 C C . ARG A 1 340 ? 3.010 -11.533 -23.538 1.00 88.75 340 ARG A C 1
ATOM 2616 O O . ARG A 1 340 ? 3.979 -11.945 -22.914 1.00 88.75 340 ARG A O 1
ATOM 2623 N N . LYS A 1 341 ? 2.381 -12.269 -24.460 1.00 91.56 341 LYS A N 1
ATOM 2624 C CA . LYS A 1 341 ? 2.773 -13.643 -24.796 1.00 91.56 341 LYS A CA 1
ATOM 2625 C C . LYS A 1 341 ? 4.234 -13.720 -25.245 1.00 91.56 341 LYS A C 1
ATOM 2627 O O . LYS A 1 341 ? 4.969 -14.587 -24.784 1.00 91.56 341 LYS A O 1
ATOM 2632 N N . GLU A 1 342 ? 4.672 -12.804 -26.104 1.00 93.62 342 GLU A N 1
ATOM 2633 C CA . GLU A 1 342 ? 6.066 -12.758 -26.550 1.00 93.62 342 GLU A CA 1
ATOM 2634 C C . GLU A 1 342 ? 7.036 -12.355 -25.430 1.00 93.62 342 GLU A C 1
ATOM 2636 O O . GLU A 1 342 ? 8.153 -12.880 -25.385 1.00 93.62 342 GLU A O 1
ATOM 2641 N N . HIS A 1 343 ? 6.644 -11.444 -24.528 1.00 93.31 343 HIS A N 1
ATOM 2642 C CA . HIS A 1 343 ? 7.433 -11.115 -23.332 1.00 93.31 343 HIS A CA 1
ATOM 2643 C C . HIS A 1 343 ? 7.611 -12.351 -22.448 1.00 93.31 343 HIS A C 1
ATOM 2645 O O . HIS A 1 343 ? 8.744 -12.712 -22.132 1.00 93.31 343 HIS A O 1
ATOM 2651 N N . ASP A 1 344 ? 6.525 -13.059 -22.141 1.00 91.81 344 ASP A N 1
ATOM 2652 C CA . ASP A 1 344 ? 6.540 -14.252 -21.289 1.00 91.81 344 ASP A CA 1
ATOM 2653 C C . ASP A 1 344 ? 7.337 -15.404 -21.922 1.00 91.81 344 ASP A C 1
ATOM 2655 O O . ASP A 1 344 ? 8.135 -16.058 -21.250 1.00 91.81 344 ASP A O 1
ATOM 2659 N N . GLU A 1 345 ? 7.203 -15.634 -23.231 1.00 93.94 345 GLU A N 1
ATOM 2660 C CA . GLU A 1 345 ? 8.010 -16.623 -23.957 1.00 93.94 345 GLU A CA 1
ATOM 2661 C C . GLU A 1 345 ? 9.501 -16.270 -23.963 1.00 93.94 345 GLU A C 1
ATOM 2663 O O . GLU A 1 345 ? 10.350 -17.165 -23.962 1.00 93.94 345 GLU A O 1
ATOM 2668 N N . THR A 1 346 ? 9.834 -14.978 -24.005 1.00 94.81 346 THR A N 1
ATOM 2669 C CA . THR A 1 346 ? 11.223 -14.501 -23.956 1.00 94.81 346 THR A CA 1
ATOM 2670 C C . THR A 1 346 ? 11.793 -14.674 -22.553 1.00 94.81 346 THR A C 1
ATOM 2672 O O . THR A 1 346 ? 12.894 -15.203 -22.410 1.00 94.81 346 THR A O 1
ATOM 2675 N N . ARG A 1 347 ? 11.018 -14.332 -21.516 1.00 94.19 347 ARG A N 1
ATOM 2676 C CA . ARG A 1 347 ? 11.373 -14.557 -20.109 1.00 94.19 347 ARG A CA 1
ATOM 2677 C C . ARG A 1 347 ? 11.588 -16.035 -19.808 1.00 94.19 347 ARG A C 1
ATOM 2679 O O . ARG A 1 347 ? 12.597 -16.389 -19.198 1.00 94.19 347 ARG A O 1
ATOM 2686 N N . ARG A 1 348 ? 10.686 -16.898 -20.285 1.00 94.19 348 ARG A N 1
ATOM 2687 C CA . ARG A 1 348 ? 10.784 -18.354 -20.126 1.00 94.19 348 ARG A CA 1
ATOM 2688 C C . ARG A 1 348 ? 12.063 -18.894 -20.752 1.00 94.19 348 ARG A C 1
ATOM 2690 O O . ARG A 1 348 ? 12.848 -19.517 -20.052 1.00 94.19 348 ARG A O 1
ATOM 2697 N N . ALA A 1 349 ? 12.322 -18.573 -22.020 1.00 94.19 349 ALA A N 1
ATOM 2698 C CA . ALA A 1 349 ? 13.535 -19.031 -22.696 1.00 94.19 349 ALA A CA 1
ATOM 2699 C C . ALA A 1 349 ? 14.813 -18.495 -22.035 1.00 94.19 349 ALA A C 1
ATOM 2701 O O . ALA A 1 349 ? 15.798 -19.218 -21.932 1.00 94.19 349 ALA A O 1
ATOM 2702 N N . SER A 1 350 ? 14.810 -17.246 -21.564 1.00 95.25 350 SER A N 1
ATOM 2703 C CA . SER A 1 350 ? 15.937 -16.693 -20.808 1.00 95.25 350 SER A CA 1
ATOM 2704 C C . SER A 1 350 ? 16.178 -17.462 -19.505 1.00 95.25 350 SER A C 1
ATOM 2706 O O . SER A 1 350 ? 17.319 -17.778 -19.178 1.00 95.25 350 SER A O 1
ATOM 2708 N N . SER A 1 351 ? 15.105 -17.801 -18.785 1.00 93.31 351 SER A N 1
ATOM 2709 C CA . SER A 1 351 ? 15.169 -18.516 -17.505 1.00 93.31 351 SER A CA 1
ATOM 2710 C C . SER A 1 351 ? 15.618 -19.966 -17.680 1.00 93.31 351 SER A C 1
ATOM 2712 O O . SER A 1 351 ? 16.515 -20.411 -16.972 1.00 93.31 351 SER A O 1
ATOM 2714 N N . GLU A 1 352 ? 15.052 -20.683 -18.654 1.00 94.25 352 GLU A N 1
ATOM 2715 C CA . GLU A 1 352 ? 15.403 -22.076 -18.968 1.00 94.25 352 GLU A CA 1
ATOM 2716 C C . GLU A 1 352 ? 16.867 -22.216 -19.396 1.00 94.25 352 GLU A C 1
ATOM 2718 O O . GLU A 1 352 ? 17.539 -23.169 -19.011 1.00 94.25 352 GLU A O 1
ATOM 2723 N N . ASN A 1 353 ? 17.383 -21.240 -20.147 1.00 91.31 353 ASN A N 1
ATOM 2724 C CA . ASN A 1 353 ? 18.778 -21.224 -20.584 1.00 91.31 353 ASN A CA 1
ATOM 2725 C C . ASN A 1 353 ? 19.736 -20.605 -19.550 1.00 91.31 353 ASN A C 1
ATOM 2727 O O . ASN A 1 353 ? 20.916 -20.441 -19.856 1.00 91.31 353 ASN A O 1
ATOM 2731 N N . ALA A 1 354 ? 19.244 -20.217 -18.365 1.00 89.62 354 ALA A N 1
ATOM 2732 C CA . ALA A 1 354 ? 20.000 -19.488 -17.339 1.00 89.62 354 ALA A CA 1
ATOM 2733 C C . ALA A 1 354 ? 20.782 -18.276 -17.899 1.00 89.62 354 ALA A C 1
ATOM 2735 O O . ALA A 1 354 ? 21.881 -17.950 -17.448 1.00 89.62 354 ALA A O 1
ATOM 2736 N N . GLY A 1 355 ? 20.220 -17.624 -18.920 1.00 87.31 355 GLY A N 1
ATOM 2737 C CA . GLY A 1 355 ? 20.846 -16.541 -19.667 1.00 87.31 355 GLY A CA 1
ATOM 2738 C C . GLY A 1 355 ? 20.263 -15.177 -19.320 1.00 87.31 355 GLY A C 1
ATOM 2739 O O . GLY A 1 355 ? 19.214 -15.053 -18.687 1.00 87.31 355 GLY A O 1
ATOM 2740 N N . SER A 1 356 ? 20.939 -14.120 -19.771 1.00 92.00 356 SER A N 1
ATOM 2741 C CA . SER A 1 356 ? 20.411 -12.764 -19.642 1.00 92.00 356 SER A CA 1
ATOM 2742 C C . SER A 1 356 ? 19.240 -12.522 -20.595 1.00 92.00 356 SER A C 1
ATOM 2744 O O . SER A 1 356 ? 19.303 -12.865 -21.782 1.00 92.00 356 SER A O 1
ATOM 2746 N N . ILE A 1 357 ? 18.219 -11.817 -20.101 1.00 94.88 357 ILE A N 1
ATOM 2747 C CA . ILE A 1 357 ? 17.060 -11.416 -20.903 1.00 94.88 357 ILE A CA 1
ATOM 2748 C C . ILE A 1 357 ? 17.472 -10.583 -22.121 1.00 94.88 357 ILE A C 1
ATOM 2750 O O . ILE A 1 357 ? 16.942 -10.784 -23.208 1.00 94.88 357 ILE A O 1
ATOM 2754 N N . VAL A 1 358 ? 18.488 -9.724 -21.979 1.00 95.50 358 VAL A N 1
ATOM 2755 C CA . VAL A 1 358 ? 19.029 -8.909 -23.076 1.00 95.50 358 VAL A CA 1
ATOM 2756 C C . VAL A 1 358 ? 19.601 -9.793 -24.179 1.00 95.50 358 VAL A C 1
ATOM 2758 O O . VAL A 1 358 ? 19.286 -9.584 -25.344 1.00 95.50 358 VAL A O 1
ATOM 2761 N N . ILE A 1 359 ? 20.398 -10.804 -23.827 1.00 94.81 359 ILE A N 1
ATOM 2762 C CA . ILE A 1 359 ? 20.981 -11.734 -24.806 1.00 94.81 359 ILE A CA 1
ATOM 2763 C C . ILE A 1 359 ? 19.859 -12.447 -25.565 1.00 94.81 359 ILE A C 1
ATOM 2765 O O . ILE A 1 359 ? 19.863 -12.473 -26.794 1.00 94.81 359 ILE A O 1
ATOM 2769 N N . THR A 1 360 ? 18.852 -12.934 -24.838 1.00 95.62 360 THR A N 1
ATOM 2770 C CA . THR A 1 360 ? 17.684 -13.599 -25.429 1.00 95.62 360 THR A CA 1
ATOM 2771 C C . THR A 1 360 ? 16.914 -12.669 -26.374 1.00 95.62 360 THR A C 1
ATOM 2773 O O . THR A 1 360 ? 16.517 -13.091 -27.458 1.00 95.62 360 THR A O 1
ATOM 2776 N N . ILE A 1 361 ? 16.726 -11.396 -26.007 1.00 96.44 361 ILE A N 1
ATOM 2777 C CA . ILE A 1 361 ? 16.079 -10.384 -26.857 1.00 96.44 361 ILE A CA 1
ATOM 2778 C C . ILE A 1 361 ? 16.877 -10.154 -28.145 1.00 96.44 361 ILE A C 1
ATOM 2780 O O . ILE A 1 361 ? 16.293 -10.138 -29.231 1.00 96.44 361 ILE A O 1
ATOM 2784 N N . LEU A 1 362 ? 18.198 -9.987 -28.037 1.00 95.94 362 LEU A N 1
ATOM 2785 C CA . LEU A 1 362 ? 19.069 -9.730 -29.184 1.00 95.94 362 LEU A CA 1
ATOM 2786 C C . LEU A 1 362 ? 19.065 -10.908 -30.161 1.00 95.94 362 LEU A C 1
ATOM 2788 O O . LEU A 1 362 ? 18.811 -10.705 -31.347 1.00 95.94 362 LEU A O 1
ATOM 2792 N N . GLU A 1 363 ? 19.253 -12.131 -29.664 1.00 94.12 363 GLU A N 1
ATOM 2793 C CA . GLU A 1 363 ? 19.286 -13.339 -30.496 1.00 94.12 363 GLU A CA 1
ATOM 2794 C C . GLU A 1 363 ? 17.930 -13.642 -31.145 1.00 94.12 363 GLU A C 1
ATOM 2796 O O . GLU A 1 363 ? 17.873 -14.014 -32.318 1.00 94.12 363 GLU A O 1
ATOM 2801 N N . ARG A 1 364 ? 16.818 -13.404 -30.434 1.00 93.44 364 ARG A N 1
ATOM 2802 C CA . ARG A 1 364 ? 15.469 -13.518 -31.016 1.00 93.44 364 ARG A CA 1
ATOM 2803 C C . ARG A 1 364 ? 15.178 -12.449 -32.063 1.00 93.44 364 ARG A C 1
ATOM 2805 O O . ARG A 1 364 ? 14.359 -12.683 -32.948 1.00 93.44 364 ARG A O 1
ATOM 2812 N N . SER A 1 365 ? 15.798 -11.275 -31.957 1.00 93.81 365 SER A N 1
ATOM 2813 C CA . SER A 1 365 ? 15.651 -10.221 -32.960 1.00 93.81 365 SER A CA 1
ATOM 2814 C C . SER A 1 365 ? 16.485 -10.510 -34.208 1.00 93.81 365 SER A C 1
ATOM 2816 O O . SER A 1 365 ? 16.007 -10.284 -35.318 1.00 93.81 365 SER A O 1
ATOM 2818 N N . LYS A 1 366 ? 17.737 -10.948 -34.039 1.00 91.50 366 LYS A N 1
ATOM 2819 C CA . LYS A 1 366 ? 18.662 -11.280 -35.126 1.00 91.50 366 LYS A CA 1
ATOM 2820 C C . LYS A 1 366 ? 19.729 -12.249 -34.596 1.00 91.50 366 LYS A C 1
ATOM 2822 O O . LYS A 1 366 ? 20.507 -11.845 -33.730 1.00 91.50 366 LYS A O 1
ATOM 2827 N N . PRO A 1 367 ? 19.821 -13.478 -35.134 1.00 91.06 367 PRO A N 1
ATOM 2828 C CA . PRO A 1 367 ? 20.847 -14.428 -34.721 1.00 91.06 367 PRO A CA 1
ATOM 2829 C C . PRO A 1 367 ? 22.256 -13.848 -34.877 1.00 91.06 367 PRO A C 1
ATOM 2831 O O . PRO A 1 367 ? 22.581 -13.264 -35.916 1.00 91.06 367 PRO A O 1
ATOM 2834 N N . GLY A 1 368 ? 23.089 -14.004 -33.852 1.00 87.31 368 GLY A N 1
ATOM 2835 C CA . GLY A 1 368 ? 24.462 -13.503 -33.820 1.00 87.31 368 GLY A CA 1
ATOM 2836 C C . GLY A 1 368 ? 24.618 -12.056 -33.341 1.00 87.31 368 GLY A C 1
ATOM 2837 O O . GLY A 1 368 ? 25.748 -11.573 -33.247 1.00 87.31 368 GLY A O 1
ATOM 2838 N N . LEU A 1 369 ? 23.528 -11.351 -33.017 1.00 89.19 369 LEU A N 1
ATOM 2839 C CA . LEU A 1 369 ? 23.576 -9.968 -32.527 1.00 89.19 369 LEU A CA 1
ATOM 2840 C C . LEU A 1 369 ? 24.141 -9.862 -31.096 1.00 89.19 369 LEU A C 1
ATOM 2842 O O . LEU A 1 369 ? 24.604 -8.786 -30.697 1.00 89.19 369 LEU A O 1
ATOM 2846 N N . SER A 1 370 ? 24.143 -10.959 -30.330 1.00 87.44 370 SER A N 1
ATOM 2847 C CA . SER A 1 370 ? 24.757 -11.021 -29.000 1.00 87.44 370 SER A CA 1
ATOM 2848 C C . SER A 1 370 ? 26.208 -11.511 -29.010 1.00 87.44 370 SER A C 1
ATOM 2850 O O . SER A 1 370 ? 26.894 -11.350 -28.006 1.00 87.44 370 SER A O 1
ATOM 2852 N N . VAL A 1 371 ? 26.702 -12.096 -30.109 1.00 82.62 371 VAL A N 1
ATOM 2853 C CA . VAL A 1 371 ? 28.035 -12.742 -30.171 1.00 82.62 371 VAL A CA 1
ATOM 2854 C C . VAL A 1 371 ? 29.179 -11.748 -29.947 1.00 82.62 371 VAL A C 1
ATOM 2856 O O . VAL A 1 371 ? 30.217 -12.106 -29.400 1.00 82.62 371 VAL A O 1
ATOM 2859 N N . SER A 1 372 ? 28.989 -10.486 -30.330 1.00 76.56 372 SER A N 1
ATOM 2860 C CA . SER A 1 372 ? 29.978 -9.417 -30.159 1.00 76.56 372 SER A CA 1
ATOM 2861 C C . SER A 1 372 ? 29.741 -8.548 -28.919 1.00 76.56 372 SER A C 1
ATOM 2863 O O . SER A 1 372 ? 30.313 -7.462 -28.829 1.00 76.56 372 SER A O 1
ATOM 2865 N N . LEU A 1 373 ? 28.841 -8.944 -28.013 1.00 90.00 373 LEU A N 1
ATOM 2866 C CA . LEU A 1 373 ? 28.452 -8.114 -26.877 1.00 90.00 373 LEU A CA 1
ATOM 2867 C C . LEU A 1 373 ? 29.507 -8.204 -25.768 1.00 90.00 373 LEU A C 1
ATOM 2869 O O . LEU A 1 373 ? 29.674 -9.241 -25.130 1.00 90.00 373 LEU A O 1
ATOM 2873 N N . THR A 1 374 ? 30.218 -7.104 -25.535 1.00 92.44 374 THR A N 1
ATOM 2874 C CA . THR A 1 374 ? 31.126 -6.988 -24.384 1.00 92.44 374 THR A CA 1
ATOM 2875 C C . THR A 1 374 ? 30.334 -6.804 -23.087 1.00 92.44 374 THR A C 1
ATOM 2877 O O . THR A 1 374 ? 29.204 -6.317 -23.111 1.00 92.44 374 THR A O 1
ATOM 2880 N N . GLU A 1 375 ? 30.924 -7.140 -21.939 1.00 93.19 375 GLU A N 1
ATOM 2881 C CA . GLU A 1 375 ? 30.280 -6.968 -20.626 1.00 93.19 375 GLU A CA 1
ATOM 2882 C C . GLU A 1 375 ? 29.809 -5.517 -20.361 1.00 93.19 375 GLU A C 1
ATOM 2884 O O . GLU A 1 375 ? 28.649 -5.337 -19.993 1.00 93.19 375 GLU A O 1
ATOM 2889 N N . PRO A 1 376 ? 30.590 -4.452 -20.655 1.00 93.62 376 PRO A N 1
ATOM 2890 C CA . PRO A 1 376 ? 30.102 -3.078 -20.502 1.00 93.62 376 PRO A CA 1
ATOM 2891 C C . PRO A 1 376 ? 28.908 -2.744 -21.405 1.00 93.62 376 PRO A C 1
ATOM 2893 O O . PRO A 1 376 ? 27.991 -2.040 -20.983 1.00 93.62 376 PRO A O 1
ATOM 2896 N N . GLN A 1 377 ? 28.895 -3.256 -22.641 1.00 94.06 377 GLN A N 1
ATOM 2897 C CA . GLN A 1 377 ? 27.770 -3.058 -23.559 1.00 94.06 377 GLN A CA 1
ATOM 2898 C C . GLN A 1 377 ? 26.532 -3.822 -23.094 1.00 94.06 377 GLN A C 1
ATOM 2900 O O . GLN A 1 377 ? 25.418 -3.321 -23.237 1.00 94.06 377 GLN A O 1
ATOM 2905 N N . HIS A 1 378 ? 26.718 -5.019 -22.537 1.00 95.06 378 HIS A N 1
ATOM 2906 C CA . HIS A 1 378 ? 25.646 -5.811 -21.946 1.00 95.06 378 HIS A CA 1
ATOM 2907 C C . HIS A 1 378 ? 24.989 -5.073 -20.778 1.00 95.06 378 HIS A C 1
ATOM 2909 O O . HIS A 1 378 ? 23.770 -4.899 -20.797 1.00 95.06 378 HIS A O 1
ATOM 2915 N N . THR A 1 379 ? 25.783 -4.542 -19.844 1.00 94.56 379 THR A N 1
ATOM 2916 C CA . THR A 1 379 ? 25.282 -3.735 -18.723 1.00 94.56 379 THR A CA 1
ATOM 2917 C C . THR A 1 379 ? 24.497 -2.521 -19.215 1.00 94.56 379 THR A C 1
ATOM 2919 O O . THR A 1 379 ? 23.363 -2.318 -18.788 1.00 94.56 379 THR A O 1
ATOM 2922 N N . GLN A 1 380 ? 25.023 -1.768 -20.190 1.00 95.38 380 GLN A N 1
ATOM 2923 C CA . GLN A 1 380 ? 24.297 -0.629 -20.768 1.00 95.38 380 GLN A CA 1
ATOM 2924 C C . GLN A 1 380 ? 23.007 -1.047 -21.486 1.00 95.38 380 GLN A C 1
ATOM 2926 O O . GLN A 1 380 ? 22.011 -0.331 -21.425 1.00 95.38 380 GLN A O 1
ATOM 2931 N N . CYS A 1 381 ? 22.980 -2.206 -22.148 1.00 96.19 381 CYS A N 1
ATOM 2932 C CA . CYS A 1 381 ? 21.754 -2.737 -22.743 1.00 96.19 381 CYS A CA 1
ATOM 2933 C C . CYS A 1 381 ? 20.709 -3.106 -21.679 1.00 96.19 381 CYS A C 1
ATOM 2935 O O . CYS A 1 381 ? 19.520 -2.876 -21.896 1.00 96.19 381 CYS A O 1
ATOM 2937 N N . LEU A 1 382 ? 21.133 -3.664 -20.541 1.00 95.81 382 LEU A N 1
ATOM 2938 C CA . LEU A 1 382 ? 20.238 -4.002 -19.435 1.00 95.81 382 LEU A CA 1
ATOM 2939 C C . LEU A 1 382 ? 19.687 -2.743 -18.755 1.00 95.81 382 LEU A C 1
ATOM 2941 O O . LEU A 1 382 ? 18.481 -2.656 -18.531 1.00 95.81 382 LEU A O 1
ATOM 2945 N N . GLU A 1 383 ? 20.534 -1.743 -18.500 1.00 95.69 383 GLU A N 1
ATOM 2946 C CA . GLU A 1 383 ? 20.115 -0.430 -17.991 1.00 95.69 383 GLU A CA 1
ATOM 2947 C C . GLU A 1 383 ? 19.125 0.245 -18.946 1.00 95.69 383 GLU A C 1
ATOM 2949 O O . GLU A 1 383 ? 18.093 0.762 -18.519 1.00 95.69 383 GLU A O 1
ATOM 2954 N N . TYR A 1 384 ? 19.394 0.175 -20.250 1.00 97.19 384 TYR A N 1
ATOM 2955 C CA . TYR A 1 384 ? 18.520 0.718 -21.281 1.00 97.19 384 TYR A CA 1
ATOM 2956 C C . TYR A 1 384 ? 17.159 0.013 -21.328 1.00 97.19 384 TYR A C 1
ATOM 2958 O O . TYR A 1 384 ? 16.122 0.678 -21.324 1.00 97.19 384 TYR A O 1
ATOM 2966 N N . LEU A 1 385 ? 17.143 -1.325 -21.315 1.00 97.38 385 LEU A N 1
ATOM 2967 C CA . LEU A 1 385 ? 15.913 -2.116 -21.228 1.00 97.38 385 LEU A CA 1
ATOM 2968 C C . LEU A 1 385 ? 15.122 -1.761 -19.962 1.00 97.38 385 LEU A C 1
ATOM 2970 O O . LEU A 1 385 ? 13.927 -1.484 -20.047 1.00 97.38 385 LEU A O 1
ATOM 2974 N N . SER A 1 386 ? 15.789 -1.726 -18.807 1.00 95.88 386 SER A N 1
ATOM 2975 C CA . SER A 1 386 ? 15.176 -1.410 -17.516 1.00 95.88 386 SER A CA 1
ATOM 2976 C C . SER A 1 386 ? 14.558 -0.010 -17.504 1.00 95.88 386 SER A C 1
ATOM 2978 O O . SER A 1 386 ? 13.407 0.148 -17.092 1.00 95.88 386 SER A O 1
ATOM 2980 N N . ALA A 1 387 ? 15.263 0.993 -18.039 1.00 96.38 387 ALA A N 1
ATOM 2981 C CA . ALA A 1 387 ? 14.763 2.359 -18.159 1.00 96.38 387 ALA A CA 1
ATOM 2982 C C . ALA A 1 387 ? 13.542 2.450 -19.090 1.00 96.38 387 ALA A C 1
ATOM 2984 O O . ALA A 1 387 ? 12.549 3.085 -18.736 1.00 96.38 387 ALA A O 1
ATOM 2985 N N . LEU A 1 388 ? 13.567 1.785 -20.250 1.00 97.44 388 LEU A N 1
ATOM 2986 C CA . LEU A 1 388 ? 12.427 1.775 -21.174 1.00 97.44 388 LEU A CA 1
ATOM 2987 C C . LEU A 1 388 ? 11.204 1.053 -20.592 1.00 97.44 388 LEU A C 1
ATOM 2989 O O . LEU A 1 388 ? 10.085 1.555 -20.715 1.00 97.44 388 LEU A O 1
ATOM 2993 N N . LEU A 1 389 ? 11.403 -0.090 -19.929 1.00 95.94 389 LEU A N 1
ATOM 2994 C CA . LEU A 1 389 ? 10.336 -0.795 -19.214 1.00 95.94 389 LEU A CA 1
ATOM 2995 C C . LEU A 1 389 ? 9.776 0.064 -18.083 1.00 95.94 389 LEU A C 1
ATOM 2997 O O . LEU A 1 389 ? 8.563 0.130 -17.914 1.00 95.94 389 LEU A O 1
ATOM 3001 N N . ALA A 1 390 ? 10.638 0.762 -17.338 1.00 94.81 390 ALA A N 1
ATOM 3002 C CA . ALA A 1 390 ? 10.197 1.673 -16.298 1.00 94.81 390 ALA A CA 1
ATOM 3003 C C . ALA A 1 390 ? 9.291 2.763 -16.881 1.00 94.81 390 ALA A C 1
ATOM 3005 O O . ALA A 1 390 ? 8.181 2.914 -16.384 1.00 94.81 390 ALA A O 1
ATOM 3006 N N . VAL A 1 391 ? 9.701 3.446 -17.958 1.00 96.38 391 VAL A N 1
ATOM 3007 C CA . VAL A 1 391 ? 8.864 4.441 -18.655 1.00 96.38 391 VAL A CA 1
ATOM 3008 C C . VAL A 1 391 ? 7.507 3.854 -19.047 1.00 96.38 391 VAL A C 1
ATOM 3010 O O . VAL A 1 391 ? 6.480 4.412 -18.661 1.00 96.38 391 VAL A O 1
ATOM 3013 N N . ARG A 1 392 ? 7.502 2.707 -19.743 1.00 95.50 392 ARG A N 1
ATOM 3014 C CA . ARG A 1 392 ? 6.271 2.022 -20.163 1.00 95.50 392 ARG A CA 1
ATOM 3015 C C . ARG A 1 392 ? 5.361 1.725 -18.971 1.00 95.50 392 ARG A C 1
ATOM 3017 O O . ARG A 1 392 ? 4.183 2.052 -19.023 1.00 95.50 392 ARG A O 1
ATOM 3024 N N . ASP A 1 393 ? 5.892 1.142 -17.897 1.00 95.00 393 ASP A N 1
ATOM 3025 C CA . ASP A 1 393 ? 5.095 0.764 -16.725 1.00 95.00 393 ASP A CA 1
ATOM 3026 C C . ASP A 1 393 ? 4.362 1.974 -16.116 1.00 95.00 393 ASP A C 1
ATOM 3028 O O . ASP A 1 393 ? 3.207 1.858 -15.714 1.00 95.00 393 ASP A O 1
ATOM 3032 N N . ARG A 1 394 ? 5.011 3.149 -16.042 1.00 94.69 394 ARG A N 1
ATOM 3033 C CA . ARG A 1 394 ? 4.389 4.372 -15.491 1.00 94.69 394 ARG A CA 1
ATOM 3034 C C . ARG A 1 394 ? 3.287 4.880 -16.409 1.00 94.69 394 ARG A C 1
ATOM 3036 O O . ARG A 1 394 ? 2.237 5.292 -15.914 1.00 94.69 394 ARG A O 1
ATOM 3043 N N . ASP A 1 395 ? 3.520 4.828 -17.717 1.00 94.00 395 ASP A N 1
ATOM 3044 C CA . ASP A 1 395 ? 2.527 5.209 -18.717 1.00 94.00 395 ASP A CA 1
ATOM 3045 C C . ASP A 1 395 ? 1.303 4.270 -18.645 1.00 94.00 395 ASP A C 1
ATOM 3047 O O . ASP A 1 395 ? 0.175 4.758 -18.599 1.00 94.00 395 ASP A O 1
ATOM 3051 N N . GLU A 1 396 ? 1.495 2.952 -18.502 1.00 94.06 396 GLU A N 1
ATOM 3052 C CA . GLU A 1 396 ? 0.403 1.971 -18.355 1.00 94.06 396 GLU A CA 1
ATOM 3053 C C . GLU A 1 396 ? -0.382 2.122 -17.044 1.00 94.06 396 GLU A C 1
ATOM 3055 O O . GLU A 1 396 ? -1.618 2.102 -17.048 1.00 94.06 396 GLU A O 1
ATOM 3060 N N . ILE A 1 397 ? 0.301 2.344 -15.913 1.00 94.69 397 ILE A N 1
ATOM 3061 C CA . ILE A 1 397 ? -0.364 2.640 -14.631 1.00 94.69 397 ILE A CA 1
ATOM 3062 C C . ILE A 1 397 ? -1.177 3.934 -14.753 1.00 94.69 397 ILE A C 1
ATOM 3064 O O . ILE A 1 397 ? -2.317 4.010 -14.291 1.00 94.69 397 ILE A O 1
ATOM 3068 N N . SER A 1 398 ? -0.617 4.956 -15.403 1.00 93.12 398 SER A N 1
ATOM 3069 C CA . SER A 1 398 ? -1.305 6.226 -15.607 1.00 93.12 398 SER A CA 1
ATOM 3070 C C . SER A 1 398 ? -2.525 6.082 -16.517 1.00 93.12 398 SER A C 1
ATOM 3072 O O . SER A 1 398 ? -3.597 6.596 -16.192 1.00 93.12 398 SER A O 1
ATOM 3074 N N . ASN A 1 399 ? -2.407 5.327 -17.610 1.00 91.50 399 ASN A N 1
ATOM 3075 C CA . ASN A 1 399 ? -3.525 5.020 -18.496 1.00 91.50 399 ASN A CA 1
ATOM 3076 C C . ASN A 1 399 ? -4.636 4.280 -17.736 1.00 91.50 399 ASN A C 1
ATOM 3078 O O . ASN A 1 399 ? -5.812 4.641 -17.838 1.00 91.50 399 ASN A O 1
ATOM 3082 N N . SER A 1 400 ? -4.242 3.317 -16.899 1.00 92.31 400 SER A N 1
ATOM 3083 C CA . SER A 1 400 ? -5.146 2.523 -16.074 1.00 92.31 400 SER A CA 1
ATOM 3084 C C . SER A 1 400 ? -5.815 3.324 -14.959 1.00 92.31 400 SER A C 1
ATOM 3086 O O . SER A 1 400 ? -6.944 3.025 -14.628 1.00 92.31 400 SER A O 1
ATOM 3088 N N . LEU A 1 401 ? -5.212 4.343 -14.353 1.00 91.94 401 LEU A N 1
ATOM 3089 C CA . LEU A 1 401 ? -5.858 5.050 -13.226 1.00 91.94 401 LEU A CA 1
ATOM 3090 C C . LEU A 1 401 ? -6.453 6.410 -13.608 1.00 91.94 401 LEU A C 1
ATOM 3092 O O . LEU A 1 401 ? -7.417 6.871 -12.995 1.00 91.94 401 LEU A O 1
ATOM 3096 N N . CYS A 1 402 ? -5.882 7.064 -14.617 1.00 89.88 402 CYS A N 1
ATOM 3097 C CA . CYS A 1 402 ? -6.114 8.485 -14.877 1.00 89.88 402 CYS A CA 1
ATOM 3098 C C . CYS A 1 402 ? -6.768 8.764 -16.235 1.00 89.88 402 CYS A C 1
ATOM 3100 O O . CYS A 1 402 ? -7.310 9.850 -16.421 1.00 89.88 402 CYS A O 1
ATOM 3102 N N . ARG A 1 403 ? -6.712 7.828 -17.193 1.00 85.00 403 ARG A N 1
ATOM 3103 C CA . ARG A 1 403 ? -7.190 8.048 -18.575 1.00 85.00 403 ARG A CA 1
ATOM 3104 C C . ARG A 1 403 ? -8.257 7.053 -19.032 1.00 85.00 403 ARG A C 1
ATOM 3106 O O . ARG A 1 403 ? -8.556 6.975 -20.221 1.00 85.00 403 ARG A O 1
ATOM 3113 N N . GLN A 1 404 ? -8.851 6.296 -18.111 1.00 83.06 404 GLN A N 1
ATOM 3114 C CA . GLN A 1 404 ? -9.912 5.361 -18.471 1.00 83.06 404 GLN A CA 1
ATOM 3115 C C . GLN A 1 404 ? -11.175 6.084 -18.966 1.00 83.06 404 GLN A C 1
ATOM 3117 O O . GLN A 1 404 ? -11.609 7.081 -18.385 1.00 83.06 404 GLN A O 1
ATOM 3122 N N . ASN A 1 405 ? -11.813 5.518 -19.992 1.00 83.25 405 ASN A N 1
ATOM 3123 C CA . ASN A 1 405 ? -13.168 5.870 -20.403 1.00 83.25 405 ASN A CA 1
ATOM 3124 C C . ASN A 1 405 ? -14.032 4.591 -20.456 1.00 83.25 405 ASN A C 1
ATOM 3126 O O . ASN A 1 405 ? -13.713 3.708 -21.254 1.00 83.25 405 ASN A O 1
ATOM 3130 N N . PRO A 1 406 ? -15.076 4.448 -19.613 1.00 87.94 406 PRO A N 1
ATOM 3131 C CA . PRO A 1 406 ? -15.488 5.370 -18.548 1.00 87.94 406 PRO A CA 1
ATOM 3132 C C . PRO A 1 406 ? -14.455 5.473 -17.411 1.00 87.94 406 PRO A C 1
ATOM 3134 O O . PRO A 1 406 ? -13.611 4.598 -17.234 1.00 87.94 406 PRO A O 1
ATOM 3137 N N . ASP A 1 407 ? -14.527 6.554 -16.630 1.00 90.94 407 ASP A N 1
ATOM 3138 C CA . ASP A 1 407 ? -13.626 6.810 -15.497 1.00 90.94 407 ASP A CA 1
ATOM 3139 C C . ASP A 1 407 ? -14.046 6.001 -14.257 1.00 90.94 407 ASP A C 1
ATOM 3141 O O . ASP A 1 407 ? -14.729 6.497 -13.354 1.00 90.94 407 ASP A O 1
ATOM 3145 N N . LEU A 1 408 ? -13.669 4.722 -14.253 1.00 93.19 408 LEU A N 1
ATOM 3146 C CA . LEU A 1 408 ? -14.026 3.767 -13.202 1.00 93.19 408 LEU A CA 1
ATOM 3147 C C . LEU A 1 408 ? -13.309 4.052 -11.880 1.00 93.19 408 LEU A C 1
ATOM 3149 O O . LEU A 1 408 ? -13.893 3.839 -10.821 1.00 93.19 408 LEU A O 1
ATOM 3153 N N . PHE A 1 409 ? -12.085 4.586 -11.925 1.00 93.88 409 PHE A N 1
ATOM 3154 C CA . PHE A 1 409 ? -11.324 4.924 -10.721 1.00 93.88 409 PHE A CA 1
ATOM 3155 C C . PHE A 1 409 ? -12.019 6.030 -9.921 1.00 93.88 409 PHE A C 1
ATOM 3157 O O . PHE A 1 409 ? -12.276 5.871 -8.728 1.00 93.88 409 PHE A O 1
ATOM 3164 N N . THR A 1 410 ? -12.420 7.121 -10.580 1.00 94.12 410 THR A N 1
ATOM 3165 C CA . THR A 1 410 ? -13.175 8.193 -9.917 1.00 94.12 410 THR A CA 1
ATOM 3166 C C . THR A 1 410 ? -14.518 7.701 -9.391 1.00 94.12 410 THR A C 1
ATOM 3168 O O . THR A 1 410 ? -14.942 8.123 -8.316 1.00 94.12 410 THR A O 1
ATOM 3171 N N . GLN A 1 411 ? -15.208 6.824 -10.127 1.00 94.50 411 GLN A N 1
ATOM 3172 C CA . GLN A 1 411 ? -16.465 6.237 -9.658 1.00 94.50 411 GLN A CA 1
ATOM 3173 C C . GLN A 1 411 ? -16.260 5.362 -8.417 1.00 94.50 411 GLN A C 1
ATOM 3175 O O . GLN A 1 411 ? -17.005 5.518 -7.458 1.00 94.50 411 GLN A O 1
ATOM 3180 N N . ALA A 1 412 ? -15.218 4.528 -8.388 1.00 95.81 412 ALA A N 1
ATOM 3181 C CA . ALA A 1 412 ? -14.888 3.711 -7.224 1.00 95.81 412 ALA A CA 1
ATOM 3182 C C . ALA A 1 412 ? -14.610 4.577 -5.981 1.00 95.81 412 ALA A C 1
ATOM 3184 O O . ALA A 1 412 ? -15.134 4.300 -4.904 1.00 95.81 412 ALA A O 1
ATOM 3185 N N . VAL A 1 413 ? -13.860 5.679 -6.126 1.00 95.69 413 VAL A N 1
ATOM 3186 C CA . VAL A 1 413 ? -13.637 6.623 -5.014 1.00 95.69 413 VAL A CA 1
ATOM 3187 C C . VAL A 1 413 ? -14.950 7.277 -4.569 1.00 95.69 413 VAL A C 1
ATOM 3189 O O . VAL A 1 413 ? -15.161 7.462 -3.373 1.00 95.69 413 VAL A O 1
ATOM 3192 N N . LYS A 1 414 ? -15.861 7.605 -5.497 1.00 96.06 414 LYS A N 1
ATOM 3193 C CA . LYS A 1 414 ? -17.186 8.145 -5.149 1.00 96.06 414 LYS A CA 1
ATOM 3194 C C . LYS A 1 414 ? -18.021 7.161 -4.345 1.00 96.06 414 LYS A C 1
ATOM 3196 O O . LYS A 1 414 ? -18.609 7.580 -3.351 1.00 96.06 414 LYS A O 1
ATOM 3201 N N . ASP A 1 415 ? -18.058 5.895 -4.743 1.00 96.88 415 ASP A N 1
ATOM 3202 C CA . ASP A 1 415 ? -18.790 4.871 -3.997 1.00 96.88 415 ASP A CA 1
ATOM 3203 C C . ASP A 1 415 ? -18.214 4.699 -2.595 1.00 96.88 415 ASP A C 1
ATOM 3205 O O . ASP A 1 415 ? -18.976 4.677 -1.636 1.00 96.88 415 ASP A O 1
ATOM 3209 N N . ALA A 1 416 ? -16.882 4.664 -2.469 1.00 95.88 416 ALA A N 1
ATOM 3210 C CA . ALA A 1 416 ? -16.214 4.580 -1.176 1.00 95.88 416 ALA A CA 1
ATOM 3211 C C . ALA A 1 416 ? -16.540 5.786 -0.287 1.00 95.88 416 ALA A C 1
ATOM 3213 O O . ALA A 1 416 ? -16.924 5.627 0.864 1.00 95.88 416 ALA A O 1
ATOM 3214 N N . VAL A 1 417 ? -16.468 7.015 -0.802 1.00 95.75 417 VAL A N 1
ATOM 3215 C CA . VAL A 1 417 ? -16.847 8.187 0.005 1.00 95.75 417 VAL A CA 1
ATOM 3216 C C . VAL A 1 417 ? -18.331 8.149 0.387 1.00 95.75 417 VAL A C 1
ATOM 3218 O O . VAL A 1 417 ? -18.681 8.529 1.501 1.00 95.75 417 VAL A O 1
ATOM 3221 N N . THR A 1 418 ? -19.195 7.671 -0.509 1.00 96.25 418 THR A N 1
ATOM 3222 C CA . THR A 1 418 ? -20.640 7.569 -0.264 1.00 96.25 418 THR A CA 1
ATOM 3223 C C . THR A 1 418 ? -20.959 6.510 0.792 1.00 96.25 418 THR A C 1
ATOM 3225 O O . THR A 1 418 ? -21.773 6.765 1.674 1.00 96.25 418 THR A O 1
ATOM 3228 N N . SER A 1 419 ? -20.298 5.349 0.769 1.00 97.12 419 SER A N 1
ATOM 3229 C CA . SER A 1 419 ? -20.525 4.296 1.767 1.00 97.12 419 SER A CA 1
ATOM 3230 C C . SER A 1 419 ? -20.061 4.717 3.166 1.00 97.12 419 SER A C 1
ATOM 3232 O O . SER A 1 419 ? -20.686 4.365 4.165 1.00 97.12 419 SER A O 1
ATOM 3234 N N . PHE A 1 420 ? -19.020 5.551 3.246 1.00 96.25 420 PHE A N 1
ATOM 3235 C CA . PHE A 1 420 ? -18.543 6.144 4.497 1.00 96.25 420 PHE A CA 1
ATOM 3236 C C . PHE A 1 420 ? -19.249 7.457 4.879 1.00 96.25 420 PHE A C 1
ATOM 3238 O O . PHE A 1 420 ? -19.003 7.974 5.971 1.00 96.25 420 PHE A O 1
ATOM 3245 N N . GLU A 1 421 ? -20.140 8.007 4.044 1.00 95.88 421 GLU A N 1
ATOM 3246 C CA . GLU A 1 421 ? -20.781 9.310 4.280 1.00 95.88 421 GLU A CA 1
ATOM 3247 C C . GLU A 1 421 ? -21.450 9.427 5.662 1.00 95.88 421 GLU A C 1
ATOM 3249 O O . GLU A 1 421 ? -21.208 10.437 6.334 1.00 95.88 421 GLU A O 1
ATOM 3254 N N . PRO A 1 422 ? -22.265 8.457 6.133 1.00 95.38 422 PRO A N 1
ATOM 3255 C CA . PRO A 1 422 ? -22.918 8.571 7.437 1.00 95.38 422 PRO A CA 1
ATOM 3256 C C . PRO A 1 422 ? -21.909 8.724 8.581 1.00 95.38 422 PRO A C 1
ATOM 3258 O O . PRO A 1 422 ? -22.103 9.543 9.478 1.00 95.38 422 PRO A O 1
ATOM 3261 N N . MET A 1 423 ? -20.798 7.989 8.503 1.00 95.69 423 MET A N 1
ATOM 3262 C CA . MET A 1 423 ? -19.719 8.032 9.484 1.00 95.69 423 MET A CA 1
ATOM 3263 C C . MET A 1 423 ? -18.948 9.350 9.400 1.00 95.69 423 MET A C 1
ATOM 3265 O O . MET A 1 423 ? -18.778 10.022 10.412 1.00 95.69 423 MET A O 1
ATOM 3269 N N . ILE A 1 424 ? -18.549 9.771 8.195 1.00 95.94 424 ILE A N 1
ATOM 3270 C CA . ILE A 1 424 ? -17.860 11.052 7.970 1.00 95.94 424 ILE A CA 1
ATOM 3271 C C . ILE A 1 424 ? -18.693 12.208 8.529 1.00 95.94 424 ILE A C 1
ATOM 3273 O O . ILE A 1 424 ? -18.156 13.103 9.178 1.00 95.94 424 ILE A O 1
ATOM 3277 N N . ARG A 1 425 ? -20.009 12.181 8.299 1.00 95.88 425 ARG A N 1
ATOM 3278 C CA . ARG A 1 425 ? -20.951 13.185 8.793 1.00 95.88 425 ARG A CA 1
ATOM 3279 C C . ARG A 1 425 ? -21.004 13.220 10.317 1.00 95.88 425 ARG A C 1
ATOM 3281 O O . ARG A 1 425 ? -20.919 14.309 10.875 1.00 95.88 425 ARG A O 1
ATOM 3288 N N . ALA A 1 426 ? -21.161 12.068 10.964 1.00 95.50 426 ALA A N 1
ATOM 3289 C CA . ALA A 1 426 ? -21.234 11.980 12.419 1.00 95.50 426 ALA A CA 1
ATOM 3290 C C . ALA A 1 426 ? -19.928 12.457 13.079 1.00 95.50 426 ALA A C 1
ATOM 3292 O O . ALA A 1 426 ? -19.970 13.294 13.978 1.00 95.50 426 ALA A O 1
ATOM 3293 N N . ILE A 1 427 ? -18.770 12.047 12.545 1.00 96.44 427 ILE A N 1
ATOM 3294 C CA . ILE A 1 427 ? -17.463 12.499 13.042 1.00 96.44 427 ILE A CA 1
ATOM 3295 C C . ILE A 1 427 ? -17.296 14.004 12.846 1.00 96.44 427 ILE A C 1
ATOM 3297 O O . ILE A 1 427 ? -16.962 14.708 13.788 1.00 96.44 427 ILE A O 1
ATOM 3301 N N . HIS A 1 428 ? -17.537 14.520 11.638 1.00 96.00 428 HIS A N 1
ATOM 3302 C CA . HIS A 1 428 ? -17.310 15.934 11.316 1.00 96.00 428 HIS A CA 1
ATOM 3303 C C . HIS A 1 428 ? -18.157 16.897 12.162 1.00 96.00 428 HIS A C 1
ATOM 3305 O O . HIS A 1 428 ? -17.737 18.024 12.411 1.00 96.00 428 HIS A O 1
ATOM 3311 N N . GLN A 1 429 ? -19.331 16.458 12.625 1.00 95.12 429 GLN A N 1
ATOM 3312 C CA . GLN A 1 429 ? -20.195 17.262 13.492 1.00 95.12 429 GLN A CA 1
ATOM 3313 C C . GLN A 1 429 ? -19.637 17.455 14.904 1.00 95.12 429 GLN A C 1
ATOM 3315 O O . GLN A 1 429 ? -19.958 18.463 15.531 1.00 95.12 429 GLN A O 1
ATOM 3320 N N . GLN A 1 430 ? -18.843 16.506 15.397 1.00 95.44 430 GLN A N 1
ATOM 3321 C CA . GLN A 1 430 ? -18.380 16.488 16.786 1.00 95.44 430 GLN A CA 1
ATOM 3322 C C . GLN A 1 430 ? -16.877 16.764 16.897 1.00 95.44 430 GLN A C 1
ATOM 3324 O O . GLN A 1 430 ? -16.439 17.509 17.768 1.00 95.44 430 GLN A O 1
ATOM 3329 N N . VAL A 1 431 ? -16.095 16.223 15.963 1.00 95.75 431 VAL A N 1
ATOM 3330 C CA . VAL A 1 431 ? -14.633 16.194 15.987 1.00 95.75 431 VAL A CA 1
ATOM 3331 C C . VAL A 1 431 ? -14.048 17.181 14.977 1.00 95.75 431 VAL A C 1
ATOM 3333 O O . VAL A 1 431 ? -14.416 17.192 13.798 1.00 95.75 431 VAL A O 1
ATOM 3336 N N . ASP A 1 432 ? -13.052 17.968 15.401 1.00 94.81 432 ASP A N 1
ATOM 3337 C CA . ASP A 1 432 ? -12.312 18.848 14.492 1.00 94.81 432 ASP A CA 1
ATOM 3338 C C . ASP A 1 432 ? -11.319 18.055 13.628 1.00 94.81 432 ASP A C 1
ATOM 3340 O O . ASP A 1 432 ? -10.135 17.911 13.934 1.00 94.81 432 ASP A O 1
ATOM 3344 N N . LEU A 1 433 ? -11.793 17.583 12.474 1.00 95.81 433 LEU A N 1
ATOM 3345 C CA . LEU A 1 433 ? -10.979 16.852 11.499 1.00 95.81 433 LEU A CA 1
ATOM 3346 C C . LEU A 1 433 ? -9.742 17.630 11.006 1.00 95.81 433 LEU A C 1
ATOM 3348 O O . LEU A 1 433 ? -8.808 17.024 10.481 1.00 95.81 433 LEU A O 1
ATOM 3352 N N . ARG A 1 434 ? -9.692 18.962 11.152 1.00 96.06 434 ARG A N 1
ATOM 3353 C CA . ARG A 1 434 ? -8.538 19.768 10.710 1.00 96.06 434 ARG A CA 1
ATOM 3354 C C . ARG A 1 434 ? -7.312 19.542 11.584 1.00 96.06 434 ARG A C 1
ATOM 3356 O O . ARG A 1 434 ? -6.193 19.597 11.066 1.00 96.06 434 ARG A O 1
ATOM 3363 N N . GLU A 1 435 ? -7.522 19.311 12.878 1.00 95.69 435 GLU A N 1
ATOM 3364 C CA . GLU A 1 435 ? -6.462 18.959 13.822 1.00 95.69 435 GLU A CA 1
ATOM 3365 C C . GLU A 1 435 ? -5.792 17.659 13.368 1.00 95.69 435 GLU A C 1
ATOM 3367 O O . GLU A 1 435 ? -4.583 17.630 13.151 1.00 95.69 435 GLU A O 1
ATOM 3372 N N . HIS A 1 436 ? -6.598 16.634 13.081 1.00 95.88 436 HIS A N 1
ATOM 3373 C CA . HIS A 1 436 ? -6.123 15.312 12.661 1.00 95.88 436 HIS A CA 1
ATOM 3374 C C . HIS A 1 436 ? -5.459 15.316 11.283 1.00 95.88 436 HIS A C 1
ATOM 3376 O O . HIS A 1 436 ? -4.436 14.662 11.093 1.00 95.88 436 HIS A O 1
ATOM 3382 N N . VAL A 1 437 ? -5.958 16.111 10.329 1.00 96.88 437 VAL A N 1
ATOM 3383 C CA . VAL A 1 437 ? -5.266 16.309 9.040 1.00 96.88 437 VAL A CA 1
ATOM 3384 C C . VAL A 1 437 ? -3.915 17.004 9.233 1.00 96.88 437 VAL A C 1
ATOM 3386 O O . VAL A 1 437 ? -2.945 16.628 8.579 1.00 96.88 437 VAL A O 1
ATOM 3389 N N . SER A 1 438 ? -3.825 17.989 10.133 1.00 97.31 438 SER A N 1
ATOM 3390 C CA . SER A 1 438 ? -2.556 18.675 10.428 1.00 97.31 438 SER A CA 1
ATOM 3391 C C . SER A 1 438 ? -1.567 17.751 11.145 1.00 97.31 438 SER A C 1
ATOM 3393 O O . SER A 1 438 ? -0.378 17.766 10.839 1.00 97.31 438 SER A O 1
ATOM 3395 N N . ALA A 1 439 ? -2.060 16.914 12.058 1.00 96.94 439 ALA A N 1
ATOM 3396 C CA . ALA A 1 439 ? -1.273 15.887 12.725 1.00 96.94 439 ALA A CA 1
ATOM 3397 C C . ALA A 1 439 ? -0.725 14.853 11.728 1.00 96.94 439 ALA A C 1
ATOM 3399 O O . ALA A 1 439 ? 0.459 14.531 11.773 1.00 96.94 439 ALA A O 1
ATOM 3400 N N . ALA A 1 440 ? -1.548 14.382 10.785 1.00 96.62 440 ALA A N 1
ATOM 3401 C CA . ALA A 1 440 ? -1.115 13.462 9.735 1.00 96.62 440 ALA A CA 1
ATOM 3402 C C . ALA A 1 440 ? -0.080 14.096 8.785 1.00 96.62 440 ALA A C 1
ATOM 3404 O O . ALA A 1 440 ? 0.913 13.456 8.443 1.00 96.62 440 ALA A O 1
ATOM 3405 N N . GLU A 1 441 ? -0.277 15.362 8.394 1.00 97.25 441 GLU A N 1
ATOM 3406 C CA . GLU A 1 441 ? 0.691 16.146 7.610 1.00 97.25 441 GLU A CA 1
ATOM 3407 C C . GLU A 1 441 ? 2.052 16.239 8.327 1.00 97.25 441 GLU A C 1
ATOM 3409 O O . GLU A 1 441 ? 3.101 16.015 7.712 1.00 97.25 441 GLU A O 1
ATOM 3414 N N . GLY A 1 442 ? 2.037 16.516 9.636 1.00 97.12 442 GLY A N 1
ATOM 3415 C CA . GLY A 1 442 ? 3.230 16.544 10.485 1.00 97.12 442 GLY A CA 1
ATOM 3416 C C . GLY A 1 442 ? 3.910 15.179 10.592 1.00 97.12 442 GLY A C 1
ATOM 3417 O O . GLY A 1 442 ? 5.102 15.071 10.319 1.00 97.12 442 GLY A O 1
ATOM 3418 N N . LEU A 1 443 ? 3.146 14.120 10.876 1.00 97.25 443 LEU A N 1
ATOM 3419 C CA . LEU A 1 443 ? 3.660 12.753 10.995 1.00 97.25 443 LEU A CA 1
ATOM 3420 C C . LEU A 1 443 ? 4.352 12.272 9.713 1.00 97.25 443 LEU A C 1
ATOM 3422 O O . LEU A 1 443 ? 5.430 11.684 9.781 1.00 97.25 443 LEU A O 1
ATOM 3426 N N . ILE A 1 444 ? 3.762 12.527 8.540 1.00 96.88 444 ILE A N 1
ATOM 3427 C CA . ILE A 1 444 ? 4.382 12.171 7.253 1.00 96.88 444 ILE A CA 1
ATO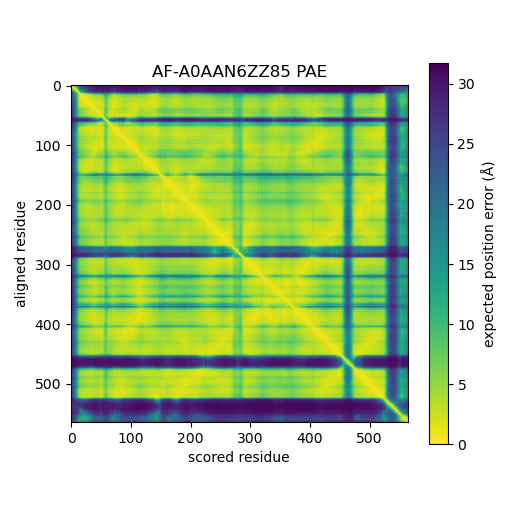M 3428 C C . ILE A 1 444 ? 5.671 12.977 7.043 1.00 96.88 444 ILE A C 1
ATOM 3430 O O . ILE A 1 444 ? 6.668 12.431 6.570 1.00 96.88 444 ILE A O 1
ATOM 3434 N N . SER A 1 445 ? 5.684 14.256 7.431 1.00 97.12 445 SER A N 1
ATOM 3435 C CA . SER A 1 445 ? 6.877 15.109 7.339 1.00 97.12 445 SER A CA 1
ATOM 3436 C C . SER A 1 445 ? 8.015 14.600 8.233 1.00 97.12 445 SER A C 1
ATOM 3438 O O . SER A 1 445 ? 9.157 14.500 7.777 1.00 97.12 445 SER A O 1
ATOM 3440 N N . ASP A 1 446 ? 7.702 14.212 9.470 1.00 96.44 446 ASP A N 1
ATOM 3441 C CA . ASP A 1 446 ? 8.655 13.624 10.413 1.00 96.44 446 ASP A CA 1
ATOM 3442 C C . ASP A 1 446 ? 9.164 12.270 9.917 1.00 96.44 446 ASP A C 1
ATOM 3444 O O . ASP A 1 446 ? 10.368 12.016 9.943 1.00 96.44 446 ASP A O 1
ATOM 3448 N N . PHE A 1 447 ? 8.274 11.424 9.391 1.00 96.88 447 PHE A N 1
ATOM 3449 C CA . PHE A 1 447 ? 8.642 10.148 8.784 1.00 96.88 447 PHE A CA 1
ATOM 3450 C C . PHE A 1 447 ? 9.617 10.334 7.616 1.00 96.88 447 PHE A C 1
ATOM 3452 O O . PHE A 1 447 ? 10.662 9.679 7.574 1.00 96.88 447 PHE A O 1
ATOM 3459 N N . ILE A 1 448 ? 9.323 11.261 6.695 1.00 95.88 448 ILE A N 1
ATOM 3460 C CA . ILE A 1 448 ? 10.212 11.569 5.569 1.00 95.88 448 ILE A CA 1
ATOM 3461 C C . ILE A 1 448 ? 11.564 12.073 6.083 1.00 95.88 448 ILE A C 1
ATOM 3463 O O . ILE A 1 448 ? 12.606 11.671 5.567 1.00 95.88 448 ILE A O 1
ATOM 3467 N N . SER A 1 449 ? 11.562 12.936 7.101 1.00 94.25 449 SER A N 1
ATOM 3468 C CA . SER A 1 449 ? 12.782 13.483 7.697 1.00 94.25 449 SER A CA 1
ATOM 3469 C C . SER A 1 449 ? 13.650 12.403 8.349 1.00 94.25 449 SER A C 1
ATOM 3471 O O . SER A 1 449 ? 14.849 12.332 8.079 1.00 94.25 449 SER A O 1
ATOM 3473 N N . VAL A 1 450 ? 13.049 11.524 9.155 1.00 94.38 450 VAL A N 1
ATOM 3474 C CA . VAL A 1 450 ? 13.734 10.414 9.835 1.00 94.38 450 VAL A CA 1
ATOM 3475 C C . VAL A 1 450 ? 14.299 9.405 8.841 1.00 94.38 450 VAL A C 1
ATOM 3477 O O . VAL A 1 450 ? 15.386 8.880 9.065 1.00 94.38 450 VAL A O 1
ATOM 3480 N N . SER A 1 451 ? 13.599 9.175 7.731 1.00 93.88 451 SER A N 1
ATOM 3481 C CA . SER A 1 451 ? 14.013 8.227 6.693 1.00 93.88 451 SER A CA 1
ATOM 3482 C C . SER A 1 451 ? 15.180 8.734 5.831 1.00 93.88 451 SER A C 1
ATOM 3484 O O . SER A 1 451 ? 15.786 7.956 5.095 1.00 93.88 451 SER A O 1
ATOM 3486 N N . LYS A 1 452 ? 15.528 10.027 5.903 1.00 90.50 452 LYS A N 1
ATOM 3487 C CA . LYS A 1 452 ? 16.696 10.594 5.209 1.00 90.50 452 LYS A CA 1
ATOM 3488 C C . LYS A 1 452 ? 17.974 10.320 6.007 1.00 90.50 452 LYS A C 1
ATOM 3490 O O . LYS A 1 452 ? 17.998 10.427 7.230 1.00 90.50 452 LYS A O 1
ATOM 3495 N N . ALA A 1 453 ? 19.069 10.012 5.310 1.00 78.50 453 ALA A N 1
ATOM 3496 C CA . ALA A 1 453 ? 20.371 9.819 5.948 1.00 78.50 453 ALA A CA 1
ATOM 3497 C C . ALA A 1 453 ? 20.813 11.110 6.668 1.00 78.50 453 ALA A C 1
ATOM 3499 O O . ALA A 1 453 ? 20.860 12.187 6.064 1.00 78.50 453 ALA A O 1
ATOM 3500 N N . LYS A 1 454 ? 21.115 11.015 7.969 1.00 73.31 454 LYS A N 1
ATOM 3501 C CA . LYS A 1 454 ? 21.488 12.172 8.794 1.00 73.31 454 LYS A CA 1
ATOM 3502 C C . LYS A 1 454 ? 22.995 12.403 8.699 1.00 73.31 454 LYS A C 1
ATOM 3504 O O . LYS A 1 454 ? 23.785 11.467 8.821 1.00 73.31 454 LYS A O 1
ATOM 3509 N N . LYS A 1 455 ? 23.415 13.661 8.531 1.00 56.16 455 LYS A N 1
ATOM 3510 C CA . LYS A 1 455 ? 24.821 14.044 8.744 1.00 56.16 455 LYS A CA 1
ATOM 3511 C C . LYS A 1 455 ? 25.118 13.920 10.238 1.00 56.16 455 LYS A C 1
ATOM 3513 O O . LYS A 1 455 ? 24.342 14.439 11.036 1.00 56.16 455 LYS A O 1
ATOM 3518 N N . SER A 1 456 ? 26.195 13.229 10.615 1.00 46.66 456 SER A N 1
ATOM 3519 C CA . SER A 1 456 ? 26.602 13.119 12.018 1.00 46.66 456 SER A CA 1
ATOM 3520 C C . SER A 1 456 ? 26.853 14.509 12.608 1.00 46.66 456 SER A C 1
ATOM 3522 O O . SER A 1 456 ? 27.828 15.179 12.269 1.00 46.66 456 SER A O 1
ATOM 3524 N N . THR A 1 457 ? 25.962 14.963 13.486 1.00 44.16 457 THR A N 1
ATOM 3525 C CA . THR A 1 457 ? 26.239 16.075 14.390 1.00 44.16 457 THR A CA 1
ATOM 3526 C C . THR A 1 457 ? 26.889 15.473 15.629 1.00 44.16 457 THR A C 1
ATOM 3528 O O . THR A 1 457 ? 26.200 14.985 16.523 1.00 44.16 457 THR A O 1
ATOM 3531 N N . SER A 1 458 ? 28.222 15.477 15.684 1.00 45.69 458 SER A N 1
ATOM 3532 C CA . SER A 1 458 ? 28.958 15.168 16.915 1.00 45.69 458 SER A CA 1
ATOM 3533 C C . SER A 1 458 ? 28.446 16.059 18.051 1.00 45.69 458 SER A C 1
ATOM 3535 O O . SER A 1 458 ? 28.660 17.271 18.048 1.00 45.69 458 SER A O 1
ATOM 3537 N N . GLY A 1 459 ? 27.744 15.459 19.016 1.00 37.09 459 GLY A N 1
ATOM 3538 C CA . GLY A 1 459 ? 27.024 16.189 20.056 1.00 37.09 459 GLY A CA 1
ATOM 3539 C C . GLY A 1 459 ? 26.805 15.402 21.351 1.00 37.09 459 GLY A C 1
ATOM 3540 O O . GLY A 1 459 ? 25.662 15.127 21.684 1.00 37.09 459 GLY A O 1
ATOM 3541 N N . ARG A 1 460 ? 27.906 15.195 22.107 1.00 38.03 460 ARG A N 1
ATOM 3542 C CA . ARG A 1 460 ? 28.029 14.896 23.567 1.00 38.03 460 ARG A CA 1
ATOM 3543 C C . ARG A 1 460 ? 27.713 13.440 23.988 1.00 38.03 460 ARG A C 1
ATOM 3545 O O . ARG A 1 460 ? 26.653 12.937 23.670 1.00 38.03 460 ARG A O 1
ATOM 3552 N N . LEU A 1 461 ? 28.556 12.691 24.717 1.00 37.03 461 LEU A N 1
ATOM 3553 C CA . LEU A 1 461 ? 29.539 13.010 25.769 1.00 37.03 461 LEU A CA 1
ATOM 3554 C C . LEU A 1 461 ? 30.812 12.134 25.653 1.00 37.03 461 LEU A C 1
ATOM 3556 O O . LEU A 1 461 ? 30.754 10.937 25.910 1.00 37.03 461 LEU A O 1
ATOM 3560 N N . ALA A 1 462 ? 31.969 12.730 25.364 1.00 33.16 462 ALA A N 1
ATOM 3561 C CA . ALA A 1 462 ? 33.282 12.193 25.742 1.00 33.16 462 ALA A CA 1
ATOM 3562 C C . ALA A 1 462 ? 34.301 13.348 25.762 1.00 33.16 462 ALA A C 1
ATOM 3564 O O . ALA A 1 462 ? 34.322 14.137 24.813 1.00 33.16 462 ALA A O 1
ATOM 3565 N N . PRO A 1 463 ? 35.124 13.511 26.813 1.00 37.91 463 PRO A N 1
ATOM 3566 C CA . PRO A 1 463 ? 36.210 14.475 26.799 1.00 37.91 463 PRO A CA 1
ATOM 3567 C C . PRO A 1 463 ? 37.470 13.805 26.249 1.00 37.91 463 PRO A C 1
ATOM 3569 O O . PRO A 1 463 ? 37.981 12.895 26.893 1.00 37.91 463 PRO A O 1
ATOM 3572 N N . SER A 1 464 ? 37.967 14.245 25.088 1.00 34.19 464 SER A N 1
ATOM 3573 C CA . SER A 1 464 ? 39.386 14.580 24.830 1.00 34.19 464 SER A CA 1
ATOM 3574 C C . SER A 1 464 ? 39.760 14.578 23.334 1.00 34.19 464 SER A C 1
ATOM 3576 O O . SER A 1 464 ? 39.398 13.689 22.576 1.00 34.19 464 SER A O 1
ATOM 3578 N N . GLU A 1 465 ? 40.528 15.616 22.990 1.00 34.19 465 GLU A N 1
ATOM 3579 C CA . GLU A 1 465 ? 41.366 15.870 21.804 1.00 34.19 465 GLU A CA 1
ATOM 3580 C C . GLU A 1 465 ? 40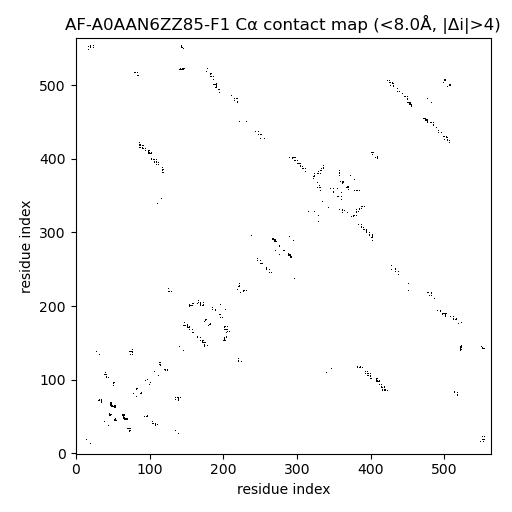.741 16.302 20.452 1.00 34.19 465 GLU A C 1
ATOM 3582 O O . GLU A 1 465 ? 39.853 15.647 19.906 1.00 34.19 465 GLU A O 1
ATOM 3587 N N . PRO A 1 466 ? 41.231 17.418 19.858 1.00 37.66 466 PRO A N 1
ATOM 3588 C CA . PRO A 1 466 ? 40.767 17.916 18.571 1.00 37.66 466 PRO A CA 1
ATOM 3589 C C . PRO A 1 466 ? 41.544 17.251 17.430 1.00 37.66 466 PRO A C 1
ATOM 3591 O O . PRO A 1 466 ? 42.616 17.721 17.048 1.00 37.66 466 PRO A O 1
ATOM 3594 N N . ASN A 1 467 ? 40.993 16.192 16.838 1.00 37.19 467 ASN A N 1
ATOM 3595 C CA . ASN A 1 467 ? 41.544 15.647 15.600 1.00 37.19 467 ASN A CA 1
ATOM 3596 C C . ASN A 1 467 ? 40.899 16.338 14.385 1.00 37.19 467 ASN A C 1
ATOM 3598 O O . ASN A 1 467 ? 39.694 16.245 14.156 1.00 37.19 467 ASN A O 1
ATOM 3602 N N . LYS A 1 468 ? 41.708 17.075 13.614 1.00 43.00 468 LYS A N 1
ATOM 3603 C CA . LYS A 1 468 ? 41.309 17.683 12.336 1.00 43.00 468 LYS A CA 1
ATOM 3604 C C . LYS A 1 468 ? 41.243 16.596 11.260 1.00 43.00 468 LYS A C 1
ATOM 3606 O O . LYS A 1 468 ? 42.257 16.257 10.661 1.00 43.00 468 LYS A O 1
ATOM 3611 N N . GLY A 1 469 ? 40.041 16.097 11.005 1.00 38.31 469 GLY A N 1
ATOM 3612 C CA . GLY A 1 469 ? 39.711 15.215 9.887 1.00 38.31 469 GLY A CA 1
ATOM 3613 C C . GLY A 1 469 ? 38.211 15.283 9.633 1.00 38.31 469 GLY A C 1
ATOM 3614 O O . GLY A 1 469 ? 37.463 14.447 10.121 1.00 38.31 469 GLY A O 1
ATOM 3615 N N . ASP A 1 470 ? 37.764 16.338 8.952 1.00 41.91 470 ASP A N 1
ATOM 3616 C CA . ASP A 1 470 ? 36.346 16.595 8.687 1.00 41.91 470 ASP A CA 1
ATOM 3617 C C . ASP A 1 470 ? 35.856 15.713 7.528 1.00 41.91 470 ASP A C 1
ATOM 3619 O O . ASP A 1 470 ? 35.866 16.098 6.360 1.00 41.91 470 ASP A O 1
ATOM 3623 N N . GLY A 1 471 ? 35.499 14.478 7.866 1.00 43.25 471 GLY A N 1
ATOM 3624 C CA . GLY A 1 471 ? 34.658 13.609 7.057 1.00 43.25 471 GLY A CA 1
ATOM 3625 C C . GLY A 1 471 ? 33.401 13.323 7.861 1.00 43.25 471 GLY A C 1
ATOM 3626 O O . GLY A 1 471 ? 33.389 12.397 8.665 1.00 43.25 471 GLY A O 1
ATOM 3627 N N . SER A 1 472 ? 32.357 14.140 7.704 1.00 49.44 472 SER A N 1
ATOM 3628 C CA . SER A 1 472 ? 31.083 13.909 8.386 1.00 49.44 472 SER A CA 1
ATOM 3629 C C . SER A 1 472 ? 30.488 12.575 7.916 1.00 49.44 472 SER A C 1
ATOM 3631 O O . SER A 1 472 ? 29.868 12.510 6.849 1.00 49.44 472 SER A O 1
ATOM 3633 N N . GLU A 1 473 ? 30.686 11.502 8.681 1.00 56.56 473 GLU A N 1
ATOM 3634 C CA . GLU A 1 473 ? 30.058 10.216 8.391 1.00 56.56 473 GLU A CA 1
ATOM 3635 C C . GLU A 1 473 ? 28.538 10.400 8.419 1.00 56.56 473 GLU A C 1
ATOM 3637 O O . GLU A 1 473 ? 27.948 10.908 9.377 1.00 56.56 473 GLU A O 1
ATOM 3642 N N . THR A 1 474 ? 27.894 10.072 7.302 1.00 69.25 474 THR A N 1
ATOM 3643 C CA . THR A 1 474 ? 26.439 10.144 7.191 1.00 69.25 474 THR A CA 1
ATOM 3644 C C . THR A 1 474 ? 25.896 8.834 7.748 1.00 69.25 474 THR A C 1
ATOM 3646 O O . THR A 1 474 ? 26.175 7.774 7.193 1.00 69.25 474 THR A O 1
ATOM 3649 N N . ARG A 1 475 ? 25.158 8.883 8.861 1.00 84.94 475 ARG A N 1
ATOM 3650 C CA . ARG A 1 475 ? 24.567 7.686 9.472 1.00 84.94 475 ARG A CA 1
ATOM 3651 C C . ARG A 1 475 ? 23.237 7.382 8.785 1.00 84.94 475 ARG A C 1
ATOM 3653 O O . ARG A 1 475 ? 22.349 8.237 8.731 1.00 84.94 475 ARG A O 1
ATOM 3660 N N . ALA A 1 476 ? 23.100 6.157 8.278 1.00 86.94 476 ALA A N 1
ATOM 3661 C CA . ALA A 1 476 ? 21.816 5.644 7.812 1.00 86.94 476 ALA A CA 1
ATOM 3662 C C . ALA A 1 476 ? 20.824 5.542 8.991 1.00 86.94 476 ALA A C 1
ATOM 3664 O O . ALA A 1 476 ? 21.254 5.240 10.112 1.00 86.94 476 ALA A O 1
ATOM 3665 N N . PRO A 1 477 ? 19.521 5.793 8.775 1.00 92.69 477 PRO A N 1
ATOM 3666 C CA . PRO A 1 477 ? 18.521 5.661 9.830 1.00 92.69 477 PRO A CA 1
ATOM 3667 C C . PRO A 1 477 ? 18.503 4.239 10.388 1.00 92.69 477 PRO A C 1
ATOM 3669 O O . PRO A 1 477 ? 18.593 3.275 9.636 1.00 92.69 477 PRO A O 1
ATOM 3672 N N . SER A 1 478 ? 18.378 4.110 11.703 1.00 94.56 478 SER A N 1
ATOM 3673 C CA . SER A 1 478 ? 18.323 2.823 12.400 1.00 94.56 478 SER A CA 1
ATOM 3674 C C . SER A 1 478 ? 16.898 2.471 12.830 1.00 94.56 478 SER A C 1
ATOM 3676 O O . SER A 1 478 ? 16.021 3.332 12.852 1.00 94.56 478 SER A O 1
ATOM 3678 N N . VAL A 1 479 ? 16.656 1.216 13.226 1.00 95.88 479 VAL A N 1
ATOM 3679 C CA . VAL A 1 479 ? 15.360 0.801 13.808 1.00 95.88 479 VAL A CA 1
ATOM 3680 C C . VAL A 1 479 ? 14.992 1.675 15.014 1.00 95.88 479 VAL A C 1
ATOM 3682 O O . VAL A 1 479 ? 13.836 2.060 15.160 1.00 95.88 479 VAL A O 1
ATOM 3685 N N . GLU A 1 480 ? 15.974 2.057 15.837 1.00 95.31 480 GLU A N 1
ATOM 3686 C CA . GLU A 1 480 ? 15.776 2.947 16.987 1.00 95.31 480 GLU A CA 1
ATOM 3687 C C . GLU A 1 480 ? 15.216 4.319 16.581 1.00 95.31 480 GLU A C 1
ATOM 3689 O O . GLU A 1 480 ? 14.315 4.827 17.247 1.00 95.31 480 GLU A O 1
ATOM 3694 N N . ASP A 1 481 ? 15.671 4.894 15.460 1.00 96.44 481 ASP A N 1
ATOM 3695 C CA . ASP A 1 481 ? 15.141 6.168 14.958 1.00 96.44 481 ASP A CA 1
ATOM 3696 C C . ASP A 1 481 ? 13.636 6.063 14.643 1.00 96.44 481 ASP A C 1
ATOM 3698 O O . ASP A 1 481 ? 12.868 6.967 14.979 1.00 96.44 481 ASP A O 1
ATOM 3702 N N . TYR A 1 482 ? 13.195 4.946 14.052 1.00 97.38 482 TYR A N 1
ATOM 3703 C CA . TYR A 1 482 ? 11.775 4.692 13.780 1.00 97.38 482 TYR A CA 1
ATOM 3704 C C . TYR A 1 482 ? 10.978 4.371 15.053 1.00 97.38 482 TYR A C 1
ATOM 3706 O O . TYR A 1 482 ? 9.832 4.802 15.179 1.00 97.38 482 TYR A O 1
ATOM 3714 N N . VAL A 1 483 ? 11.569 3.672 16.029 1.00 97.38 483 VAL A N 1
ATOM 3715 C CA . VAL A 1 483 ? 10.939 3.460 17.346 1.00 97.38 483 VAL A CA 1
ATOM 3716 C C . VAL A 1 483 ? 10.685 4.802 18.032 1.00 97.38 483 VAL A C 1
ATOM 3718 O O . VAL A 1 483 ? 9.588 5.031 18.542 1.00 97.38 483 VAL A O 1
ATOM 3721 N N . LEU A 1 484 ? 11.665 5.710 18.020 1.00 96.94 484 LEU A N 1
ATOM 3722 C CA . LEU A 1 484 ? 11.517 7.055 18.578 1.00 96.94 484 LEU A CA 1
ATOM 3723 C C . LEU A 1 484 ? 10.460 7.868 17.823 1.00 96.94 484 LEU A C 1
ATOM 3725 O O . LEU A 1 484 ? 9.625 8.501 18.465 1.00 96.94 484 LEU A O 1
ATOM 3729 N N . LEU A 1 485 ? 10.439 7.807 16.486 1.00 97.25 485 LEU A N 1
ATOM 3730 C CA . LEU A 1 485 ? 9.404 8.444 15.665 1.00 97.25 485 LEU A CA 1
ATOM 3731 C C . LEU A 1 485 ? 7.996 8.008 16.099 1.00 97.25 485 LEU A C 1
ATOM 3733 O O . LEU A 1 485 ? 7.144 8.858 16.362 1.00 97.25 485 LEU A O 1
ATOM 3737 N N . LEU A 1 486 ? 7.759 6.698 16.201 1.00 97.56 486 LEU A N 1
ATOM 3738 C CA . LEU A 1 486 ? 6.458 6.143 16.575 1.00 97.56 486 LEU A CA 1
ATOM 3739 C C . LEU A 1 486 ? 6.099 6.458 18.031 1.00 97.56 486 LEU A C 1
ATOM 3741 O O . LEU A 1 486 ? 4.966 6.842 18.309 1.00 97.56 486 LEU A O 1
ATOM 3745 N N . ARG A 1 487 ? 7.055 6.373 18.966 1.00 95.75 487 ARG A N 1
ATOM 3746 C CA . ARG A 1 487 ? 6.825 6.727 20.377 1.00 95.75 487 ARG A CA 1
ATOM 3747 C C . ARG A 1 487 ? 6.468 8.196 20.562 1.00 95.75 487 ARG A C 1
ATOM 3749 O O . ARG A 1 487 ? 5.547 8.494 21.318 1.00 95.75 487 ARG A O 1
ATOM 3756 N N . ASN A 1 488 ? 7.150 9.094 19.856 1.00 95.75 488 ASN A N 1
ATOM 3757 C CA . ASN A 1 488 ? 6.889 10.531 19.931 1.00 95.75 488 ASN A CA 1
ATOM 3758 C C . ASN A 1 488 ? 5.520 10.899 19.343 1.00 95.75 488 ASN A C 1
ATOM 3760 O O . ASN A 1 488 ? 4.901 11.858 19.794 1.00 95.75 488 ASN A O 1
ATOM 3764 N N . ASN A 1 489 ? 5.028 10.116 18.379 1.00 96.25 489 ASN A N 1
ATOM 3765 C CA . ASN A 1 489 ? 3.788 10.399 17.659 1.00 96.25 489 ASN A CA 1
ATOM 3766 C C . ASN A 1 489 ? 2.589 9.523 18.063 1.00 96.25 489 ASN A C 1
ATOM 3768 O O . ASN A 1 489 ? 1.479 9.771 17.599 1.00 96.25 489 ASN A O 1
ATOM 3772 N N . ARG A 1 490 ? 2.745 8.525 18.945 1.00 94.69 490 ARG A N 1
ATOM 3773 C CA . ARG A 1 490 ? 1.644 7.613 19.334 1.00 94.69 490 ARG A CA 1
ATOM 3774 C C . ARG A 1 490 ? 0.424 8.328 19.920 1.00 94.69 490 ARG A C 1
ATOM 3776 O O . ARG A 1 490 ? -0.702 7.882 19.723 1.00 94.69 490 ARG A O 1
ATOM 3783 N N . GLN A 1 491 ? 0.639 9.470 20.580 1.00 95.00 491 GLN A N 1
ATOM 3784 C CA . GLN A 1 491 ? -0.448 10.276 21.136 1.00 95.00 491 GLN A CA 1
ATOM 3785 C C . GLN A 1 491 ? -1.374 10.853 20.061 1.00 95.00 491 GLN A C 1
ATOM 3787 O O . GLN A 1 491 ? -2.531 11.121 20.356 1.00 95.00 491 GLN A O 1
ATOM 3792 N N . LEU A 1 492 ? -0.918 10.985 18.808 1.00 96.25 492 LEU A N 1
ATOM 3793 C CA . LEU A 1 492 ? -1.786 11.381 17.697 1.00 96.25 492 LEU A CA 1
ATOM 3794 C C . LEU A 1 492 ? -2.892 10.340 17.471 1.00 96.25 492 LEU A C 1
ATOM 3796 O O . LEU A 1 492 ? -4.061 10.698 17.342 1.00 96.25 492 LEU A O 1
ATOM 3800 N N . LEU A 1 493 ? -2.535 9.049 17.495 1.00 95.50 493 LEU A N 1
ATOM 3801 C CA . LEU A 1 493 ? -3.499 7.954 17.388 1.00 95.50 493 LEU A CA 1
ATOM 3802 C C . LEU A 1 493 ? -4.413 7.903 18.615 1.00 95.50 493 LEU A C 1
ATOM 3804 O O . LEU A 1 493 ? -5.623 7.768 18.462 1.00 95.50 493 LEU A O 1
ATOM 3808 N N . TYR A 1 494 ? -3.861 8.021 19.825 1.00 96.12 494 TYR A N 1
ATOM 3809 C CA . TYR A 1 494 ? -4.677 7.950 21.038 1.00 96.12 494 TYR A CA 1
ATOM 3810 C C . TYR A 1 494 ? -5.651 9.123 21.158 1.00 96.12 494 TYR A C 1
ATOM 3812 O O . TYR A 1 494 ? -6.815 8.897 21.470 1.00 96.12 494 TYR A O 1
ATOM 3820 N N . ASN A 1 495 ? -5.232 10.342 20.810 1.00 96.56 495 ASN A N 1
ATOM 3821 C CA . ASN A 1 495 ? -6.117 11.503 20.748 1.00 96.56 495 ASN A CA 1
ATOM 3822 C C . ASN A 1 495 ? -7.241 11.298 19.719 1.00 96.56 495 ASN A C 1
ATOM 3824 O O . ASN A 1 495 ? -8.403 11.547 20.029 1.00 96.56 495 ASN A O 1
ATOM 3828 N N . TRP A 1 496 ? -6.928 10.784 18.522 1.00 96.62 496 TRP A N 1
ATOM 3829 C CA . TRP A 1 496 ? -7.948 10.437 17.525 1.00 96.62 496 TRP A CA 1
ATOM 3830 C C . TRP A 1 496 ? -8.959 9.418 18.061 1.00 96.62 496 TRP A C 1
ATOM 3832 O O . TRP A 1 496 ? -10.166 9.652 17.998 1.00 96.62 496 TRP A O 1
ATOM 3842 N N . LEU A 1 497 ? -8.476 8.308 18.626 1.00 96.75 497 LEU A N 1
ATOM 3843 C CA . LEU A 1 497 ? -9.335 7.264 19.186 1.00 96.75 497 LEU A CA 1
ATOM 3844 C C . LEU A 1 497 ? -10.168 7.785 20.360 1.00 96.75 497 LEU A C 1
ATOM 3846 O O . LEU A 1 497 ? -11.343 7.440 20.457 1.00 96.75 497 LEU A O 1
ATOM 3850 N N . HIS A 1 498 ? -9.592 8.640 21.208 1.00 97.69 498 HIS A N 1
ATOM 3851 C CA . HIS A 1 498 ? -10.291 9.239 22.335 1.00 97.69 498 HIS A CA 1
ATOM 3852 C C . HIS A 1 498 ? -11.409 10.173 21.885 1.00 97.69 498 HIS A C 1
ATOM 3854 O O . HIS A 1 498 ? -12.549 10.016 22.321 1.00 97.69 498 HIS A O 1
ATOM 3860 N N . GLN A 1 499 ? -11.123 11.110 20.978 1.00 96.62 499 GLN A N 1
ATOM 3861 C CA . GLN A 1 499 ? -12.134 12.026 20.447 1.00 96.62 499 GLN A CA 1
ATOM 3862 C C . GLN A 1 499 ? -13.251 11.261 19.727 1.00 96.62 499 GLN A C 1
ATOM 3864 O O . GLN A 1 499 ? -14.427 11.521 19.971 1.00 96.62 499 GLN A O 1
ATOM 3869 N N . LEU A 1 500 ? -12.901 10.260 18.914 1.00 95.88 500 LEU A N 1
ATOM 3870 C CA . LEU A 1 500 ? -13.880 9.418 18.232 1.00 95.88 500 LEU A CA 1
ATOM 3871 C C . LEU A 1 500 ? -14.764 8.654 19.230 1.00 95.88 500 LEU A C 1
ATOM 3873 O O . LEU A 1 500 ? -15.987 8.690 19.125 1.00 95.88 500 LEU A O 1
ATOM 3877 N N . ALA A 1 501 ? -14.164 7.977 20.211 1.00 96.62 501 ALA A N 1
ATOM 3878 C CA . ALA A 1 501 ? -14.894 7.128 21.148 1.00 96.62 501 ALA A CA 1
ATOM 3879 C C . ALA A 1 501 ? -15.736 7.919 22.161 1.00 96.62 501 ALA A C 1
ATOM 3881 O O . ALA A 1 501 ? -16.833 7.483 22.517 1.00 96.62 501 ALA A O 1
ATOM 3882 N N . SER A 1 502 ? -15.234 9.064 22.629 1.00 97.25 502 SER A N 1
ATOM 3883 C CA . SER A 1 502 ? -15.920 9.904 23.618 1.00 97.25 502 SER A CA 1
ATOM 3884 C C . SER A 1 502 ? -17.029 10.761 23.004 1.00 97.25 502 SER A C 1
ATOM 3886 O O . SER A 1 502 ? -18.044 10.988 23.660 1.00 97.25 502 SER A O 1
ATOM 3888 N N . GLN A 1 503 ? -16.870 11.212 21.754 1.00 97.12 503 GLN A N 1
ATOM 3889 C CA . GLN A 1 503 ? -17.794 12.165 21.126 1.00 97.12 503 GLN A CA 1
ATOM 3890 C C . GLN A 1 503 ? -18.749 11.522 20.111 1.00 97.12 503 GLN A C 1
ATOM 3892 O O . GLN A 1 503 ? -19.805 12.089 19.846 1.00 97.12 503 GLN A O 1
ATOM 3897 N N . CYS A 1 504 ? -18.410 10.350 19.560 1.00 97.06 504 CYS A N 1
ATOM 3898 C CA . CYS A 1 504 ? -19.233 9.623 18.583 1.00 97.06 504 CYS A CA 1
ATOM 3899 C C . CYS A 1 504 ? -19.552 8.196 19.088 1.00 97.06 504 CYS A C 1
ATOM 3901 O O . CYS A 1 504 ? -19.039 7.210 18.537 1.00 97.06 504 CYS A O 1
ATOM 3903 N N . PRO A 1 505 ? -20.358 8.044 20.160 1.00 95.31 505 PRO A N 1
ATOM 3904 C CA . PRO A 1 505 ? -20.615 6.748 20.791 1.00 95.31 505 PRO A CA 1
ATOM 3905 C C . PRO A 1 505 ? -21.249 5.727 19.839 1.00 95.31 505 PRO A C 1
ATOM 3907 O O . PRO A 1 505 ? -20.910 4.550 19.908 1.00 95.31 505 PRO A O 1
ATOM 3910 N N . GLU A 1 506 ? -22.095 6.155 18.903 1.00 95.06 506 GLU A N 1
ATOM 3911 C CA . GLU A 1 506 ? -22.682 5.279 17.888 1.00 95.06 506 GLU A CA 1
ATOM 3912 C C . GLU A 1 506 ? -21.626 4.671 16.956 1.00 95.06 506 GLU A C 1
ATOM 3914 O O . GLU A 1 506 ? -21.695 3.488 16.622 1.00 95.06 506 GLU A O 1
ATOM 3919 N N . ILE A 1 507 ? -20.606 5.446 16.579 1.00 96.06 507 ILE A N 1
ATOM 3920 C CA . ILE A 1 507 ? -19.503 4.964 15.741 1.00 96.06 507 ILE A CA 1
ATOM 3921 C C . ILE A 1 507 ? -18.642 3.996 16.545 1.00 96.06 507 ILE A C 1
ATOM 3923 O O . ILE A 1 507 ? -18.337 2.898 16.076 1.00 96.06 507 ILE A O 1
ATOM 3927 N N . LYS A 1 508 ? -18.297 4.375 17.780 1.00 96.69 508 LYS A N 1
ATOM 3928 C CA . LYS A 1 508 ? -17.578 3.516 18.725 1.00 96.69 508 LYS A CA 1
ATOM 3929 C C . LYS A 1 508 ? -18.267 2.159 18.876 1.00 96.69 508 LYS A C 1
ATOM 3931 O O . LYS A 1 508 ? -17.599 1.132 18.789 1.00 96.69 508 LYS A O 1
ATOM 3936 N N . ASP A 1 509 ? -19.583 2.145 19.069 1.00 97.00 509 ASP A N 1
ATOM 3937 C CA . ASP A 1 509 ? -20.351 0.920 19.283 1.00 97.00 509 ASP A CA 1
ATOM 3938 C C . ASP A 1 509 ? -20.388 0.042 18.024 1.00 97.00 509 ASP A C 1
ATOM 3940 O O . ASP A 1 509 ? -20.208 -1.174 18.124 1.00 97.00 509 ASP A O 1
ATOM 3944 N N . VAL A 1 510 ? -20.521 0.639 16.832 1.00 96.88 510 VAL A N 1
ATOM 3945 C CA . VAL A 1 510 ? -20.447 -0.086 15.550 1.00 96.88 510 VAL A CA 1
ATOM 3946 C C . VAL A 1 510 ? -19.079 -0.748 15.357 1.00 96.88 510 VAL A C 1
ATOM 3948 O O . VAL A 1 510 ? -19.018 -1.929 15.008 1.00 96.88 510 VAL A O 1
ATOM 3951 N N . PHE A 1 511 ? -17.982 -0.030 15.609 1.00 97.31 511 PHE A N 1
ATOM 3952 C CA . PHE A 1 511 ? -16.634 -0.594 15.490 1.00 97.31 511 PHE A CA 1
ATOM 3953 C C . PHE A 1 511 ? -16.323 -1.619 16.582 1.00 97.31 511 PHE A C 1
ATOM 3955 O O . PHE A 1 511 ? -15.676 -2.624 16.297 1.00 97.31 511 PHE A O 1
ATOM 3962 N N . CYS A 1 512 ? -16.808 -1.414 17.808 1.00 97.94 512 CYS A N 1
ATOM 3963 C CA . CYS A 1 512 ? -16.666 -2.378 18.896 1.00 97.94 512 CYS A CA 1
ATOM 3964 C C . CYS A 1 512 ? -17.393 -3.688 18.565 1.00 97.94 512 CYS A C 1
ATOM 3966 O O . CYS A 1 512 ? -16.823 -4.767 18.724 1.00 97.94 512 CYS A O 1
ATOM 3968 N N . ALA A 1 513 ? -18.624 -3.605 18.048 1.00 97.44 513 ALA A N 1
ATOM 3969 C CA . ALA A 1 513 ? -19.382 -4.770 17.600 1.00 97.44 513 ALA A CA 1
ATOM 3970 C C . ALA A 1 513 ? -18.664 -5.501 16.457 1.00 97.44 513 ALA A C 1
ATOM 3972 O O . ALA A 1 513 ? -18.421 -6.703 16.556 1.00 97.44 513 ALA A O 1
ATOM 3973 N N . TRP A 1 514 ? -18.235 -4.766 15.425 1.00 97.44 514 TRP A N 1
ATOM 3974 C CA . TRP A 1 514 ? -17.469 -5.339 14.318 1.00 97.44 514 TRP A CA 1
ATOM 3975 C C . TRP A 1 514 ? -16.185 -6.030 14.793 1.00 97.44 514 TRP A C 1
ATOM 3977 O O . TRP A 1 514 ? -15.924 -7.160 14.386 1.00 97.44 514 TRP A O 1
ATOM 3987 N N . ALA A 1 515 ? -15.405 -5.395 15.672 1.00 97.62 515 ALA A N 1
ATOM 3988 C CA . ALA A 1 515 ? -14.168 -5.969 16.194 1.00 97.62 515 ALA A CA 1
ATOM 3989 C C . ALA A 1 515 ? -14.445 -7.257 16.985 1.00 97.62 515 ALA A C 1
ATOM 3991 O O . ALA A 1 515 ? -13.767 -8.262 16.782 1.00 97.62 515 ALA A O 1
ATOM 3992 N N . LYS A 1 516 ? -15.482 -7.262 17.834 1.00 97.25 516 LYS A N 1
ATOM 3993 C CA . LYS A 1 516 ? -15.904 -8.442 18.605 1.00 97.25 516 LYS A CA 1
ATOM 3994 C C . LYS A 1 516 ? -16.386 -9.597 17.739 1.00 97.25 516 LYS A C 1
ATOM 3996 O O . LYS A 1 516 ? -16.193 -10.749 18.118 1.00 97.25 516 LYS A O 1
ATOM 4001 N N . ASP A 1 517 ? -17.047 -9.314 16.625 1.00 96.06 517 ASP A N 1
ATOM 4002 C CA . ASP A 1 517 ? -17.515 -10.357 15.716 1.00 96.06 517 ASP A CA 1
ATOM 4003 C C . ASP A 1 517 ? -16.385 -10.876 14.832 1.00 96.06 517 ASP A C 1
ATOM 4005 O O . ASP A 1 517 ? -16.217 -12.087 14.705 1.00 96.06 517 ASP A O 1
ATOM 4009 N N . THR A 1 518 ? -15.555 -9.975 14.312 1.00 95.94 518 THR A N 1
ATOM 4010 C CA . THR A 1 518 ? -14.441 -10.310 13.422 1.00 95.94 518 THR A CA 1
ATOM 4011 C C . THR A 1 518 ? -13.342 -11.070 14.153 1.00 95.94 518 THR A C 1
ATOM 4013 O O . THR A 1 518 ? -12.832 -12.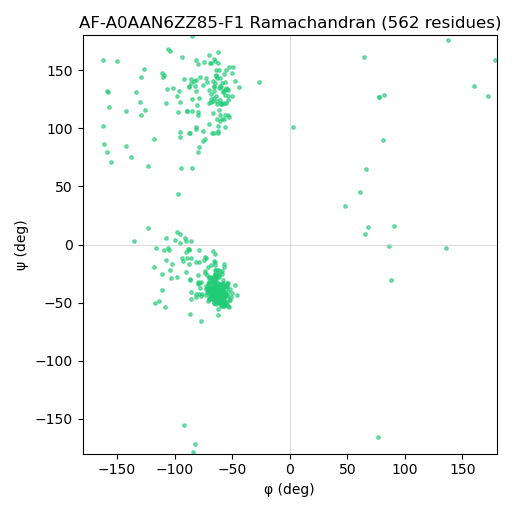040 13.612 1.00 95.94 518 THR A O 1
ATOM 4016 N N . ILE A 1 519 ? -13.001 -10.723 15.402 1.00 95.81 519 ILE A N 1
ATOM 4017 C CA . ILE A 1 519 ? -11.910 -11.400 16.131 1.00 95.81 519 ILE A CA 1
ATOM 4018 C C . ILE A 1 519 ? -12.162 -12.905 16.330 1.00 95.81 519 ILE A C 1
ATOM 4020 O O . ILE A 1 519 ? -11.225 -13.683 16.500 1.00 95.81 519 ILE A O 1
ATOM 4024 N N . LYS A 1 520 ? -13.429 -13.344 16.278 1.00 94.94 520 LYS A N 1
ATOM 4025 C CA . LYS A 1 520 ? -13.817 -14.750 16.457 1.00 94.94 520 LYS A CA 1
ATOM 4026 C C . LYS A 1 520 ? -13.263 -15.658 15.360 1.00 94.94 520 LYS A C 1
ATOM 4028 O O . LYS A 1 520 ? -13.128 -16.849 15.613 1.00 94.94 520 LYS A O 1
ATOM 4033 N N . VAL A 1 521 ? -12.914 -15.119 14.187 1.00 94.00 521 VAL A N 1
ATOM 4034 C CA . VAL A 1 521 ? -12.308 -15.892 13.084 1.00 94.00 521 VAL A CA 1
ATOM 4035 C C . VAL A 1 521 ? -10.928 -16.444 13.441 1.00 94.00 521 VAL A C 1
ATOM 4037 O O . VAL A 1 521 ? -10.461 -17.372 12.799 1.00 94.00 521 VAL A O 1
ATOM 4040 N N . PHE A 1 522 ? -10.291 -15.893 14.478 1.00 94.06 522 PHE A N 1
ATOM 4041 C CA . PHE A 1 522 ? -9.023 -16.377 15.011 1.00 94.06 522 PHE A CA 1
ATOM 4042 C C . PHE A 1 522 ? -9.206 -17.406 16.130 1.00 94.06 522 PHE A C 1
ATOM 4044 O O . PHE A 1 522 ? -8.226 -17.781 16.758 1.00 94.06 522 PHE A O 1
ATOM 4051 N N . ARG A 1 523 ? -10.424 -17.858 16.447 1.00 93.31 523 ARG A N 1
ATOM 4052 C CA . ARG A 1 523 ? -10.629 -18.923 17.440 1.00 93.31 523 ARG A CA 1
ATOM 4053 C C . ARG A 1 523 ? -10.440 -20.278 16.786 1.00 93.31 523 ARG A C 1
ATOM 4055 O O . ARG A 1 523 ? -10.941 -20.510 15.689 1.00 93.31 523 ARG A O 1
ATOM 4062 N N . GLN A 1 524 ? -9.805 -21.204 17.494 1.00 87.44 524 GLN A N 1
ATOM 4063 C CA . GLN A 1 524 ? -9.856 -22.601 17.072 1.00 87.44 524 GLN A CA 1
ATOM 4064 C C . GLN A 1 524 ? -11.297 -23.134 17.131 1.00 87.44 524 GLN A C 1
ATOM 4066 O O . GLN A 1 524 ? -12.039 -22.767 18.051 1.00 87.44 524 GLN A O 1
ATOM 4071 N N . PRO A 1 525 ? -11.708 -23.994 16.178 1.00 73.06 525 PRO A N 1
ATOM 4072 C CA . PRO A 1 525 ? -12.982 -24.694 16.262 1.00 73.06 525 PRO A CA 1
ATOM 4073 C C . PRO A 1 525 ? -13.068 -25.436 17.599 1.00 73.06 525 PRO A C 1
ATOM 4075 O O . PRO A 1 525 ? -12.113 -26.102 17.999 1.00 73.06 525 PRO A O 1
ATOM 4078 N N . ASN A 1 526 ? -14.198 -25.328 18.301 1.00 54.81 526 ASN A N 1
ATOM 4079 C CA . ASN A 1 526 ? -14.426 -26.127 19.503 1.00 54.81 526 ASN A CA 1
ATOM 4080 C C . ASN A 1 526 ? -14.440 -27.610 19.100 1.00 54.81 526 ASN A C 1
ATOM 4082 O O . ASN A 1 526 ? -15.445 -28.086 18.573 1.00 54.81 526 ASN A O 1
ATOM 4086 N N . GLN A 1 527 ? -13.353 -28.345 19.344 1.00 38.59 527 GLN A N 1
ATOM 4087 C CA . GLN A 1 527 ? -13.416 -29.803 19.331 1.00 38.59 527 GLN A CA 1
ATOM 4088 C C . GLN A 1 527 ? -14.355 -30.233 20.471 1.00 38.59 527 GLN A C 1
ATOM 4090 O O . GLN A 1 527 ? -14.171 -29.778 21.606 1.00 38.59 527 GLN A O 1
ATOM 4095 N N . PRO A 1 528 ? -15.376 -31.070 20.214 1.00 30.23 528 PRO A N 1
ATOM 4096 C CA . PRO A 1 528 ? -16.088 -31.724 21.298 1.00 30.23 528 PRO A CA 1
ATOM 4097 C C . PRO A 1 528 ? -15.064 -32.538 22.090 1.00 30.23 528 PRO A C 1
ATOM 4099 O O . PRO A 1 528 ? -14.374 -33.396 21.540 1.00 30.23 528 PRO A O 1
ATOM 4102 N N . VAL A 1 529 ? -14.936 -32.230 23.379 1.00 32.56 529 VAL A N 1
ATOM 4103 C CA . VAL A 1 529 ? -14.198 -33.070 24.322 1.00 32.56 529 VAL A CA 1
ATOM 4104 C C . VAL A 1 529 ? -14.792 -34.477 24.195 1.00 32.56 529 VAL A C 1
ATOM 4106 O O . VAL A 1 529 ? -16.013 -34.597 24.325 1.00 32.56 529 VAL A O 1
ATOM 4109 N N . PRO A 1 530 ? -14.003 -35.529 23.908 1.00 29.72 530 PRO A N 1
ATOM 4110 C CA . PRO A 1 530 ? -14.525 -36.885 23.934 1.00 29.72 530 PRO A CA 1
ATOM 4111 C C . PRO A 1 530 ? -15.133 -37.114 25.315 1.00 29.72 530 PRO A C 1
ATOM 4113 O O . PRO A 1 530 ? -14.444 -36.928 26.318 1.00 29.72 530 PRO A O 1
ATOM 4116 N N . GLU A 1 531 ? -16.418 -37.458 25.372 1.00 26.70 531 GLU A N 1
ATOM 4117 C CA . GLU A 1 531 ? -17.075 -37.860 26.610 1.00 26.70 531 GLU A CA 1
ATOM 4118 C C . GLU A 1 531 ? -16.291 -39.037 27.197 1.00 26.70 531 GLU A C 1
ATOM 4120 O O . GLU A 1 531 ? -16.398 -40.178 26.742 1.00 26.70 531 GLU A O 1
ATOM 4125 N N . THR A 1 532 ? -15.457 -38.764 28.199 1.00 27.84 532 THR A N 1
ATOM 4126 C CA . THR A 1 532 ? -14.832 -39.798 29.010 1.00 27.84 532 THR A CA 1
ATOM 4127 C C . THR A 1 532 ? -15.956 -40.476 29.772 1.00 27.84 532 THR A C 1
ATOM 4129 O O . THR A 1 532 ? -16.420 -39.996 30.803 1.00 27.84 532 THR A O 1
ATOM 4132 N N . THR A 1 533 ? -16.431 -41.592 29.225 1.00 29.59 533 THR A N 1
ATOM 4133 C CA . THR A 1 533 ? -17.312 -42.504 29.941 1.00 29.59 533 THR A CA 1
ATOM 4134 C C . THR A 1 533 ? -16.588 -42.926 31.216 1.00 29.59 533 THR A C 1
ATOM 4136 O O . THR A 1 533 ? -15.463 -43.427 31.170 1.00 29.59 533 THR A O 1
ATOM 4139 N N . GLU A 1 534 ? -17.214 -42.661 32.358 1.00 31.98 534 GLU A N 1
ATOM 4140 C CA . GLU A 1 534 ? -16.713 -43.010 33.680 1.00 31.98 534 GLU A CA 1
ATOM 4141 C C . GLU A 1 534 ? -16.379 -44.508 33.759 1.00 31.98 534 GLU A C 1
ATOM 4143 O O . GLU A 1 534 ? -17.258 -45.367 33.757 1.00 31.98 534 GLU A O 1
ATOM 4148 N N . ALA A 1 535 ? -15.091 -44.828 33.877 1.00 31.69 535 ALA A N 1
ATOM 4149 C CA . ALA A 1 535 ? -14.625 -46.128 34.342 1.00 31.69 535 ALA A CA 1
ATOM 4150 C C . ALA A 1 535 ? -13.379 -45.940 35.218 1.00 31.69 535 ALA A C 1
ATOM 4152 O O . ALA A 1 535 ? -12.239 -45.995 34.773 1.00 31.69 535 ALA A O 1
ATOM 4153 N N . ASN A 1 536 ? -13.661 -45.659 36.487 1.00 35.66 536 ASN A N 1
ATOM 4154 C CA . ASN A 1 536 ? -12.889 -45.953 37.693 1.00 35.66 536 ASN A CA 1
ATOM 4155 C C . ASN A 1 536 ? -11.510 -46.634 37.484 1.00 35.66 536 ASN A C 1
ATOM 4157 O O . ASN A 1 536 ? -11.445 -47.855 37.343 1.00 35.66 536 ASN A O 1
ATOM 4161 N N . GLN A 1 537 ? -10.411 -45.867 37.550 1.00 29.12 537 GLN A N 1
ATOM 4162 C CA . GLN A 1 537 ? -9.064 -46.368 37.871 1.00 29.12 537 GLN A CA 1
ATOM 4163 C C . GLN A 1 537 ? -8.151 -45.229 38.378 1.00 29.12 537 GLN A C 1
ATOM 4165 O O . GLN A 1 537 ? -8.111 -44.138 37.817 1.00 29.12 537 GLN A O 1
ATOM 4170 N N . GLN A 1 538 ? -7.462 -45.489 39.494 1.00 26.69 538 GLN A N 1
ATOM 4171 C CA . GLN A 1 538 ? -6.572 -44.571 40.223 1.00 26.69 538 GLN A CA 1
ATOM 4172 C C . GLN A 1 538 ? -5.346 -44.104 39.407 1.00 26.69 538 GLN A C 1
ATOM 4174 O O . GLN A 1 538 ? -4.898 -44.813 38.506 1.00 26.69 538 GLN A O 1
ATOM 4179 N N . PRO A 1 539 ? -4.756 -42.939 39.747 1.00 27.36 539 PRO A N 1
ATOM 4180 C CA . PRO A 1 539 ? -3.777 -42.264 38.902 1.00 27.36 539 PRO A CA 1
ATOM 4181 C C . PRO A 1 539 ? -2.381 -42.892 39.012 1.00 27.36 539 PRO A C 1
ATOM 4183 O O . PRO A 1 539 ? -1.804 -42.985 40.096 1.00 27.36 539 PRO A O 1
ATOM 4186 N N . THR A 1 540 ? -1.802 -43.263 37.871 1.00 25.09 540 THR A N 1
ATOM 4187 C CA . THR A 1 540 ? -0.366 -43.548 37.721 1.00 25.09 540 THR A CA 1
ATOM 4188 C C . THR A 1 540 ? 0.341 -42.289 37.196 1.00 25.09 540 THR A C 1
ATOM 4190 O O . THR A 1 540 ? -0.141 -41.683 36.240 1.00 25.09 540 THR A O 1
ATOM 4193 N N . PRO A 1 541 ? 1.468 -41.844 37.784 1.00 34.69 541 PRO A N 1
ATOM 4194 C CA . PRO A 1 541 ? 2.059 -40.553 37.452 1.00 34.69 541 PRO A CA 1
ATOM 4195 C C . PRO A 1 541 ? 3.145 -40.679 36.378 1.00 34.69 541 PRO A C 1
ATOM 4197 O O . PRO A 1 541 ? 4.298 -40.396 36.666 1.00 34.69 541 PRO A O 1
ATOM 4200 N N . THR A 1 542 ? 2.818 -41.066 35.145 1.00 32.94 542 THR A N 1
ATOM 4201 C CA . THR A 1 542 ? 3.761 -40.955 34.013 1.00 32.94 542 THR A CA 1
ATOM 4202 C C . THR A 1 542 ? 3.034 -41.019 32.670 1.00 32.94 542 THR A C 1
ATOM 4204 O O . THR A 1 542 ? 2.961 -42.087 32.080 1.00 32.94 542 THR A O 1
ATOM 4207 N N . ASP A 1 543 ? 2.544 -39.885 32.166 1.00 27.30 543 ASP A N 1
ATOM 4208 C CA . ASP A 1 543 ? 2.726 -39.539 30.750 1.00 27.30 543 ASP A CA 1
ATOM 4209 C C . ASP A 1 543 ? 2.480 -38.035 30.538 1.00 27.30 543 ASP A C 1
ATOM 4211 O O . ASP A 1 543 ? 1.355 -37.543 30.565 1.00 27.30 543 ASP A O 1
ATOM 4215 N N . LYS A 1 544 ? 3.563 -37.263 30.408 1.00 28.20 544 LYS A N 1
ATOM 4216 C CA . LYS A 1 544 ? 3.532 -35.822 30.101 1.00 28.20 544 LYS A CA 1
ATOM 4217 C C . LYS A 1 544 ? 3.735 -35.586 28.598 1.00 28.20 544 LYS A C 1
ATOM 4219 O O . LYS A 1 544 ? 4.511 -34.704 28.233 1.00 28.20 544 LYS A O 1
ATOM 4224 N N . THR A 1 545 ? 3.097 -36.364 27.724 1.00 30.19 545 THR A N 1
ATOM 4225 C CA . THR A 1 545 ? 3.306 -36.245 26.265 1.00 30.19 545 THR A CA 1
ATOM 4226 C C . THR A 1 545 ? 2.134 -35.668 25.476 1.00 30.19 545 THR A C 1
ATOM 4228 O O . THR A 1 545 ? 2.333 -35.305 24.321 1.00 30.19 545 THR A O 1
ATOM 4231 N N . HIS A 1 546 ? 0.977 -35.402 26.090 1.00 35.34 546 HIS A N 1
ATOM 4232 C CA . HIS A 1 546 ? -0.000 -34.491 25.488 1.00 35.34 546 HIS A CA 1
ATOM 4233 C C . HIS A 1 546 ? 0.175 -33.078 26.045 1.00 35.34 546 HIS A C 1
ATOM 4235 O O . HIS A 1 546 ? -0.297 -32.741 27.130 1.00 35.34 546 HIS A O 1
ATOM 4241 N N . ARG A 1 547 ? 0.901 -32.244 25.293 1.00 33.03 547 ARG A N 1
ATOM 4242 C CA . ARG A 1 547 ? 0.939 -30.792 25.496 1.00 33.03 547 ARG A CA 1
ATOM 4243 C C . ARG A 1 547 ? 0.222 -30.068 24.357 1.00 33.03 547 ARG A C 1
ATOM 4245 O O . ARG A 1 547 ? 0.267 -30.531 23.217 1.00 33.03 547 ARG A O 1
ATOM 4252 N N . PRO A 1 548 ? -0.462 -28.959 24.682 1.00 34.28 548 PRO A N 1
ATOM 4253 C CA . PRO A 1 548 ? -1.399 -28.291 23.797 1.00 34.28 548 PRO A CA 1
ATOM 4254 C C . PRO A 1 548 ? -0.630 -27.705 22.619 1.00 34.28 548 PRO A C 1
ATOM 4256 O O . PRO A 1 548 ? 0.306 -26.936 22.811 1.00 34.28 548 PRO A O 1
ATOM 4259 N N . GLY A 1 549 ? -1.010 -28.093 21.397 1.00 36.06 549 GLY A N 1
ATOM 4260 C CA . GLY A 1 549 ? -0.441 -27.509 20.178 1.00 36.06 549 GLY A CA 1
ATOM 4261 C C . GLY A 1 549 ? -0.448 -25.975 20.220 1.00 36.06 549 GLY A C 1
ATOM 4262 O O . GLY A 1 549 ? -1.267 -25.369 20.902 1.00 36.06 549 GLY A O 1
ATOM 4263 N N . ALA A 1 550 ? 0.472 -25.350 19.515 1.00 31.48 550 ALA A N 1
ATOM 4264 C CA . ALA A 1 550 ? 0.466 -23.912 19.304 1.00 31.48 550 ALA A CA 1
ATOM 4265 C C . ALA A 1 550 ? -0.497 -23.559 18.151 1.00 31.48 550 ALA A C 1
ATOM 4267 O O . ALA A 1 550 ? -1.218 -24.432 17.645 1.00 31.48 550 ALA A O 1
ATOM 4268 N N . ALA A 1 551 ? -0.495 -22.294 17.722 1.00 33.59 551 ALA A N 1
ATOM 4269 C CA . ALA A 1 551 ? -0.899 -21.934 16.363 1.00 33.59 551 ALA A CA 1
ATOM 4270 C C . ALA A 1 551 ? -0.260 -22.936 15.379 1.00 33.59 551 ALA A C 1
ATOM 4272 O O . ALA A 1 551 ? 0.891 -23.304 15.570 1.00 33.59 551 ALA A O 1
ATOM 4273 N N . GLY A 1 552 ? -0.993 -23.458 14.394 1.00 40.88 552 GLY A N 1
ATOM 4274 C CA . GLY A 1 552 ? -0.486 -24.500 13.482 1.00 40.88 552 GLY A CA 1
ATOM 4275 C C . GLY A 1 552 ? -0.729 -25.951 13.922 1.00 40.88 552 GLY A C 1
ATOM 4276 O O . GLY A 1 552 ? -0.143 -26.868 13.352 1.00 40.88 552 GLY A O 1
ATOM 4277 N N . ALA A 1 553 ? -1.629 -26.193 14.880 1.00 45.66 553 ALA A N 1
ATOM 4278 C CA . ALA A 1 553 ? -2.345 -27.466 14.891 1.00 45.66 553 ALA A CA 1
ATOM 4279 C C . ALA A 1 553 ? -3.258 -27.485 13.652 1.00 45.66 553 ALA A C 1
ATOM 4281 O O . ALA A 1 553 ? -4.323 -26.874 13.665 1.00 45.66 553 ALA A O 1
ATOM 4282 N N . LEU A 1 554 ? -2.792 -28.105 12.563 1.00 47.62 554 LEU A N 1
ATOM 4283 C CA . LEU A 1 554 ? -3.604 -28.389 11.376 1.00 47.62 554 LEU A CA 1
ATOM 4284 C C . LEU A 1 554 ? -4.939 -29.004 11.825 1.00 47.62 554 LEU A C 1
ATOM 4286 O O . LEU A 1 554 ? -4.939 -29.804 12.767 1.00 47.62 554 LEU A O 1
ATOM 4290 N N . SER A 1 555 ? -6.053 -28.645 11.177 1.00 52.78 555 SER A N 1
ATOM 4291 C CA . SER A 1 555 ? -7.333 -29.322 11.425 1.00 52.78 555 SER A CA 1
ATOM 4292 C C . SER A 1 555 ? -7.165 -30.835 11.265 1.00 52.78 555 SER A C 1
ATOM 4294 O O . SER A 1 555 ? -6.293 -31.277 10.514 1.00 52.78 555 SER A O 1
ATOM 4296 N N . ASP A 1 556 ? -7.991 -31.632 11.944 1.00 51.44 556 ASP A N 1
ATOM 4297 C CA . ASP A 1 556 ? -7.935 -33.096 11.825 1.00 51.44 556 ASP A CA 1
ATOM 4298 C C . ASP A 1 556 ? -8.036 -33.539 10.347 1.00 51.44 556 ASP A C 1
ATOM 4300 O O . ASP A 1 556 ? -7.338 -34.459 9.930 1.00 51.44 556 ASP A O 1
ATOM 4304 N N . ASP A 1 557 ? -8.790 -32.798 9.523 1.00 46.06 557 ASP A N 1
ATOM 4305 C CA . ASP A 1 557 ? -8.892 -32.997 8.069 1.00 46.06 557 ASP A CA 1
ATOM 4306 C C . ASP A 1 557 ? -7.559 -32.773 7.330 1.00 46.06 557 ASP A C 1
ATOM 4308 O O . ASP A 1 557 ? -7.174 -33.559 6.462 1.00 46.06 557 ASP A O 1
ATOM 4312 N N . LEU A 1 558 ? -6.824 -31.711 7.678 1.00 49.81 558 LEU A N 1
ATOM 4313 C CA . LEU A 1 558 ? -5.504 -31.436 7.110 1.00 49.81 558 LEU A CA 1
ATOM 4314 C C . LEU A 1 558 ? -4.463 -32.433 7.625 1.00 49.81 558 LEU A C 1
ATOM 4316 O O . LEU A 1 558 ? -3.623 -32.878 6.851 1.00 49.81 558 LEU A O 1
ATOM 4320 N N . GLN A 1 559 ? -4.529 -32.842 8.894 1.00 50.97 559 GLN A N 1
ATOM 4321 C CA . GLN A 1 559 ? -3.677 -33.914 9.417 1.00 50.97 559 GLN A CA 1
ATOM 4322 C C . GLN A 1 559 ? -3.940 -35.240 8.691 1.00 50.97 559 GLN A C 1
ATOM 4324 O O . GLN A 1 559 ? -2.993 -35.963 8.378 1.00 50.97 559 GLN A O 1
ATOM 4329 N N . HIS A 1 560 ? -5.199 -35.541 8.362 1.00 52.81 560 HIS A N 1
ATOM 4330 C CA . HIS A 1 560 ? -5.576 -36.748 7.630 1.00 52.81 560 HIS A CA 1
ATOM 4331 C C . HIS A 1 560 ? -5.021 -36.761 6.195 1.00 52.81 560 HIS A C 1
ATOM 4333 O O . HIS A 1 560 ? -4.606 -37.813 5.720 1.00 52.81 560 HIS A O 1
ATOM 4339 N N . LEU A 1 561 ? -4.946 -35.607 5.520 1.00 49.84 561 LEU A N 1
ATOM 4340 C CA . LEU A 1 561 ? -4.345 -35.475 4.181 1.00 49.84 561 LEU A CA 1
ATOM 4341 C C . LEU A 1 561 ? -2.837 -35.780 4.140 1.00 49.84 561 LEU A C 1
ATOM 4343 O O . LEU A 1 561 ? -2.330 -36.157 3.088 1.00 49.84 561 LEU A O 1
ATOM 4347 N N . PHE A 1 562 ? -2.121 -35.602 5.255 1.00 44.41 562 PHE A N 1
ATOM 4348 C CA . PHE A 1 562 ? -0.668 -35.816 5.341 1.00 44.41 562 PHE A CA 1
ATOM 4349 C C . PHE A 1 562 ? -0.269 -37.101 6.082 1.00 44.41 562 PHE A C 1
ATOM 4351 O O . PHE A 1 562 ? 0.921 -37.395 6.197 1.00 44.41 562 PHE A O 1
ATOM 4358 N N . THR A 1 563 ? -1.238 -37.845 6.619 1.00 41.22 563 THR A N 1
ATOM 4359 C CA . THR A 1 563 ? -1.019 -39.134 7.302 1.00 41.22 563 THR A CA 1
ATOM 4360 C C . THR A 1 563 ? -1.500 -40.339 6.487 1.00 41.22 563 THR A C 1
ATOM 4362 O O . THR A 1 563 ? -1.128 -41.467 6.819 1.00 41.22 563 THR A O 1
ATOM 4365 N N . SER A 1 564 ? -2.278 -40.108 5.420 1.00 34.94 564 SER A N 1
ATOM 4366 C CA . SER A 1 564 ? -2.576 -41.067 4.343 1.00 34.94 564 SER A CA 1
ATOM 4367 C C . SER A 1 564 ? -1.480 -41.087 3.287 1.00 34.94 564 SER A C 1
ATOM 4369 O O . SER A 1 564 ? -1.139 -42.197 2.822 1.00 34.94 564 SER A O 1
#

InterPro domains:
  IPR024554 PX domain-containing protein LEC1-like, C-terminal [PF12825] (184-366)
  IPR024554 PX domain-containing protein LEC1-like, C-terminal [PF12825] (382-523)
  IPR024555 PX-associated domain [PF12828] (12-140)
  IPR047168 PX domain-containing protein LEC1-like [PTHR47185] (155-537)

pLDDT: mean 84.4, std 19.55, range [25.09, 98.0]

Radius of gyration: 28.88 Å; Cα contacts (8 Å, |Δi|>4): 622; chains: 1; bounding box: 71×104×75 Å

Solvent-accessible surface area (backbone atoms only — not comparable to full-atom values): 31568 Å² total; per-residue (Å²): 141,79,83,81,80,73,80,79,78,74,74,78,83,70,73,50,72,69,53,45,26,53,47,47,53,52,51,47,47,53,48,43,50,52,40,62,57,42,56,57,41,42,65,38,55,32,33,31,6,71,74,24,32,45,86,73,78,82,87,75,92,73,85,63,54,40,90,64,41,69,30,54,60,63,38,48,48,40,60,58,57,49,42,66,32,89,38,53,57,60,43,59,69,57,43,39,47,54,24,48,41,52,46,52,30,43,52,18,66,53,59,63,79,51,38,75,76,46,76,44,85,38,61,70,58,56,53,48,52,56,49,38,55,56,50,32,55,52,42,48,36,49,70,26,10,49,72,92,68,80,89,59,76,44,74,48,93,61,55,77,90,39,70,69,37,20,52,49,21,37,52,37,48,50,47,24,48,55,74,53,60,43,57,62,51,50,54,48,32,20,37,76,35,67,42,60,54,74,70,28,52,20,48,40,27,24,50,51,43,52,43,51,53,54,13,45,51,49,35,42,56,43,61,70,34,92,40,7,67,57,53,49,52,52,50,52,54,52,60,72,66,54,61,60,71,59,52,41,56,35,63,64,42,78,53,49,70,60,19,49,52,46,46,48,46,62,40,62,38,58,51,54,79,76,67,47,42,74,75,73,67,66,78,78,86,78,72,88,61,33,21,47,57,37,45,53,56,41,50,55,37,50,55,50,26,49,53,28,47,51,54,32,53,50,60,74,67,49,80,61,92,57,40,68,52,71,68,58,53,49,38,51,59,55,55,74,75,52,54,66,68,58,51,52,54,45,51,48,55,13,58,78,66,74,47,54,59,61,49,46,48,31,37,75,66,39,78,69,63,44,77,80,58,47,70,62,21,47,52,52,49,40,53,37,47,28,21,51,47,48,27,49,38,35,53,41,51,34,44,47,58,46,63,44,85,74,57,38,55,64,48,36,54,47,47,52,52,56,33,33,37,70,58,52,40,57,44,56,73,70,44,69,61,46,58,56,54,52,50,50,55,48,52,53,51,51,50,55,57,57,65,41,66,40,70,58,72,90,76,86,90,81,94,80,83,91,77,94,70,95,68,73,58,64,44,69,61,48,45,64,58,39,33,49,52,49,64,75,47,46,60,60,57,27,45,51,45,14,52,45,27,54,66,33,53,70,58,39,50,54,52,48,51,46,50,64,60,44,40,49,54,32,46,49,80,84,72,78,74,77,81,78,75,89,71,95,76,85,92,76,97,78,81,93,76,87,69,85,69,61,65,34,49,61,51,73,71,56,47,48,70,75,65,111